Protein 9A7L (pdb70)

Foldseek 3Di:
DFPPDFQPAEEEEEVCVDPVNLVVVLVQVVLNARHQAYEDAPQAPDDGPNHGYHNAPLVSCVVRVHQEYEYPDEQVCQLVVLLRNQVSQRQEYEAAYPDRDPVSLVVSLVSCPPTNYFYADHNWQAKDQQSRGDGGNADNVLADHFAEEEEEQDRVLLSLLSNLQVVVQFHHRMYGHSYLEPRGRDALQNSQVSLQPDPRHQEYEYEEEFADCRLLVNLVCCLVPHPHAYAYEYPDQPPDAPDDPPRNRHHHYPNPRHSVVSCVSNVVSVHHYDPDSNCSNVSVCVVCVVVVNNVRRRND/DWFWFVVQVVLLVVLVFFEFDKDKDQALVSQLVGQVVDPAQKKKKAQTARDPQCVVQVRIDIDRDSVSSSVSRVVQAQDFGDGPGQPPRGAHRRMIIIGHDFQFPAWKKWKWAQDPVVRFIKIKIFSPFPDDVVCCCVPPVQRIDIDTADPVVGDDLVSQLVNCVSRPPPPLCSVQSSSNVRSQRVSCVVQQWNMWIQGTFGQGPVGHTHRHTIITHHDPVCVVVRVVVVVRDDPSNDDPLCVLCVVLVKHKDFDDFAEEEEEADQVVQVVLQVLLVVLPGHYGMGIHLYLDRALVSLLSSLVSSVVDPSHQEYEYEYENPVNALLRVLVSPLVSCVVVVDPHAAEYEYHDHNRVNNVVSNVVSPDRYHYADDSNRRSNVRSVRD

Secondary structure (DSSP, 8-state):
--SS--TT--EEEETTTSHHHHHHHHHHHHHT--EEEEE-TT-TT-EETTEEEESSHHHHHHHH---EEEE---HHHHHHHHHHHHHTT-SEEEE------HHHHHHHHHHTTT---EEE-SS--EEEETTTEEEESS-GGG--EEEEEEEES-HHHHHHHHHHHHHTTB-EEEEEE--S-SS-S--HHHHHHHHHH-TT--EEEEEEESSSSHHHHHHHHHHHH--S-EEEEEE-TTPPTT-B-SSTT-B-BTTBS-HHHHHHHHHHTT-EE-SSGGGHHHHHHHHHHHTT-HHHHB--/-B--HHHHHHHHHHTT-----EEEESSHHHHHHHHHTSS-S-EEEEE--SSS-TTTTT-EEEESSHHHHHHHHHHHTT-EE--TTT-TT-EE---EEEEE---EEEEEEEEEEEETTTTEEEEEEES-TTS-HHHHHHH-GGG-EEEEE-TTT-S-HHHHHHHHHHTT--GGGHHHHHHHHHHHHHHHHHTTEEEEEEEEEEEETTS-EEESS-EEEE-GGGGGG-HHHHTT--GGGS-HHHHHHHHTT-EEEE-S-SEEEEESSHHHHHHHHHHHHHTT--B-EEEE--TT--HHHHHHHHHHHHT-TT--EEEEEEEESSS-HHHHHHHHHHHHHHHT--S-EEEEEEETTHHHHHHHHHHT-S-EEE-SSHHHHHHHHHHH-

Structure (mmCIF, N/CA/C/O backbone):
data_9A7L
#
_entry.id   9A7L
#
loop_
_entity.id
_entity.type
_entity.pdbx_description
1 POLYMER SUCD_BACSU
2 POLYMER SUCC_BACSU
#
loop_
_atom_site.group_PDB
_atom_site.id
_atom_site.type_symbol
_atom_site.label_atom_id
_atom_site.label_alt_id
_atom_site.label_comp_id
_atom_site.label_asym_id
_atom_site.label_entity_id
_atom_site.label_seq_id
_atom_site.pdbx_PDB_ins_code
_atom_site.Cartn_x
_atom_site.Cartn_y
_atom_site.Cartn_z
_atom_site.occupancy
_atom_site.B_iso_or_equiv
_atom_site.auth_seq_id
_atom_site.auth_comp_id
_atom_site.auth_asym_id
_atom_site.auth_atom_id
_atom_site.pdbx_PDB_model_num
ATOM 1 N N . MET A 1 1 ? 12.833 26.426 14.033 1.000 0.640 1 MET A N 1
ATOM 2 C CA . MET A 1 1 ? 12.924 26.450 12.561 1.000 0.640 1 MET A CA 1
ATOM 3 C C . MET A 1 1 ? 11.971 25.404 12.041 1.000 0.640 1 MET A C 1
ATOM 4 O O . MET A 1 1 ? 12.128 24.244 12.359 1.000 0.640 1 MET A O 1
ATOM 20 N N . SER A 1 2 ? 10.995 25.744 11.220 1.000 0.850 2 SER A N 1
ATOM 21 C CA . SER A 1 2 ? 10.201 24.671 10.628 1.000 0.850 2 SER A CA 1
ATOM 22 C C . SER A 1 2 ? 11.041 23.777 9.709 1.000 0.850 2 SER A C 1
ATOM 23 O O . SER A 1 2 ? 12.034 24.220 9.120 1.000 0.850 2 SER A O 1
ATOM 31 N N . VAL A 1 3 ? 10.656 22.506 9.594 1.000 0.940 3 VAL A N 1
ATOM 32 C CA . VAL A 1 3 ? 11.360 21.547 8.736 1.000 0.940 3 VAL A CA 1
ATOM 33 C C . VAL A 1 3 ? 10.720 21.478 7.357 1.000 0.940 3 VAL A C 1
ATOM 34 O O . VAL A 1 3 ? 9.503 21.458 7.207 1.000 0.940 3 VAL A O 1
ATOM 47 N N . PHE A 1 4 ? 11.574 21.437 6.336 1.000 0.970 4 PHE A N 1
ATOM 48 C CA . PHE A 1 4 ? 11.257 21.374 4.902 1.000 0.970 4 PHE A CA 1
ATOM 49 C C . PHE A 1 4 ? 10.538 22.589 4.298 1.000 0.970 4 PHE A C 1
ATOM 50 O O . PHE A 1 4 ? 10.901 22.976 3.191 1.000 0.970 4 PHE A O 1
ATOM 67 N N . ILE A 1 5 ? 9.566 23.198 4.982 1.000 0.980 5 ILE A N 1
ATOM 68 C CA . ILE A 1 5 ? 8.820 24.366 4.487 1.000 0.980 5 ILE A CA 1
ATOM 69 C C . ILE A 1 5 ? 8.618 25.415 5.576 1.000 0.980 5 ILE A C 1
ATOM 70 O O . ILE A 1 5 ? 8.549 25.111 6.765 1.000 0.980 5 ILE A O 1
ATOM 86 N N . ASN A 1 6 ? 8.484 26.667 5.168 1.000 0.980 6 ASN A N 1
ATOM 87 C CA . ASN A 1 6 ? 8.290 27.832 6.028 1.000 0.980 6 ASN A CA 1
ATOM 88 C C . ASN A 1 6 ? 7.568 28.944 5.250 1.000 0.980 6 ASN A C 1
ATOM 89 O O . ASN A 1 6 ? 7.251 28.779 4.070 1.000 0.980 6 ASN A O 1
ATOM 100 N N . LYS A 1 7 ? 7.363 30.098 5.889 1.000 0.970 7 LYS A N 1
ATOM 101 C CA . LYS A 1 7 ? 6.731 31.283 5.278 1.000 0.970 7 LYS A CA 1
ATOM 102 C C . LYS A 1 7 ? 7.398 31.791 3.984 1.000 0.970 7 LYS A C 1
ATOM 103 O O . LYS A 1 7 ? 6.753 32.466 3.189 1.000 0.970 7 LYS A O 1
ATOM 122 N N . ASP A 1 8 ? 8.682 31.493 3.777 1.000 0.970 8 ASP A N 1
ATOM 123 C CA . ASP A 1 8 ? 9.473 31.970 2.635 1.000 0.970 8 ASP A CA 1
ATOM 124 C C . ASP A 1 8 ? 9.475 30.963 1.469 1.000 0.970 8 ASP A C 1
ATOM 125 O O . ASP A 1 8 ? 10.041 31.227 0.406 1.000 0.970 8 ASP A O 1
ATOM 134 N N . THR A 1 9 ? 8.833 29.803 1.643 1.000 0.980 9 THR A N 1
ATOM 135 C CA . THR A 1 9 ? 8.733 28.764 0.611 1.000 0.980 9 THR A CA 1
ATOM 136 C C . THR A 1 9 ? 7.873 29.258 -0.552 1.000 0.980 9 THR A C 1
ATOM 137 O O . THR A 1 9 ? 6.718 29.626 -0.360 1.000 0.980 9 THR A O 1
ATOM 148 N N . ARG A 1 10 ? 8.433 29.267 -1.766 1.000 0.990 10 ARG A N 1
ATOM 149 C CA . ARG A 1 10 ? 7.783 29.725 -3.003 1.000 0.990 10 ARG A CA 1
ATOM 150 C C . ARG A 1 10 ? 7.344 28.503 -3.800 1.000 0.990 10 ARG A C 1
ATOM 151 O O . ARG A 1 10 ? 8.186 27.761 -4.308 1.000 0.990 10 ARG A O 1
ATOM 172 N N . VAL A 1 11 ? 6.035 28.292 -3.885 1.000 0.990 11 VAL A N 1
ATOM 173 C CA . VAL A 1 11 ? 5.445 27.031 -4.347 1.000 0.990 11 VAL A CA 1
ATOM 174 C C . VAL A 1 11 ? 4.890 27.175 -5.757 1.000 0.990 11 VAL A C 1
ATOM 175 O O . VAL A 1 11 ? 4.184 28.137 -6.056 1.000 0.990 11 VAL A O 1
ATOM 188 N N . ILE A 1 12 ? 5.149 26.192 -6.612 1.000 0.990 12 ILE A N 1
ATOM 189 C CA . ILE A 1 12 ? 4.397 25.992 -7.857 1.000 0.990 12 ILE A CA 1
ATOM 190 C C . ILE A 1 12 ? 3.519 24.743 -7.770 1.000 0.990 12 ILE A C 1
ATOM 191 O O . ILE A 1 12 ? 3.819 23.807 -7.029 1.000 0.990 12 ILE A O 1
ATOM 207 N N . VAL A 1 13 ? 2.432 24.712 -8.540 1.000 0.990 13 VAL A N 1
ATOM 208 C CA . VAL A 1 13 ? 1.513 23.562 -8.596 1.000 0.990 13 VAL A CA 1
ATOM 209 C C . VAL A 1 13 ? 1.614 22.860 -9.951 1.000 0.990 13 VAL A C 1
ATOM 210 O O . VAL A 1 13 ? 1.222 23.418 -10.976 1.000 0.990 13 VAL A O 1
ATOM 223 N N . GLN A 1 14 ? 2.101 21.618 -9.985 1.000 0.990 14 GLN A N 1
ATOM 224 C CA . GLN A 1 14 ? 2.095 20.783 -11.192 1.000 0.990 14 GLN A CA 1
ATOM 225 C C . GLN A 1 14 ? 0.729 20.118 -11.381 1.000 0.990 14 GLN A C 1
ATOM 226 O O . GLN A 1 14 ? 0.217 19.434 -10.491 1.000 0.990 14 GLN A O 1
ATOM 240 N N . GLY A 1 15 ? 0.146 20.318 -12.566 1.000 0.990 15 GLY A N 1
ATOM 241 C CA . GLY A 1 15 ? -1.226 19.919 -12.873 1.000 0.990 15 GLY A CA 1
ATOM 242 C C . GLY A 1 15 ? -2.271 20.947 -12.437 1.000 0.990 15 GLY A C 1
ATOM 243 O O . GLY A 1 15 ? -3.431 20.578 -12.297 1.000 0.990 15 GLY A O 1
ATOM 247 N N . ILE A 1 16 ? -1.885 22.218 -12.234 1.000 0.980 16 ILE A N 1
ATOM 248 C CA . ILE A 1 16 ? -2.725 23.271 -11.624 1.000 0.980 16 ILE A CA 1
ATOM 249 C C . ILE A 1 16 ? -4.115 23.426 -12.248 1.000 0.980 16 ILE A C 1
ATOM 250 O O . ILE A 1 16 ? -5.050 23.776 -11.545 1.000 0.980 16 ILE A O 1
ATOM 266 N N . THR A 1 17 ? -4.269 23.156 -13.545 1.000 0.970 17 THR A N 1
ATOM 267 C CA . THR A 1 17 ? -5.555 23.305 -14.248 1.000 0.970 17 THR A CA 1
ATOM 268 C C . THR A 1 17 ? -6.503 22.115 -14.069 1.000 0.970 17 THR A C 1
ATOM 269 O O . THR A 1 17 ? -7.652 22.177 -14.506 1.000 0.970 17 THR A O 1
ATOM 280 N N . GLY A 1 18 ? -6.049 21.029 -13.436 1.000 0.970 18 GLY A N 1
ATOM 281 C CA . GLY A 1 18 ? -6.898 19.903 -13.053 1.000 0.970 18 GLY A CA 1
ATOM 282 C C . GLY A 1 18 ? -7.852 20.274 -11.915 1.000 0.970 18 GLY A C 1
ATOM 283 O O . GLY A 1 18 ? -7.537 21.119 -11.082 1.000 0.970 18 GLY A O 1
ATOM 287 N N . SER A 1 19 ? -9.012 19.615 -11.841 1.000 0.930 19 SER A N 1
ATOM 288 C CA . SER A 1 19 ? -10.061 19.912 -10.848 1.000 0.930 19 SER A CA 1
ATOM 289 C C . SER A 1 19 ? -9.562 19.836 -9.401 1.000 0.930 19 SER A C 1
ATOM 290 O O . SER A 1 19 ? -9.769 20.765 -8.621 1.000 0.930 19 SER A O 1
ATOM 298 N N . THR A 1 20 ? -8.857 18.760 -9.055 1.000 0.910 20 THR A N 1
ATOM 299 C CA . THR A 1 20 ? -8.265 18.561 -7.724 1.000 0.910 20 THR A CA 1
ATOM 300 C C . THR A 1 20 ? -7.220 19.629 -7.413 1.000 0.910 20 THR A C 1
ATOM 301 O O . THR A 1 20 ? -7.218 20.218 -6.332 1.000 0.910 20 THR A O 1
ATOM 312 N N . ALA A 1 21 ? -6.350 19.913 -8.383 1.000 0.960 21 ALA A N 1
ATOM 313 C CA . ALA A 1 21 ? -5.285 20.889 -8.229 1.000 0.960 21 ALA A CA 1
ATOM 314 C C . ALA A 1 21 ? -5.835 22.310 -8.043 1.000 0.960 21 ALA A C 1
ATOM 315 O O . ALA A 1 21 ? -5.371 23.012 -7.149 1.000 0.960 21 ALA A O 1
ATOM 322 N N . LEU A 1 22 ? -6.851 22.714 -8.818 1.000 0.960 22 LEU A N 1
ATOM 323 C CA . LEU A 1 22 ? -7.556 23.993 -8.666 1.000 0.960 22 LEU A CA 1
ATOM 324 C C . LEU A 1 22 ? -8.129 24.140 -7.253 1.000 0.960 22 LEU A C 1
ATOM 325 O O . LEU A 1 22 ? -7.858 25.130 -6.573 1.000 0.960 22 LEU A O 1
ATOM 341 N N . PHE A 1 23 ? -8.859 23.125 -6.778 1.000 0.930 23 PHE A N 1
ATOM 342 C CA . PHE A 1 23 ? -9.455 23.127 -5.441 1.000 0.930 23 PHE A CA 1
ATOM 343 C C . PHE A 1 23 ? -8.403 23.333 -4.340 1.000 0.930 23 PHE A C 1
ATOM 344 O O . PHE A 1 23 ? -8.563 24.193 -3.470 1.000 0.930 23 PHE A O 1
ATOM 361 N N . HIS A 1 24 ? -7.298 22.585 -4.393 1.000 0.950 24 HIS A N 1
ATOM 362 C CA . HIS A 1 24 ? -6.244 22.703 -3.388 1.000 0.950 24 HIS A CA 1
ATOM 363 C C . HIS A 1 24 ? -5.386 23.964 -3.550 1.000 0.950 24 HIS A C 1
ATOM 364 O O . HIS A 1 24 ? -4.938 24.505 -2.542 1.000 0.950 24 HIS A O 1
ATOM 378 N N . THR A 1 25 ? -5.203 24.479 -4.769 1.000 0.980 25 THR A N 1
ATOM 379 C CA . THR A 1 25 ? -4.535 25.771 -5.017 1.000 0.980 25 THR A CA 1
ATOM 380 C C . THR A 1 25 ? -5.265 26.888 -4.291 1.000 0.980 25 THR A C 1
ATOM 381 O O . THR A 1 25 ? -4.650 27.618 -3.513 1.000 0.980 25 THR A O 1
ATOM 392 N N . LYS A 1 26 ? -6.591 26.946 -4.448 1.000 0.960 26 LYS A N 1
ATOM 393 C CA . LYS A 1 26 ? -7.434 27.905 -3.738 1.000 0.960 26 LYS A CA 1
ATOM 394 C C . LYS A 1 26 ? -7.279 27.794 -2.218 1.000 0.960 26 LYS A C 1
ATOM 395 O O . LYS A 1 26 ? -7.017 28.783 -1.545 1.000 0.960 26 LYS A O 1
ATOM 414 N N . GLN A 1 27 ? -7.357 26.580 -1.679 1.000 0.940 27 GLN A N 1
ATOM 415 C CA . GLN A 1 27 ? -7.206 26.318 -0.242 1.000 0.940 27 GLN A CA 1
ATOM 416 C C . GLN A 1 27 ? -5.815 26.677 0.310 1.000 0.940 27 GLN A C 1
ATOM 417 O O . GLN A 1 27 ? -5.689 27.057 1.473 1.000 0.940 27 GLN A O 1
ATOM 431 N N . MET A 1 28 ? -4.753 26.497 -0.478 1.000 0.980 28 MET A N 1
ATOM 432 C CA . MET A 1 28 ? -3.389 26.854 -0.080 1.000 0.980 28 MET A CA 1
ATOM 433 C C . MET A 1 28 ? -3.185 28.374 -0.096 1.000 0.980 28 MET A C 1
ATOM 434 O O . MET A 1 28 ? -2.589 28.900 0.844 1.000 0.980 28 MET A O 1
ATOM 448 N N . LEU A 1 29 ? -3.729 29.074 -1.100 1.000 0.980 29 LEU A N 1
ATOM 449 C CA . LEU A 1 29 ? -3.744 30.540 -1.165 1.000 0.980 29 LEU A CA 1
ATOM 450 C C . LEU A 1 29 ? -4.515 31.150 0.014 1.000 0.980 29 LEU A C 1
ATOM 451 O O . LEU A 1 29 ? -3.993 32.029 0.691 1.000 0.980 29 LEU A O 1
ATOM 467 N N . GLU A 1 30 ? -5.716 30.643 0.313 1.000 0.960 30 GLU A N 1
ATOM 468 C CA . GLU A 1 30 ? -6.531 31.084 1.459 1.000 0.960 30 GLU A CA 1
ATOM 469 C C . GLU A 1 30 ? -5.829 30.854 2.806 1.000 0.960 30 GLU A C 1
ATOM 470 O O . GLU A 1 30 ? -5.987 31.649 3.729 1.000 0.960 30 GLU A O 1
ATOM 482 N N . TYR A 1 31 ? -5.020 29.795 2.918 1.000 0.970 31 TYR A N 1
ATOM 483 C CA . TYR A 1 31 ? -4.202 29.537 4.105 1.000 0.970 31 TYR A CA 1
ATOM 484 C C . TYR A 1 31 ? -3.000 30.496 4.234 1.000 0.970 31 TYR A C 1
ATOM 485 O O . TYR A 1 31 ? -2.409 30.598 5.304 1.000 0.970 31 TYR A O 1
ATOM 503 N N . GLY A 1 32 ? -2.631 31.202 3.161 1.000 0.970 32 GLY A N 1
ATOM 504 C CA . GLY A 1 32 ? -1.481 32.111 3.127 1.000 0.970 32 GLY A CA 1
ATOM 505 C C . GLY A 1 32 ? -0.205 31.498 2.548 1.000 0.970 32 GLY A C 1
ATOM 506 O O . GLY A 1 32 ? 0.870 32.077 2.680 1.000 0.970 32 GLY A O 1
ATOM 510 N N . THR A 1 33 ? -0.299 30.342 1.888 1.000 0.980 33 THR A N 1
ATOM 511 C CA . THR A 1 33 ? 0.851 29.741 1.200 1.000 0.980 33 THR A CA 1
ATOM 512 C C . THR A 1 33 ? 1.224 30.571 -0.017 1.000 0.980 33 THR A C 1
ATOM 513 O O . THR A 1 33 ? 0.368 30.948 -0.819 1.000 0.980 33 THR A O 1
ATOM 524 N N . ASN A 1 34 ? 2.520 30.812 -0.189 1.000 0.980 34 ASN A N 1
ATOM 525 C CA . ASN A 1 34 ? 3.041 31.608 -1.288 1.000 0.980 34 ASN A CA 1
ATOM 526 C C . ASN A 1 34 ? 3.112 30.794 -2.592 1.000 0.980 34 ASN A C 1
ATOM 527 O O . ASN A 1 34 ? 4.183 30.343 -3.010 1.000 0.980 34 ASN A O 1
ATOM 538 N N . ILE A 1 35 ? 1.952 30.586 -3.221 1.000 0.990 35 ILE A N 1
ATOM 539 C CA . ILE A 1 35 ? 1.869 29.986 -4.554 1.000 0.990 35 ILE A CA 1
ATOM 540 C C . ILE A 1 35 ? 2.210 31.048 -5.592 1.000 0.990 35 ILE A C 1
ATOM 541 O O . ILE A 1 35 ? 1.511 32.045 -5.736 1.000 0.990 35 ILE A O 1
ATOM 557 N N . VAL A 1 36 ? 3.303 30.825 -6.315 1.000 0.990 36 VAL A N 1
ATOM 558 C CA . VAL A 1 36 ? 3.877 31.794 -7.258 1.000 0.990 36 VAL A CA 1
ATOM 559 C C . VAL A 1 36 ? 3.604 31.441 -8.720 1.000 0.990 36 VAL A C 1
ATOM 560 O O . VAL A 1 36 ? 3.893 32.241 -9.607 1.000 0.990 36 VAL A O 1
ATOM 573 N N . GLY A 1 37 ? 3.036 30.263 -8.981 1.000 0.980 37 GLY A N 1
ATOM 574 C CA . GLY A 1 37 ? 2.647 29.819 -10.314 1.000 0.980 37 GLY A CA 1
ATOM 575 C C . GLY A 1 37 ? 2.126 28.386 -10.332 1.000 0.980 37 GLY A C 1
ATOM 576 O O . GLY A 1 37 ? 2.047 27.706 -9.309 1.000 0.980 37 GLY A O 1
ATOM 580 N N . GLY A 1 38 ? 1.814 27.892 -11.520 1.000 0.990 38 GLY A N 1
ATOM 581 C CA . GLY A 1 38 ? 1.512 26.488 -11.752 1.000 0.990 38 GLY A CA 1
ATOM 582 C C . GLY A 1 38 ? 1.945 26.037 -13.133 1.000 0.990 38 GLY A C 1
ATOM 583 O O . GLY A 1 38 ? 2.329 26.838 -13.976 1.000 0.990 38 GLY A O 1
ATOM 587 N N . VAL A 1 39 ? 1.901 24.735 -13.369 1.000 0.990 39 VAL A N 1
ATOM 588 C CA . VAL A 1 39 ? 2.361 24.129 -14.617 1.000 0.990 39 VAL A CA 1
ATOM 589 C C . VAL A 1 39 ? 1.255 23.252 -15.177 1.000 0.990 39 VAL A C 1
ATOM 590 O O . VAL A 1 39 ? 0.663 22.429 -14.473 1.000 0.990 39 VAL A O 1
ATOM 603 N N . THR A 1 40 ? 0.948 23.426 -16.457 1.000 0.990 40 THR A N 1
ATOM 604 C CA . THR A 1 40 ? 0.157 22.473 -17.239 1.000 0.990 40 THR A CA 1
ATOM 605 C C . THR A 1 40 ? 0.643 22.523 -18.690 1.000 0.990 40 THR A C 1
ATOM 606 O O . THR A 1 40 ? 0.475 23.560 -19.342 1.000 0.990 40 THR A O 1
ATOM 617 N N . PRO A 1 41 ? 1.186 21.414 -19.227 1.000 0.980 41 PRO A N 1
ATOM 618 C CA . PRO A 1 41 ? 1.635 21.357 -20.614 1.000 0.980 41 PRO A CA 1
ATOM 619 C C . PRO A 1 41 ? 0.542 21.797 -21.601 1.000 0.980 41 PRO A C 1
ATOM 620 O O . PRO A 1 41 ? -0.584 21.300 -21.565 1.000 0.980 41 PRO A O 1
ATOM 631 N N . GLY A 1 42 ? 0.866 22.752 -22.479 1.000 0.980 42 GLY A N 1
ATOM 632 C CA . GLY A 1 42 ? -0.063 23.305 -23.473 1.000 0.980 42 GLY A CA 1
ATOM 633 C C . GLY A 1 42 ? -1.000 24.406 -22.954 1.000 0.980 42 GLY A C 1
ATOM 634 O O . GLY A 1 42 ? -1.866 24.859 -23.703 1.000 0.980 42 GLY A O 1
ATOM 638 N N . LYS A 1 43 ? -0.852 24.844 -21.694 1.000 0.980 43 LYS A N 1
ATOM 639 C CA . LYS A 1 43 ? -1.617 25.946 -21.072 1.000 0.980 43 LYS A CA 1
ATOM 640 C C . LYS A 1 43 ? -0.736 27.108 -20.599 1.000 0.980 43 LYS A C 1
ATOM 641 O O . LYS A 1 43 ? -1.235 28.003 -19.917 1.000 0.980 43 LYS A O 1
ATOM 660 N N . GLY A 1 44 ? 0.555 27.106 -20.927 1.000 0.980 44 GLY A N 1
ATOM 661 C CA . GLY A 1 44 ? 1.444 28.208 -20.568 1.000 0.980 44 GLY A CA 1
ATOM 662 C C . GLY A 1 44 ? 0.944 29.556 -21.099 1.000 0.980 44 GLY A C 1
ATOM 663 O O . GLY A 1 44 ? 0.390 29.631 -22.197 1.000 0.980 44 GLY A O 1
ATOM 667 N N . GLY A 1 45 ? 1.113 30.611 -20.301 1.000 0.970 45 GLY A N 1
ATOM 668 C CA . GLY A 1 45 ? 0.598 31.955 -20.580 1.000 0.970 45 GLY A CA 1
ATOM 669 C C . GLY A 1 45 ? -0.873 32.172 -20.205 1.000 0.970 45 GLY A C 1
ATOM 670 O O . GLY A 1 45 ? -1.404 33.250 -20.460 1.000 0.970 45 GLY A O 1
ATOM 674 N N . THR A 1 46 ? -1.534 31.172 -19.613 1.000 0.980 46 THR A N 1
ATOM 675 C CA . THR A 1 46 ? -2.854 31.337 -18.978 1.000 0.980 46 THR A CA 1
ATOM 676 C C . THR A 1 46 ? -2.711 31.602 -17.476 1.000 0.980 46 THR A C 1
ATOM 677 O O . THR A 1 46 ? -1.601 31.657 -16.949 1.000 0.980 46 THR A O 1
ATOM 688 N N . GLU A 1 47 ? -3.834 31.761 -16.778 1.000 0.970 47 GLU A N 1
ATOM 689 C CA . GLU A 1 47 ? -3.892 31.897 -15.322 1.000 0.970 47 GLU A CA 1
ATOM 690 C C . GLU A 1 47 ? -4.887 30.891 -14.737 1.000 0.970 47 GLU A C 1
ATOM 691 O O . GLU A 1 47 ? -5.855 30.494 -15.392 1.000 0.970 47 GLU A O 1
ATOM 703 N N . ALA A 1 48 ? -4.660 30.496 -13.489 1.000 0.970 48 ALA A N 1
ATOM 704 C CA . ALA A 1 48 ? -5.553 29.648 -12.707 1.000 0.970 48 ALA A CA 1
ATOM 705 C C . ALA A 1 48 ? -5.585 30.177 -11.270 1.000 0.970 48 ALA A C 1
ATOM 706 O O . ALA A 1 48 ? -4.526 30.393 -10.702 1.000 0.970 48 ALA A O 1
ATOM 713 N N . GLU A 1 49 ? -6.760 30.434 -10.682 1.000 0.950 49 GLU A N 1
ATOM 714 C CA . GLU A 1 49 ? -6.883 31.038 -9.332 1.000 0.950 49 GLU A CA 1
ATOM 715 C C . GLU A 1 49 ? -6.024 32.312 -9.131 1.000 0.950 49 GLU A C 1
ATOM 716 O O . GLU A 1 49 ? -5.517 32.580 -8.045 1.000 0.950 49 GLU A O 1
ATOM 728 N N . GLY A 1 50 ? -5.826 33.097 -10.197 1.000 0.960 50 GLY A N 1
ATOM 729 C CA . GLY A 1 50 ? -5.008 34.315 -10.174 1.000 0.960 50 GLY A CA 1
ATOM 730 C C . GLY A 1 50 ? -3.490 34.091 -10.161 1.000 0.960 50 GLY A C 1
ATOM 731 O O . GLY A 1 50 ? -2.748 35.062 -10.034 1.000 0.960 50 GLY A O 1
ATOM 735 N N . VAL A 1 51 ? -3.011 32.849 -10.306 1.000 0.970 51 VAL A N 1
ATOM 736 C CA . VAL A 1 51 ? -1.582 32.537 -10.469 1.000 0.970 51 VAL A CA 1
ATOM 737 C C . VAL A 1 51 ? -1.233 32.170 -11.916 1.000 0.970 51 VAL A C 1
ATOM 738 O O . VAL A 1 51 ? -2.042 31.544 -12.610 1.000 0.970 51 VAL A O 1
ATOM 751 N N . PRO A 1 52 ? -0.027 32.542 -12.390 1.000 0.980 52 PRO A N 1
ATOM 752 C CA . PRO A 1 52 ? 0.399 32.293 -13.762 1.000 0.980 52 PRO A CA 1
ATOM 753 C C . PRO A 1 52 ? 0.626 30.802 -14.023 1.000 0.980 52 PRO A C 1
ATOM 754 O O . PRO A 1 52 ? 1.195 30.088 -13.194 1.000 0.980 52 PRO A O 1
ATOM 765 N N . VAL A 1 53 ? 0.215 30.342 -15.204 1.000 0.990 53 VAL A N 1
ATOM 766 C CA . VAL A 1 53 ? 0.415 28.969 -15.673 1.000 0.990 53 VAL A CA 1
ATOM 767 C C . VAL A 1 53 ? 1.549 28.930 -16.694 1.000 0.990 53 VAL A C 1
ATOM 768 O O . VAL A 1 53 ? 1.586 29.729 -17.629 1.000 0.990 53 VAL A O 1
ATOM 781 N N . PHE A 1 54 ? 2.439 27.953 -16.549 1.000 0.990 54 PHE A N 1
ATOM 782 C CA . PHE A 1 54 ? 3.592 27.706 -17.414 1.000 0.990 54 PHE A CA 1
ATOM 783 C C . PHE A 1 54 ? 3.473 26.355 -18.125 1.000 0.990 54 PHE A C 1
ATOM 784 O O . PHE A 1 54 ? 2.705 25.480 -17.707 1.000 0.990 54 PHE A O 1
ATOM 801 N N . ASN A 1 55 ? 4.234 26.176 -19.208 1.000 0.990 55 ASN A N 1
ATOM 802 C CA . ASN A 1 55 ? 4.242 24.904 -19.937 1.000 0.990 55 ASN A CA 1
ATOM 803 C C . ASN A 1 55 ? 5.151 23.862 -19.286 1.000 0.990 55 ASN A C 1
ATOM 804 O O . ASN A 1 55 ? 4.861 22.673 -19.399 1.000 0.990 55 ASN A O 1
ATOM 815 N N . THR A 1 56 ? 6.226 24.304 -18.630 1.000 0.990 56 THR A N 1
ATOM 816 C CA . THR A 1 56 ? 7.217 23.436 -17.984 1.000 0.990 56 THR A CA 1
ATOM 817 C C . THR A 1 56 ? 7.566 23.945 -16.593 1.000 0.990 56 THR A C 1
ATOM 818 O O . THR A 1 56 ? 7.411 25.131 -16.279 1.000 0.990 56 THR A O 1
ATOM 829 N N . VAL A 1 57 ? 8.086 23.053 -15.754 1.000 0.990 57 VAL A N 1
ATOM 830 C CA . VAL A 1 57 ? 8.599 23.421 -14.431 1.000 0.990 57 VAL A CA 1
ATOM 831 C C . VAL A 1 57 ? 9.807 24.346 -14.544 1.000 0.990 57 VAL A C 1
ATOM 832 O O . VAL A 1 57 ? 9.887 25.319 -13.800 1.000 0.990 57 VAL A O 1
ATOM 845 N N . ALA A 1 58 ? 10.715 24.094 -15.491 1.000 0.990 58 ALA A N 1
ATOM 846 C CA . ALA A 1 58 ? 11.902 24.927 -15.686 1.000 0.990 58 ALA A CA 1
ATOM 847 C C . ALA A 1 58 ? 11.538 26.401 -15.963 1.000 0.990 58 ALA A C 1
ATOM 848 O O . ALA A 1 58 ? 12.122 27.305 -15.366 1.000 0.990 58 ALA A O 1
ATOM 855 N N . GLU A 1 59 ? 10.527 26.648 -16.806 1.000 0.990 59 GLU A N 1
ATOM 856 C CA . GLU A 1 59 ? 10.015 27.994 -17.099 1.000 0.990 59 GLU A CA 1
ATOM 857 C C . GLU A 1 59 ? 9.426 28.659 -15.847 1.000 0.990 59 GLU A C 1
ATOM 858 O O . GLU A 1 59 ? 9.733 29.816 -15.546 1.000 0.990 59 GLU A O 1
ATOM 870 N N . ALA A 1 60 ? 8.622 27.913 -15.084 1.000 0.990 60 ALA A N 1
ATOM 871 C CA . ALA A 1 60 ? 8.035 28.394 -13.842 1.000 0.990 60 ALA A CA 1
ATOM 872 C C . ALA A 1 60 ? 9.116 28.750 -12.811 1.000 0.990 60 ALA A C 1
ATOM 873 O O . ALA A 1 60 ? 9.084 29.844 -12.249 1.000 0.990 60 ALA A O 1
ATOM 880 N N . VAL A 1 61 ? 10.101 27.875 -12.584 1.000 0.990 61 VAL A N 1
ATOM 881 C CA . VAL A 1 61 ? 11.204 28.100 -11.633 1.000 0.990 61 VAL A CA 1
ATOM 882 C C . VAL A 1 61 ? 12.018 29.328 -12.031 1.000 0.990 61 VAL A C 1
ATOM 883 O O . VAL A 1 61 ? 12.226 30.212 -11.201 1.000 0.990 61 VAL A O 1
ATOM 896 N N . GLN A 1 62 ? 12.404 29.437 -13.306 1.000 0.980 62 GLN A N 1
ATOM 897 C CA . GLN A 1 62 ? 13.175 30.575 -13.811 1.000 0.980 62 GLN A CA 1
ATOM 898 C C . GLN A 1 62 ? 12.411 31.899 -13.679 1.000 0.980 62 GLN A C 1
ATOM 899 O O . GLN A 1 62 ? 13.000 32.926 -13.340 1.000 0.980 62 GLN A O 1
ATOM 913 N N . THR A 1 63 ? 11.102 31.878 -13.933 1.000 0.980 63 THR A N 1
ATOM 914 C CA . THR A 1 63 ? 10.265 33.086 -13.925 1.000 0.980 63 THR A CA 1
ATOM 915 C C . THR A 1 63 ? 9.877 33.516 -12.509 1.000 0.980 63 THR A C 1
ATOM 916 O O . THR A 1 63 ? 9.809 34.707 -12.211 1.000 0.980 63 THR A O 1
ATOM 927 N N . THR A 1 64 ? 9.605 32.556 -11.624 1.000 0.980 64 THR A N 1
ATOM 928 C CA . THR A 1 64 ? 8.980 32.806 -10.314 1.000 0.980 64 THR A CA 1
ATOM 929 C C . THR A 1 64 ? 9.937 32.663 -9.134 1.000 0.980 64 THR A C 1
ATOM 930 O O . THR A 1 64 ? 9.597 33.072 -8.021 1.000 0.980 64 THR A O 1
ATOM 941 N N . GLY A 1 65 ? 11.122 32.086 -9.336 1.000 0.990 65 GLY A N 1
ATOM 942 C CA . GLY A 1 65 ? 12.050 31.751 -8.255 1.000 0.990 65 GLY A CA 1
ATOM 943 C C . GLY A 1 65 ? 11.482 30.715 -7.281 1.000 0.990 65 GLY A C 1
ATOM 944 O O . GLY A 1 65 ? 11.768 30.790 -6.088 1.000 0.990 65 GLY A O 1
ATOM 948 N N . ALA A 1 66 ? 10.611 29.819 -7.755 1.000 0.990 66 ALA A N 1
ATOM 949 C CA . ALA A 1 66 ? 10.045 28.747 -6.944 1.000 0.990 66 ALA A CA 1
ATOM 950 C C . ALA A 1 66 ? 11.131 27.787 -6.444 1.000 0.990 66 ALA A C 1
ATOM 951 O O . ALA A 1 66 ? 12.062 27.457 -7.175 1.000 0.990 66 ALA A O 1
ATOM 958 N N . ASN A 1 67 ? 10.986 27.321 -5.206 1.000 0.990 67 ASN A N 1
ATOM 959 C CA . ASN A 1 67 ? 11.884 26.345 -4.583 1.000 0.990 67 ASN A CA 1
ATOM 960 C C . ASN A 1 67 ? 11.160 25.068 -4.131 1.000 0.990 67 ASN A C 1
ATOM 961 O O . ASN A 1 67 ? 11.821 24.086 -3.792 1.000 0.990 67 ASN A O 1
ATOM 972 N N . ALA A 1 68 ? 9.824 25.050 -4.186 1.000 0.990 68 ALA A N 1
ATOM 973 C CA . ALA A 1 68 ? 9.020 23.863 -3.945 1.000 0.990 68 ALA A CA 1
ATOM 974 C C . ALA A 1 68 ? 7.974 23.635 -5.046 1.000 0.990 68 ALA A C 1
ATOM 975 O O . ALA A 1 68 ? 7.445 24.585 -5.625 1.000 0.990 68 ALA A O 1
ATOM 982 N N . SER A 1 69 ? 7.626 22.373 -5.295 1.000 0.990 69 SER A N 1
ATOM 983 C CA . SER A 1 69 ? 6.496 21.994 -6.151 1.000 0.990 69 SER A CA 1
ATOM 984 C C . SER A 1 69 ? 5.564 21.013 -5.451 1.000 0.990 69 SER A C 1
ATOM 985 O O . SER A 1 69 ? 6.012 20.150 -4.694 1.000 0.990 69 SER A O 1
ATOM 993 N N . VAL A 1 70 ? 4.268 21.118 -5.735 1.000 0.990 70 VAL A N 1
ATOM 994 C CA . VAL A 1 70 ? 3.262 20.121 -5.358 1.000 0.990 70 VAL A CA 1
ATOM 995 C C . VAL A 1 70 ? 2.604 19.523 -6.596 1.000 0.990 70 VAL A C 1
ATOM 996 O O . VAL A 1 70 ? 2.191 20.244 -7.503 1.000 0.990 70 VAL A O 1
ATOM 1009 N N . ILE A 1 71 ? 2.510 18.194 -6.638 1.000 0.990 71 ILE A N 1
ATOM 1010 C CA . ILE A 1 71 ? 2.063 17.428 -7.805 1.000 0.990 71 ILE A CA 1
ATOM 1011 C C . ILE A 1 71 ? 0.676 16.837 -7.552 1.000 0.990 71 ILE A C 1
ATOM 1012 O O . ILE A 1 71 ? 0.506 15.960 -6.699 1.000 0.990 71 ILE A O 1
ATOM 1028 N N . TYR A 1 72 ? -0.279 17.271 -8.378 1.000 0.980 72 TYR A N 1
ATOM 1029 C CA . TYR A 1 72 ? -1.636 16.720 -8.507 1.000 0.980 72 TYR A CA 1
ATOM 1030 C C . TYR A 1 72 ? -1.868 16.093 -9.897 1.000 0.980 72 TYR A C 1
ATOM 1031 O O . TYR A 1 72 ? -2.992 16.033 -10.397 1.000 0.980 72 TYR A O 1
ATOM 1049 N N . VAL A 1 73 ? -0.789 15.686 -10.566 1.000 0.980 73 VAL A N 1
ATOM 1050 C CA . VAL A 1 73 ? -0.822 15.080 -11.902 1.000 0.980 73 VAL A CA 1
ATOM 1051 C C . VAL A 1 73 ? -1.362 13.647 -11.807 1.000 0.980 73 VAL A C 1
ATOM 1052 O O . VAL A 1 73 ? -0.950 12.931 -10.909 1.000 0.980 73 VAL A O 1
ATOM 1065 N N . PRO A 1 74 ? -2.233 13.171 -12.715 1.000 0.970 74 PRO A N 1
ATOM 1066 C CA . PRO A 1 74 ? -2.742 11.799 -12.669 1.000 0.970 74 PRO A CA 1
ATOM 1067 C C . PRO A 1 74 ? -1.645 10.726 -12.672 1.000 0.970 74 PRO A C 1
ATOM 1068 O O . PRO A 1 74 ? -0.605 10.888 -13.313 1.000 0.970 74 PRO A O 1
ATOM 1079 N N . ALA A 1 75 ? -1.921 9.589 -12.029 1.000 0.970 75 ALA A N 1
ATOM 1080 C CA . ALA A 1 75 ? -0.957 8.510 -11.802 1.000 0.970 75 ALA A CA 1
ATOM 1081 C C . ALA A 1 75 ? -0.121 8.073 -13.026 1.000 0.970 75 ALA A C 1
ATOM 1082 O O . ALA A 1 75 ? 1.094 7.941 -12.867 1.000 0.970 75 ALA A O 1
ATOM 1089 N N . PRO A 1 76 ? -0.684 7.921 -14.247 1.000 0.980 76 PRO A N 1
ATOM 1090 C CA . PRO A 1 76 ? 0.100 7.526 -15.422 1.000 0.980 76 PRO A CA 1
ATOM 1091 C C . 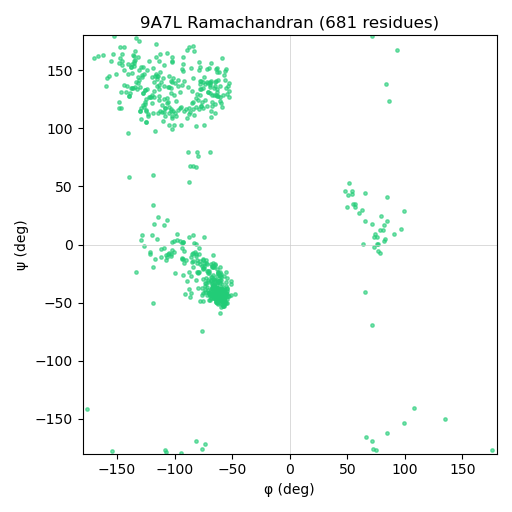PRO A 1 76 ? 1.227 8.494 -15.804 1.000 0.980 76 PRO A C 1
ATOM 1092 O O . PRO A 1 76 ? 2.138 8.112 -16.532 1.000 0.980 76 PRO A O 1
ATOM 1103 N N . PHE A 1 77 ? 1.161 9.742 -15.332 1.000 0.980 77 PHE A N 1
ATOM 1104 C CA . PHE A 1 77 ? 2.104 10.812 -15.664 1.000 0.980 77 PHE A CA 1
ATOM 1105 C C . PHE A 1 77 ? 2.798 11.397 -14.424 1.000 0.980 77 PHE A C 1
ATOM 1106 O O . PHE A 1 77 ? 3.706 12.212 -14.547 1.000 0.980 77 PHE A O 1
ATOM 1123 N N . ALA A 1 78 ? 2.396 10.999 -13.216 1.000 0.990 78 ALA A N 1
ATOM 1124 C CA . ALA A 1 78 ? 2.896 11.597 -11.982 1.000 0.990 78 ALA A CA 1
ATOM 1125 C C . ALA A 1 78 ? 4.383 11.311 -11.732 1.000 0.990 78 ALA A C 1
ATOM 1126 O O . ALA A 1 78 ? 5.098 12.189 -11.261 1.000 0.990 78 ALA A O 1
ATOM 1133 N N . ALA A 1 79 ? 4.874 10.124 -12.098 1.000 0.990 79 ALA A N 1
ATOM 1134 C CA . ALA A 1 79 ? 6.302 9.810 -12.021 1.000 0.990 79 ALA A CA 1
ATOM 1135 C C . ALA A 1 79 ? 7.147 10.714 -12.937 1.000 0.990 79 ALA A C 1
ATOM 1136 O O . ALA A 1 79 ? 8.205 11.189 -12.527 1.000 0.990 79 ALA A O 1
ATOM 1143 N N . ASP A 1 80 ? 6.655 10.990 -14.149 1.000 0.990 80 ASP A N 1
ATOM 1144 C CA . ASP A 1 80 ? 7.278 11.927 -15.090 1.000 0.990 80 ASP A CA 1
ATOM 1145 C C . ASP A 1 80 ? 7.283 13.354 -14.525 1.000 0.990 80 ASP A C 1
ATOM 1146 O O . ASP A 1 80 ? 8.328 13.998 -14.485 1.000 0.990 80 ASP A O 1
ATOM 1155 N N . ALA A 1 81 ? 6.165 13.793 -13.935 1.000 0.990 81 ALA A N 1
ATOM 1156 C CA . ALA A 1 81 ? 6.075 15.083 -13.251 1.000 0.990 81 ALA A CA 1
ATOM 1157 C C . ALA A 1 81 ? 7.064 15.205 -12.075 1.000 0.990 81 ALA A C 1
ATOM 1158 O O . ALA A 1 81 ? 7.659 16.266 -11.876 1.000 0.990 81 ALA A O 1
ATOM 1165 N N . ILE A 1 82 ? 7.283 14.130 -11.309 1.000 0.990 82 ILE A N 1
ATOM 1166 C CA . ILE A 1 82 ? 8.309 14.120 -10.258 1.000 0.990 82 ILE A CA 1
ATOM 1167 C C . ILE A 1 82 ? 9.699 14.297 -10.879 1.000 0.990 82 ILE A C 1
ATOM 1168 O O . ILE A 1 82 ? 10.484 15.109 -10.390 1.000 0.990 82 ILE A O 1
ATOM 1184 N N . MET A 1 83 ? 10.014 13.562 -11.949 1.000 0.990 83 MET A N 1
ATOM 1185 C CA . MET A 1 83 ? 11.317 13.660 -12.610 1.000 0.990 83 MET A CA 1
ATOM 1186 C C . MET A 1 83 ? 11.550 15.044 -13.222 1.000 0.990 83 MET A C 1
ATOM 1187 O O . MET A 1 83 ? 12.645 15.571 -13.059 1.000 0.990 83 MET A O 1
ATOM 1201 N N . GLU A 1 84 ? 10.539 15.672 -13.830 1.000 0.990 84 GLU A N 1
ATOM 1202 C CA . GLU A 1 84 ? 10.622 17.049 -14.341 1.000 0.990 84 GLU A CA 1
ATOM 1203 C C . GLU A 1 84 ? 10.974 18.040 -13.221 1.000 0.990 84 GLU A C 1
ATOM 1204 O O . GLU A 1 84 ? 11.852 18.887 -13.374 1.000 0.990 84 GLU A O 1
ATOM 1216 N N . ALA A 1 85 ? 10.334 17.902 -12.058 1.000 0.990 85 ALA A N 1
ATOM 1217 C CA . ALA A 1 85 ? 10.572 18.768 -10.909 1.000 0.990 85 ALA A CA 1
ATOM 1218 C C . ALA A 1 85 ? 11.975 18.590 -10.304 1.000 0.990 85 ALA A C 1
ATOM 1219 O O . ALA A 1 85 ? 12.622 19.560 -9.908 1.000 0.990 85 ALA A O 1
ATOM 1226 N N . VAL A 1 86 ? 12.453 17.345 -10.264 1.000 0.990 86 VAL A N 1
ATOM 1227 C CA . VAL A 1 86 ? 13.816 16.995 -9.850 1.000 0.990 86 VAL A CA 1
ATOM 1228 C C . VAL A 1 86 ? 14.852 17.503 -10.861 1.000 0.990 86 VAL A C 1
ATOM 1229 O O . VAL A 1 86 ? 15.944 17.913 -10.475 1.000 0.990 86 VAL A O 1
ATOM 1242 N N . ASP A 1 87 ? 14.540 17.472 -12.158 1.000 0.990 87 ASP A N 1
ATOM 1243 C CA . ASP A 1 87 ? 15.422 17.981 -13.212 1.000 0.990 87 ASP A CA 1
ATOM 1244 C C . ASP A 1 87 ? 15.513 19.508 -13.216 1.000 0.990 87 ASP A C 1
ATOM 1245 O O . ASP A 1 87 ? 16.581 20.061 -13.455 1.000 0.990 87 ASP A O 1
ATOM 1254 N N . ALA A 1 88 ? 14.429 20.182 -12.832 1.000 0.990 88 ALA A N 1
ATOM 1255 C CA . ALA A 1 88 ? 14.405 21.621 -12.594 1.000 0.990 88 ALA A CA 1
ATOM 1256 C C . ALA A 1 88 ? 15.091 22.053 -11.282 1.000 0.990 88 ALA A C 1
ATOM 1257 O O . ALA A 1 88 ? 15.013 23.224 -10.912 1.000 0.990 88 ALA A O 1
ATOM 1264 N N . GLU A 1 89 ? 15.743 21.126 -10.572 1.000 0.980 89 GLU A N 1
ATOM 1265 C CA . GLU A 1 89 ? 16.529 21.390 -9.364 1.000 0.980 89 GLU A CA 1
ATOM 1266 C C . GLU A 1 89 ? 15.753 22.120 -8.250 1.000 0.980 89 GLU A C 1
ATOM 1267 O O . GLU A 1 89 ? 16.317 22.924 -7.499 1.000 0.980 89 GLU A O 1
ATOM 1279 N N . LEU A 1 90 ? 14.458 21.827 -8.102 1.000 0.990 90 LEU A N 1
ATOM 1280 C CA . LEU A 1 90 ? 13.680 22.280 -6.947 1.000 0.990 90 LEU A CA 1
ATOM 1281 C C . LEU A 1 90 ? 14.257 21.704 -5.650 1.000 0.990 90 LEU A C 1
ATOM 1282 O O . LE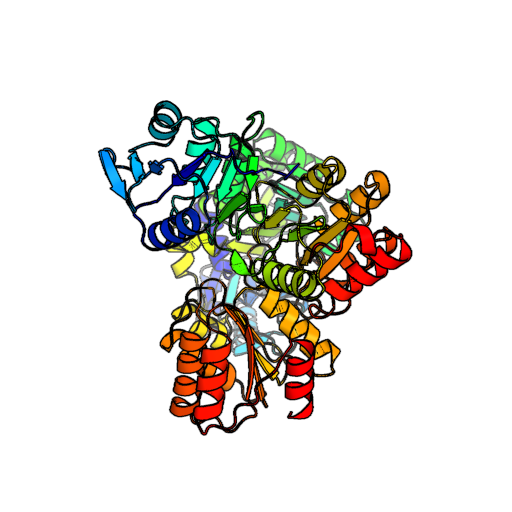U A 1 90 ? 14.782 20.590 -5.638 1.000 0.990 90 LEU A O 1
ATOM 1298 N N . ASP A 1 91 ? 14.141 22.433 -4.543 1.000 0.980 91 ASP A N 1
ATOM 1299 C CA . ASP A 1 91 ? 14.628 21.949 -3.248 1.000 0.980 91 ASP A CA 1
ATOM 1300 C C . ASP A 1 91 ? 13.676 20.894 -2.668 1.000 0.980 91 ASP A C 1
ATOM 1301 O O . ASP A 1 91 ? 14.120 19.887 -2.108 1.000 0.980 91 ASP A O 1
ATOM 1310 N N . LEU A 1 92 ? 12.367 21.085 -2.862 1.000 0.990 92 LEU A N 1
ATOM 1311 C CA . LEU A 1 92 ? 11.324 20.189 -2.374 1.000 0.990 92 LEU A CA 1
ATOM 1312 C C . LEU A 1 92 ? 10.269 19.893 -3.443 1.000 0.990 92 LEU A C 1
ATOM 1313 O O . LEU A 1 92 ? 9.748 20.782 -4.109 1.000 0.990 92 LEU A O 1
ATOM 1329 N N . VAL A 1 93 ? 9.886 18.632 -3.555 1.000 0.990 93 VAL A N 1
ATOM 1330 C CA . VAL A 1 93 ? 8.773 18.174 -4.383 1.000 0.990 93 VAL A CA 1
ATOM 1331 C C . VAL A 1 93 ? 7.851 17.341 -3.507 1.000 0.990 93 VAL A C 1
ATOM 1332 O O . VAL A 1 93 ? 8.302 16.449 -2.794 1.000 0.990 93 VAL A O 1
ATOM 1345 N N . ILE A 1 94 ? 6.554 17.623 -3.538 1.000 0.990 94 ILE A N 1
ATOM 1346 C CA . ILE A 1 94 ? 5.540 16.893 -2.776 1.000 0.990 94 ILE A CA 1
ATOM 1347 C C . ILE A 1 94 ? 4.571 16.266 -3.769 1.000 0.990 94 ILE A C 1
ATOM 1348 O O . ILE A 1 94 ? 3.835 16.970 -4.457 1.000 0.990 94 ILE A O 1
ATOM 1364 N N . CYS A 1 95 ? 4.554 14.939 -3.852 1.000 0.990 95 CYS A N 1
ATOM 1365 C CA . CYS A 1 95 ? 3.623 14.230 -4.714 1.000 0.990 95 CYS A CA 1
ATOM 1366 C C . CYS A 1 95 ? 2.428 13.724 -3.907 1.000 0.990 95 CYS A C 1
ATOM 1367 O O . CYS A 1 95 ? 2.547 12.816 -3.088 1.000 0.990 95 CYS A O 1
ATOM 1375 N N . ILE A 1 96 ? 1.261 14.321 -4.146 1.000 0.980 96 ILE A N 1
ATOM 1376 C CA . ILE A 1 96 ? 0.007 13.919 -3.492 1.000 0.980 96 ILE A CA 1
ATOM 1377 C C . ILE A 1 96 ? -0.584 12.676 -4.164 1.000 0.980 96 ILE A C 1
ATOM 1378 O O . ILE A 1 96 ? -1.330 11.921 -3.553 1.000 0.980 96 ILE A O 1
ATOM 1394 N N . THR A 1 97 ? -0.232 12.464 -5.430 1.000 0.970 97 THR A N 1
ATOM 1395 C CA . THR A 1 97 ? -0.880 11.499 -6.317 1.000 0.970 97 THR A CA 1
ATOM 1396 C C . THR A 1 97 ? -0.778 10.076 -5.785 1.000 0.970 97 THR A C 1
ATOM 1397 O O . THR A 1 97 ? 0.311 9.586 -5.503 1.000 0.970 97 THR A O 1
ATOM 1408 N N . GLU A 1 98 ? -1.921 9.413 -5.683 1.000 0.940 98 GLU A N 1
ATOM 1409 C CA . GLU A 1 98 ? -2.054 7.992 -5.374 1.000 0.940 98 GLU A CA 1
ATOM 1410 C C . GLU A 1 98 ? -2.037 7.136 -6.650 1.000 0.940 98 GLU A C 1
ATOM 1411 O O . GLU A 1 98 ? -2.174 7.645 -7.762 1.000 0.940 98 GLU A O 1
ATOM 1423 N N . HIS A 1 99 ? -1.884 5.820 -6.491 1.000 0.950 99 HIS A N 1
ATOM 1424 C CA . HIS A 1 99 ? -1.947 4.839 -7.584 1.000 0.950 99 HIS A CA 1
ATOM 1425 C C . HIS A 1 99 ? -0.835 4.934 -8.642 1.000 0.950 99 HIS A C 1
ATOM 1426 O O . HIS A 1 99 ? -0.990 4.403 -9.742 1.000 0.950 99 HIS A O 1
ATOM 1440 N N . ILE A 1 100 ? 0.308 5.558 -8.337 1.000 0.980 100 ILE A N 1
ATOM 1441 C CA . ILE A 1 100 ? 1.480 5.481 -9.221 1.000 0.980 100 ILE A CA 1
ATOM 1442 C C . ILE A 1 100 ? 1.979 4.022 -9.241 1.000 0.980 100 ILE A C 1
ATOM 1443 O O . ILE A 1 100 ? 2.081 3.403 -8.176 1.000 0.980 100 ILE A O 1
ATOM 1459 N N . PRO A 1 101 ? 2.292 3.442 -10.415 1.000 0.980 101 PRO A N 1
ATOM 1460 C CA . PRO A 1 101 ? 2.923 2.130 -10.486 1.000 0.980 101 PRO A CA 1
ATOM 1461 C C . PRO A 1 101 ? 4.223 2.072 -9.682 1.000 0.980 101 PRO A C 1
ATOM 1462 O O . PRO A 1 101 ? 5.094 2.939 -9.806 1.000 0.980 101 PRO A O 1
ATOM 1473 N N . VAL A 1 102 ? 4.403 1.008 -8.903 1.000 0.970 102 VAL A N 1
ATOM 1474 C CA . VAL A 1 102 ? 5.566 0.845 -8.019 1.000 0.970 102 VAL A CA 1
ATOM 1475 C C . VAL A 1 102 ? 6.877 0.867 -8.811 1.000 0.970 102 VAL A C 1
ATOM 1476 O O . VAL A 1 102 ? 7.853 1.487 -8.384 1.000 0.970 102 VAL A O 1
ATOM 1489 N N . LEU A 1 103 ? 6.906 0.247 -9.996 1.000 0.980 103 LEU A N 1
ATOM 1490 C CA . LEU A 1 103 ? 8.087 0.255 -10.866 1.000 0.980 103 LEU A CA 1
ATOM 1491 C C . LEU A 1 103 ? 8.436 1.646 -11.403 1.000 0.980 103 LEU A C 1
ATOM 1492 O O . LEU A 1 103 ? 9.613 1.928 -11.636 1.000 0.980 103 LEU A O 1
ATOM 1508 N N . ASP A 1 104 ? 7.452 2.524 -11.579 1.000 0.990 104 ASP A N 1
ATOM 1509 C CA . ASP A 1 104 ? 7.718 3.898 -12.000 1.000 0.990 104 ASP A CA 1
ATOM 1510 C C . ASP A 1 104 ? 8.378 4.668 -10.853 1.000 0.990 104 ASP A C 1
ATOM 1511 O O . ASP A 1 104 ? 9.375 5.358 -11.068 1.000 0.990 104 ASP A O 1
ATOM 1520 N N . MET A 1 105 ? 7.940 4.437 -9.612 1.000 0.990 105 MET A N 1
ATOM 1521 C CA . MET A 1 105 ? 8.603 4.994 -8.432 1.000 0.990 105 MET A CA 1
ATOM 1522 C C . MET A 1 105 ? 10.012 4.441 -8.197 1.000 0.990 105 MET A C 1
ATOM 1523 O O . MET A 1 105 ? 10.895 5.193 -7.786 1.000 0.990 105 MET A O 1
ATOM 1537 N N . VAL A 1 106 ? 10.285 3.174 -8.524 1.000 0.990 106 VAL A N 1
ATOM 1538 C CA . VAL A 1 106 ? 11.654 2.620 -8.506 1.000 0.990 106 VAL A CA 1
ATOM 1539 C C . VAL A 1 106 ? 12.578 3.388 -9.465 1.000 0.990 106 VAL A C 1
ATOM 1540 O O . VAL A 1 106 ? 13.725 3.691 -9.110 1.000 0.990 106 VAL A O 1
ATOM 1553 N N . LYS A 1 107 ? 12.084 3.750 -10.660 1.000 0.980 107 LYS A N 1
ATOM 1554 C CA . LYS A 1 107 ? 12.824 4.574 -11.633 1.000 0.980 107 LYS A CA 1
ATOM 1555 C C . LYS A 1 107 ? 13.022 6.001 -11.123 1.000 0.980 107 LYS A C 1
ATOM 1556 O O . LYS A 1 107 ? 14.145 6.493 -11.178 1.000 0.980 107 LYS A O 1
ATOM 1575 N N . VAL A 1 108 ? 11.985 6.627 -10.560 1.000 0.990 108 VAL A N 1
ATOM 1576 C CA . VAL A 1 108 ? 12.082 7.953 -9.921 1.000 0.990 108 VAL A CA 1
ATOM 1577 C C . VAL A 1 108 ? 13.164 7.945 -8.843 1.000 0.990 108 VAL A C 1
ATOM 1578 O O . VAL A 1 108 ? 14.073 8.774 -8.869 1.000 0.990 108 VAL A O 1
ATOM 1591 N N . LYS A 1 109 ? 13.139 6.960 -7.934 1.000 0.980 109 LYS A N 1
ATOM 1592 C CA . LYS A 1 109 ? 14.132 6.858 -6.857 1.000 0.980 109 LYS A CA 1
ATOM 1593 C C . LYS A 1 109 ? 15.557 6.734 -7.392 1.000 0.980 109 LYS A C 1
ATOM 1594 O O . LYS A 1 109 ? 16.477 7.277 -6.791 1.000 0.980 109 LYS A O 1
ATOM 1613 N N . ARG A 1 110 ? 15.749 6.025 -8.511 1.000 0.980 110 ARG A N 1
ATOM 1614 C CA . ARG A 1 110 ? 17.047 5.941 -9.198 1.000 0.980 110 ARG A CA 1
ATOM 1615 C C . ARG A 1 110 ? 17.451 7.273 -9.824 1.000 0.980 110 ARG A C 1
ATOM 1616 O O . ARG A 1 110 ? 18.589 7.685 -9.642 1.000 0.980 110 ARG A O 1
ATOM 1637 N N . PHE A 1 111 ? 16.538 7.942 -10.524 1.000 0.980 111 PHE A N 1
ATOM 1638 C CA . PHE A 1 111 ? 16.788 9.234 -11.169 1.000 0.980 111 PHE A CA 1
ATOM 1639 C C . PHE A 1 111 ? 17.200 10.330 -10.174 1.000 0.980 111 PHE A C 1
ATOM 1640 O O . PHE A 1 111 ? 17.976 11.221 -10.513 1.000 0.980 111 PHE A O 1
ATOM 1657 N N . MET A 1 112 ? 16.707 10.250 -8.938 1.000 0.980 112 MET A N 1
ATOM 1658 C CA . MET A 1 112 ? 17.043 11.186 -7.864 1.000 0.980 112 MET A CA 1
ATOM 1659 C C . MET A 1 112 ? 18.437 10.981 -7.243 1.000 0.980 112 MET A C 1
ATOM 1660 O O . MET A 1 112 ? 18.883 11.840 -6.484 1.000 0.980 112 MET A O 1
ATOM 1674 N N . GLU A 1 113 ? 19.141 9.872 -7.500 1.000 0.970 113 GLU A N 1
ATOM 1675 C CA . GLU A 1 113 ? 20.446 9.622 -6.872 1.000 0.970 113 GLU A CA 1
ATOM 1676 C C . GLU A 1 113 ? 21.482 10.682 -7.259 1.000 0.970 113 GLU A C 1
ATOM 1677 O O . GLU A 1 113 ? 21.721 10.957 -8.433 1.000 0.970 113 GLU A O 1
ATOM 1689 N N . GLY A 1 114 ? 22.123 11.268 -6.247 1.000 0.970 114 GLY A N 1
ATOM 1690 C CA . GLY A 1 114 ? 23.099 12.341 -6.436 1.000 0.970 114 GLY A CA 1
ATOM 1691 C C . GLY A 1 114 ? 22.488 13.712 -6.747 1.000 0.970 114 GLY A C 1
ATOM 1692 O O . GLY A 1 114 ? 23.242 14.672 -6.887 1.000 0.970 114 GLY A O 1
ATOM 1696 N N . LYS A 1 115 ? 21.156 13.838 -6.820 1.000 0.970 115 LYS A N 1
ATOM 1697 C CA . LYS A 1 115 ? 20.464 15.125 -6.979 1.000 0.970 115 LYS A CA 1
ATOM 1698 C C . LYS A 1 115 ? 20.087 15.724 -5.619 1.000 0.970 115 LYS A C 1
ATOM 1699 O O . LYS A 1 115 ? 19.943 15.005 -4.631 1.000 0.970 115 LYS A O 1
ATOM 1718 N N . LYS A 1 116 ? 19.939 17.055 -5.559 1.000 0.970 116 LYS A N 1
ATOM 1719 C CA . LYS A 1 116 ? 19.646 17.783 -4.306 1.000 0.970 116 LYS A CA 1
ATOM 1720 C C . LYS A 1 116 ? 18.174 17.747 -3.883 1.000 0.970 116 LYS A C 1
ATOM 1721 O O . LYS A 1 116 ? 17.879 17.950 -2.709 1.000 0.970 116 LYS A O 1
ATOM 1740 N N . THR A 1 117 ? 17.266 17.527 -4.832 1.000 0.980 117 THR A N 1
ATOM 1741 C CA . THR A 1 117 ? 15.821 17.625 -4.614 1.000 0.980 117 THR A CA 1
ATOM 1742 C C . THR A 1 117 ? 15.335 16.585 -3.614 1.000 0.980 117 THR A C 1
ATOM 1743 O O . THR A 1 117 ? 15.570 15.388 -3.788 1.000 0.980 117 THR A O 1
ATOM 1754 N N . ARG A 1 118 ? 14.591 17.023 -2.595 1.000 0.980 118 ARG A N 1
ATOM 1755 C CA . ARG A 1 118 ? 13.856 16.131 -1.693 1.000 0.980 118 ARG A CA 1
ATOM 1756 C C . ARG A 1 118 ? 12.465 15.858 -2.251 1.000 0.980 118 ARG A C 1
ATOM 1757 O O . ARG A 1 118 ? 11.773 16.785 -2.654 1.000 0.980 118 ARG A O 1
ATOM 1778 N N . LEU A 1 119 ? 12.034 14.601 -2.215 1.000 0.990 119 LEU A N 1
ATOM 1779 C CA . LEU A 1 119 ? 10.669 14.198 -2.553 1.000 0.990 119 LEU A CA 1
ATOM 1780 C C . LEU A 1 119 ? 9.930 13.761 -1.285 1.000 0.990 119 LEU A C 1
ATOM 1781 O O . LEU A 1 119 ? 10.473 12.999 -0.488 1.000 0.990 119 LEU A O 1
ATOM 1797 N N . ILE A 1 120 ? 8.685 14.193 -1.122 1.000 0.990 120 ILE A N 1
ATOM 1798 C CA . ILE A 1 120 ? 7.742 13.671 -0.127 1.000 0.990 120 ILE A CA 1
ATOM 1799 C C . ILE A 1 120 ? 6.577 13.020 -0.873 1.000 0.990 120 ILE A C 1
ATOM 1800 O O . ILE A 1 120 ? 6.092 13.562 -1.868 1.000 0.990 120 ILE A O 1
ATOM 1816 N N . GLY A 1 121 ? 6.158 11.845 -0.407 1.000 0.980 121 GLY A N 1
ATOM 1817 C CA . GLY A 1 121 ? 5.235 10.975 -1.128 1.000 0.980 121 GLY A CA 1
ATOM 1818 C C . GLY A 1 121 ? 5.932 10.064 -2.152 1.000 0.980 121 GLY A C 1
ATOM 1819 O O . GLY A 1 121 ? 7.155 9.875 -2.068 1.000 0.980 121 GLY A O 1
ATOM 1823 N N . PRO A 1 122 ? 5.191 9.486 -3.116 1.000 0.980 122 PRO A N 1
ATOM 1824 C CA . PRO A 1 122 ? 3.807 9.800 -3.500 1.000 0.980 122 PRO A CA 1
ATOM 1825 C C . PRO A 1 122 ? 2.752 9.303 -2.498 1.000 0.980 122 PRO A C 1
ATOM 1826 O O . PRO A 1 122 ? 3.099 8.856 -1.405 1.000 0.980 122 PRO A O 1
ATOM 1837 N N . ASN A 1 123 ? 1.468 9.394 -2.866 1.000 0.970 123 ASN A N 1
ATOM 1838 C CA . ASN A 1 123 ? 0.338 8.936 -2.054 1.000 0.970 123 ASN A CA 1
ATOM 1839 C C . ASN A 1 123 ? 0.393 9.502 -0.624 1.000 0.970 123 ASN A C 1
ATOM 1840 O O . ASN A 1 123 ? 0.435 8.767 0.368 1.000 0.970 123 ASN A O 1
ATOM 1851 N N . CYS A 1 124 ? 0.518 10.827 -0.521 1.000 0.970 124 CYS A N 1
ATOM 1852 C CA . CYS A 1 124 ? 0.756 11.507 0.746 1.000 0.970 124 CYS A CA 1
ATOM 1853 C C . CYS A 1 124 ? -0.124 12.751 0.911 1.000 0.970 124 CYS A C 1
ATOM 1854 O O . CYS A 1 124 ? -0.515 13.374 -0.077 1.000 0.970 124 CYS A O 1
ATOM 1862 N N . PRO A 1 125 ? -0.424 13.162 2.156 1.000 0.970 125 PRO A N 1
ATOM 1863 C CA . PRO A 1 125 ? -1.210 14.363 2.400 1.000 0.970 125 PRO A CA 1
ATOM 1864 C C . PRO A 1 125 ? -0.399 15.661 2.238 1.000 0.970 125 PRO A C 1
ATOM 1865 O O . PRO A 1 125 ? -0.999 16.735 2.187 1.000 0.970 125 PRO A O 1
ATOM 1876 N N . GLY A 1 126 ? 0.937 15.574 2.189 1.000 0.980 126 GLY A N 1
ATOM 1877 C CA . GLY A 1 126 ? 1.864 16.701 2.089 1.000 0.980 126 GLY A CA 1
ATOM 1878 C C . GLY A 1 126 ? 2.490 17.132 3.419 1.000 0.980 126 GLY A C 1
ATOM 1879 O O . GLY A 1 126 ? 2.651 16.324 4.337 1.000 0.980 126 GLY A O 1
ATOM 1883 N N . VAL A 1 127 ? 2.869 18.410 3.505 1.000 0.990 127 VAL A N 1
ATOM 1884 C CA . VAL A 1 127 ? 3.552 19.014 4.663 1.000 0.990 127 VAL A CA 1
ATOM 1885 C C . VAL A 1 127 ? 2.892 20.326 5.061 1.000 0.990 127 VAL A C 1
ATOM 1886 O O . VAL A 1 127 ? 2.451 21.101 4.210 1.000 0.990 127 VAL A O 1
ATOM 1899 N N . ILE A 1 128 ? 2.847 20.595 6.363 1.000 0.980 128 ILE A N 1
ATOM 1900 C CA . ILE A 1 128 ? 2.355 21.857 6.909 1.000 0.980 128 ILE A CA 1
ATOM 1901 C C . ILE A 1 128 ? 3.228 22.333 8.068 1.000 0.980 128 ILE A C 1
ATOM 1902 O O . ILE A 1 128 ? 3.486 21.596 9.021 1.000 0.980 128 ILE A O 1
ATOM 1918 N N . THR A 1 129 ? 3.629 23.596 7.989 1.000 0.980 129 THR A N 1
ATOM 1919 C CA . THR A 1 129 ? 4.141 24.379 9.112 1.000 0.980 129 THR A CA 1
ATOM 1920 C C . THR A 1 129 ? 3.003 25.290 9.559 1.000 0.980 129 THR A C 1
ATOM 1921 O O . THR A 1 129 ? 2.636 26.202 8.802 1.000 0.980 129 THR A O 1
ATOM 1932 N N . PRO A 1 130 ? 2.392 25.041 10.733 1.000 0.980 130 PRO A N 1
ATOM 1933 C CA . PRO A 1 130 ? 1.218 25.788 11.165 1.000 0.980 130 PRO A CA 1
ATOM 1934 C C . PRO A 1 130 ? 1.462 27.303 11.140 1.000 0.980 130 PRO A C 1
ATOM 1935 O O . PRO A 1 130 ? 2.528 27.764 11.541 1.000 0.980 130 PRO A O 1
ATOM 1946 N N . GLU A 1 131 ? 0.480 28.056 10.634 1.000 0.960 131 GLU A N 1
ATOM 1947 C CA . GLU A 1 131 ? 0.501 29.524 10.469 1.000 0.960 131 GLU A CA 1
ATOM 1948 C C . GLU A 1 131 ? 1.552 30.098 9.499 1.000 0.960 131 GLU A C 1
ATOM 1949 O O . GLU A 1 131 ? 1.595 31.310 9.303 1.000 0.960 131 GLU A O 1
ATOM 1961 N N . GLU A 1 132 ? 2.379 29.269 8.857 1.000 0.970 132 GLU A N 1
ATOM 1962 C CA . GLU A 1 132 ? 3.423 29.753 7.944 1.000 0.970 132 GLU A CA 1
ATOM 1963 C C . GLU A 1 132 ? 3.258 29.259 6.510 1.000 0.970 132 GLU A C 1
ATOM 1964 O O . GLU A 1 132 ? 3.349 30.049 5.574 1.000 0.970 132 GLU A O 1
ATOM 1976 N N . CYS A 1 133 ? 3.068 27.953 6.314 1.000 0.980 133 CYS A N 1
ATOM 1977 C CA . CYS A 1 133 ? 3.012 27.370 4.977 1.000 0.980 133 CYS A CA 1
ATOM 1978 C C . CYS A 1 133 ? 2.304 26.019 4.998 1.000 0.980 133 CYS A C 1
ATOM 1979 O O . CYS A 1 133 ? 2.557 25.182 5.867 1.000 0.980 133 CYS A O 1
ATOM 1987 N N . LYS A 1 134 ? 1.430 25.795 4.020 1.000 0.980 134 LYS A N 1
ATOM 1988 C CA . LYS A 1 134 ? 0.673 24.558 3.842 1.000 0.980 134 LYS A CA 1
ATOM 1989 C C . LYS A 1 134 ? 0.830 24.090 2.404 1.000 0.980 134 LYS A C 1
ATOM 1990 O O . LYS A 1 134 ? 0.348 24.746 1.488 1.000 0.980 134 LYS A O 1
ATOM 2009 N N . ILE A 1 135 ? 1.415 22.913 2.208 1.000 0.990 135 ILE A N 1
ATOM 2010 C CA . ILE A 1 135 ? 1.535 22.302 0.885 1.000 0.990 135 ILE A CA 1
ATOM 2011 C C . ILE A 1 135 ? 0.933 20.900 0.911 1.000 0.990 135 ILE A C 1
ATOM 2012 O O . ILE A 1 135 ? 1.536 19.965 1.435 1.000 0.990 135 ILE A O 1
ATOM 2028 N N . GLY A 1 136 ? -0.250 20.751 0.316 1.000 0.970 136 GLY A N 1
ATOM 2029 C CA . GLY A 1 136 ? -0.966 19.480 0.232 1.000 0.970 136 GLY A CA 1
ATOM 2030 C C . GLY A 1 136 ? -2.450 19.613 0.564 1.000 0.970 136 GLY A C 1
ATOM 2031 O O . GLY A 1 136 ? -3.067 20.656 0.334 1.000 0.970 136 GLY A O 1
ATOM 2035 N N . ILE A 1 137 ? -3.025 18.541 1.106 1.000 0.950 137 ILE A N 1
ATOM 2036 C CA . ILE A 1 137 ? -4.484 18.357 1.204 1.000 0.950 137 ILE A CA 1
ATOM 2037 C C . ILE A 1 137 ? -5.034 18.395 2.633 1.000 0.950 137 ILE A C 1
ATOM 2038 O O . ILE A 1 137 ? -6.245 18.324 2.826 1.000 0.950 137 ILE A O 1
ATOM 2054 N N . MET A 1 138 ? -4.165 18.507 3.639 1.000 0.940 138 MET A N 1
ATOM 2055 C CA . MET A 1 138 ? -4.560 18.495 5.047 1.000 0.940 138 MET A CA 1
ATOM 2056 C C . MET A 1 138 ? -5.463 19.688 5.428 1.000 0.940 138 MET A C 1
ATOM 2057 O O . MET A 1 138 ? -5.304 20.796 4.895 1.000 0.940 138 MET A O 1
ATOM 2071 N N . PRO A 1 139 ? -6.383 19.509 6.392 1.000 0.930 139 PRO A N 1
ATOM 2072 C CA . PRO A 1 139 ? -7.167 20.613 6.936 1.000 0.930 139 PRO A CA 1
ATOM 2073 C C . PRO A 1 139 ? -6.268 21.554 7.753 1.000 0.930 139 PRO A C 1
ATOM 2074 O O . PRO A 1 139 ? -5.807 21.214 8.835 1.000 0.930 139 PRO A O 1
ATOM 2085 N N . GLY A 1 140 ? -6.007 22.762 7.248 1.000 0.940 140 GLY A N 1
ATOM 2086 C CA . GLY A 1 140 ? -5.092 23.706 7.907 1.000 0.940 140 GLY A CA 1
ATOM 2087 C C . GLY A 1 140 ? -5.602 24.231 9.255 1.000 0.940 140 GLY A C 1
ATOM 2088 O O . GLY A 1 140 ? -4.806 24.503 10.141 1.000 0.940 140 GLY A O 1
ATOM 2092 N N . TYR A 1 141 ? -6.921 24.325 9.438 1.000 0.910 141 TYR A N 1
ATOM 2093 C CA . TYR A 1 141 ? -7.535 24.960 10.610 1.000 0.910 141 TYR A CA 1
ATOM 2094 C C . TYR A 1 141 ? -7.411 24.153 11.918 1.000 0.910 141 TYR A C 1
ATOM 2095 O O . TYR A 1 141 ? -7.495 24.755 12.988 1.000 0.910 141 TYR A O 1
ATOM 2113 N N . ILE A 1 142 ? -7.215 22.824 11.850 1.000 0.940 142 ILE A N 1
ATOM 2114 C CA . ILE A 1 142 ? -6.981 21.985 13.047 1.000 0.940 142 ILE A CA 1
ATOM 2115 C C . ILE A 1 142 ? -5.548 22.098 13.567 1.000 0.940 142 ILE A C 1
ATOM 2116 O O . ILE A 1 142 ? -5.275 21.684 14.686 1.000 0.940 142 ILE A O 1
ATOM 2132 N N . HIS A 1 143 ? -4.631 22.613 12.747 1.000 0.960 143 HIS A N 1
ATOM 2133 C CA . HIS A 1 143 ? -3.233 22.750 13.118 1.000 0.960 143 HIS A CA 1
ATOM 2134 C C . HIS A 1 143 ? -3.038 24.049 13.899 1.000 0.960 143 HIS A C 1
ATOM 2135 O O . HIS A 1 143 ? -3.646 25.078 13.591 1.000 0.960 143 HIS A O 1
ATOM 2149 N N . LYS A 1 144 ? -2.156 24.014 14.894 1.000 0.970 144 LYS A N 1
ATOM 2150 C CA . LYS A 1 144 ? -1.806 25.168 15.731 1.000 0.970 144 LYS A CA 1
ATOM 2151 C C . LYS A 1 144 ? -0.303 25.251 15.855 1.000 0.970 144 LYS A C 1
ATOM 2152 O O . LYS A 1 144 ? 0.340 24.215 16.012 1.000 0.970 144 LYS A O 1
ATOM 2171 N N . LYS A 1 145 ? 0.272 26.453 15.808 1.000 0.970 145 LYS A N 1
ATOM 2172 C CA . LYS A 1 145 ? 1.720 26.596 15.967 1.000 0.970 145 LYS A CA 1
ATOM 2173 C C . LYS A 1 145 ? 2.164 26.127 17.351 1.000 0.970 145 LYS A C 1
ATOM 2174 O O . LYS A 1 145 ? 1.553 26.444 18.374 1.000 0.970 145 LYS A O 1
ATOM 2193 N N . GLY A 1 146 ? 3.233 25.342 17.375 1.000 0.980 146 GLY A N 1
ATOM 2194 C CA . GLY A 1 146 ? 3.863 24.887 18.602 1.000 0.980 146 GLY A CA 1
ATOM 2195 C C . GLY A 1 146 ? 5.123 24.083 18.349 1.000 0.980 146 GLY A C 1
ATOM 2196 O O . GLY A 1 146 ? 5.918 24.434 17.482 1.000 0.980 146 GLY A O 1
ATOM 2200 N N . HIS A 1 147 ? 5.314 23.035 19.147 1.000 0.980 147 HIS A N 1
ATOM 2201 C CA . HIS A 1 147 ? 6.633 22.439 19.363 1.000 0.980 147 HIS A CA 1
ATOM 2202 C C . HIS A 1 147 ? 6.683 20.921 19.157 1.000 0.980 147 HIS A C 1
ATOM 2203 O O . HIS A 1 147 ? 7.719 20.300 19.388 1.000 0.980 147 HIS A O 1
ATOM 2217 N N . VAL A 1 148 ? 5.584 20.294 18.737 1.000 0.990 148 VAL A N 1
ATOM 2218 C CA . VAL A 1 148 ? 5.555 18.854 18.454 1.000 0.990 148 VAL A CA 1
ATOM 2219 C C . VAL A 1 148 ? 5.707 18.602 16.958 1.000 0.990 148 VAL A C 1
ATOM 2220 O O . VAL A 1 148 ? 4.910 19.074 16.153 1.000 0.990 148 VAL A O 1
ATOM 2233 N N . GLY A 1 149 ? 6.710 17.823 16.577 1.000 0.990 149 GLY A N 1
ATOM 2234 C CA . GLY A 1 149 ? 6.820 17.291 15.226 1.000 0.990 149 GLY A CA 1
ATOM 2235 C C . GLY A 1 149 ? 5.868 16.112 15.045 1.000 0.990 149 GLY A C 1
ATOM 2236 O O . GLY A 1 149 ? 5.761 15.259 15.924 1.000 0.990 149 GLY A O 1
ATOM 2240 N N . VAL A 1 150 ? 5.183 16.023 13.910 1.000 0.990 150 VAL A N 1
ATOM 2241 C CA . VAL A 1 150 ? 4.352 14.854 13.578 1.000 0.990 150 VAL A CA 1
ATOM 2242 C C . VAL A 1 150 ? 4.841 14.261 12.263 1.000 0.990 150 VAL A C 1
ATOM 2243 O O . VAL A 1 150 ? 4.943 14.976 11.270 1.000 0.990 150 VAL A O 1
ATOM 2256 N N . VAL A 1 151 ? 5.142 12.962 12.236 1.000 0.990 151 VAL A N 1
ATOM 2257 C CA . VAL A 1 151 ? 5.479 12.224 11.009 1.000 0.990 151 VAL A CA 1
ATOM 2258 C C . VAL A 1 151 ? 4.582 11.003 10.863 1.000 0.990 151 VAL A C 1
ATOM 2259 O O . VAL A 1 151 ? 4.385 10.259 11.822 1.000 0.990 151 VAL A O 1
ATOM 2272 N N . SER A 1 152 ? 4.027 10.790 9.670 1.000 0.990 152 SER A N 1
ATOM 2273 C CA . SER A 1 152 ? 3.021 9.746 9.466 1.000 0.990 152 SER A CA 1
ATOM 2274 C C . SER A 1 152 ? 3.007 9.157 8.061 1.000 0.990 152 SER A C 1
ATOM 2275 O O . SER A 1 152 ? 3.188 9.875 7.074 1.000 0.990 152 SER A O 1
ATOM 2283 N N . ARG A 1 153 ? 2.694 7.862 7.962 1.000 0.980 153 ARG A N 1
ATOM 2284 C CA . ARG A 1 153 ? 2.341 7.192 6.694 1.000 0.980 153 ARG A CA 1
ATOM 2285 C C . ARG A 1 153 ? 0.872 7.355 6.301 1.000 0.980 153 ARG A C 1
ATOM 2286 O O . ARG A 1 153 ? 0.522 7.140 5.147 1.000 0.980 153 ARG A O 1
ATOM 2307 N N . SER A 1 154 ? 0.021 7.795 7.227 1.000 0.960 154 SER A N 1
ATOM 2308 C CA . SER A 1 154 ? -1.423 7.936 7.028 1.000 0.960 154 SER A CA 1
ATOM 2309 C C . SER A 1 154 ? -1.886 9.382 7.165 1.000 0.960 154 SER A C 1
ATOM 2310 O O . SER A 1 154 ? -1.658 10.033 8.188 1.000 0.960 154 SER A O 1
ATOM 2318 N N . GLY A 1 155 ? -2.596 9.878 6.149 1.000 0.950 155 GLY A N 1
ATOM 2319 C CA . GLY A 1 155 ? -3.169 11.223 6.163 1.000 0.950 155 GLY A CA 1
ATOM 2320 C C . GLY A 1 155 ? -4.166 11.420 7.298 1.000 0.950 155 GLY A C 1
ATOM 2321 O O . GLY A 1 155 ? -3.949 12.259 8.167 1.000 0.950 155 GLY A O 1
ATOM 2325 N N . THR A 1 156 ? -5.221 10.612 7.345 1.000 0.940 156 THR A N 1
ATOM 2326 C CA . THR A 1 156 ? -6.301 10.795 8.323 1.000 0.940 156 THR A CA 1
ATOM 2327 C C . THR A 1 156 ? -5.881 10.507 9.762 1.000 0.940 156 THR A C 1
ATOM 2328 O O . THR A 1 156 ? -6.333 11.214 10.659 1.000 0.940 156 THR A O 1
ATOM 2339 N N . LEU A 1 157 ? -4.935 9.587 10.006 1.000 0.960 157 LEU A N 1
ATOM 2340 C CA . LEU A 1 157 ? -4.349 9.440 11.350 1.000 0.960 157 LEU A CA 1
ATOM 2341 C C . LEU A 1 157 ? -3.490 10.639 11.757 1.000 0.960 157 LEU A C 1
ATOM 2342 O O . LEU A 1 157 ? -3.432 10.970 12.938 1.000 0.960 157 LEU A O 1
ATOM 2358 N N . THR A 1 158 ? -2.849 11.315 10.799 1.000 0.970 158 THR A N 1
ATOM 2359 C CA . THR A 1 158 ? -2.150 12.575 11.094 1.000 0.970 158 THR A CA 1
ATOM 2360 C C . THR A 1 158 ? -3.140 13.607 11.618 1.000 0.970 158 THR A C 1
ATOM 2361 O O . THR A 1 158 ? -2.850 14.273 12.604 1.000 0.970 158 THR A O 1
ATOM 2372 N N . TYR A 1 159 ? -4.313 13.723 10.987 1.000 0.960 159 TYR A N 1
ATOM 2373 C CA . TYR A 1 159 ? -5.335 14.692 11.395 1.000 0.960 159 TYR A CA 1
ATOM 2374 C C . TYR A 1 159 ? -5.839 14.391 12.805 1.000 0.960 159 TYR A C 1
ATOM 2375 O O . TYR A 1 159 ? -5.972 15.303 13.613 1.000 0.960 159 TYR A O 1
ATOM 2393 N N . GLU A 1 160 ? -6.034 13.110 13.113 1.000 0.950 160 GLU A N 1
ATOM 2394 C CA . GLU A 1 160 ? -6.447 12.642 14.432 1.000 0.950 160 GLU A CA 1
ATOM 2395 C C . GLU A 1 160 ? -5.407 12.982 15.516 1.000 0.950 160 GLU A C 1
ATOM 2396 O O . GLU A 1 160 ? -5.754 13.563 16.543 1.000 0.950 160 GLU A O 1
ATOM 2408 N N . ALA A 1 161 ? -4.118 12.722 15.268 1.000 0.970 161 ALA A N 1
ATOM 2409 C CA . ALA A 1 161 ? -3.054 13.080 16.208 1.000 0.970 161 ALA A CA 1
ATOM 2410 C C . ALA A 1 161 ? -2.909 14.600 16.384 1.000 0.970 161 ALA A C 1
ATOM 2411 O O . ALA A 1 161 ? -2.796 15.088 17.507 1.000 0.970 161 ALA A O 1
ATOM 2418 N N . VAL A 1 162 ? -2.937 15.357 15.284 1.000 0.970 162 VAL A N 1
ATOM 2419 C CA . VAL A 1 162 ? -2.883 16.827 15.300 1.000 0.970 162 VAL A CA 1
ATOM 2420 C C . VAL A 1 162 ? -4.041 17.400 16.113 1.000 0.970 162 VAL A C 1
ATOM 2421 O O . VAL A 1 162 ? -3.815 18.240 16.981 1.000 0.970 162 VAL A O 1
ATOM 2434 N N . HIS A 1 163 ? -5.260 16.919 15.868 1.000 0.950 163 HIS A N 1
ATOM 2435 C CA . HIS A 1 163 ? -6.458 17.384 16.552 1.000 0.950 163 HIS A CA 1
ATOM 2436 C C . HIS A 1 163 ? -6.404 17.102 18.059 1.000 0.950 163 HIS A C 1
ATOM 2437 O O . HIS A 1 163 ? -6.588 18.028 18.843 1.000 0.950 163 HIS A O 1
ATOM 2451 N N . GLN A 1 164 ? -6.054 15.876 18.473 1.000 0.960 164 GLN A N 1
ATOM 2452 C CA . GLN A 1 164 ? -5.905 15.523 19.894 1.000 0.960 164 GLN A CA 1
ATOM 2453 C C . GLN A 1 164 ? -4.885 16.414 20.618 1.000 0.960 164 GLN A C 1
ATOM 2454 O O . GLN A 1 164 ? -5.097 16.795 21.768 1.000 0.960 164 GLN A O 1
ATOM 2468 N N . LEU A 1 165 ? -3.774 16.751 19.955 1.000 0.980 165 LEU A N 1
ATOM 2469 C CA . LEU A 1 165 ? -2.766 17.645 20.522 1.000 0.980 165 LEU A CA 1
ATOM 2470 C C . LEU A 1 165 ? -3.279 19.083 20.638 1.000 0.980 165 LEU A C 1
ATOM 2471 O O . LEU A 1 165 ? -3.143 19.689 21.700 1.000 0.980 165 LEU A O 1
ATOM 2487 N N . SER A 1 166 ? -3.890 19.618 19.579 1.000 0.960 166 SER A N 1
ATOM 2488 C CA . SER A 1 166 ? -4.396 20.992 19.568 1.000 0.960 166 SER A CA 1
ATOM 2489 C C . SER A 1 166 ? -5.558 21.201 20.544 1.000 0.960 166 SER A C 1
ATOM 2490 O O . SER A 1 166 ? -5.563 22.202 21.249 1.000 0.960 166 SER A O 1
ATOM 2498 N N . GLU A 1 167 ? -6.466 20.236 20.708 1.000 0.940 167 GLU A N 1
ATOM 2499 C CA . GLU A 1 167 ? -7.505 20.301 21.755 1.000 0.940 167 GLU A CA 1
ATOM 2500 C C . GLU A 1 167 ? -6.914 20.302 23.173 1.000 0.940 167 GLU A C 1
ATOM 2501 O O . GLU A 1 167 ? -7.480 20.876 24.102 1.000 0.940 167 GLU A O 1
ATOM 2513 N N . ALA A 1 168 ? -5.733 19.709 23.348 1.000 0.970 168 ALA A N 1
ATOM 2514 C CA . ALA A 1 168 ? -5.006 19.725 24.610 1.000 0.970 168 ALA A CA 1
ATOM 2515 C C . ALA A 1 168 ? -4.088 20.954 24.792 1.000 0.970 168 ALA A C 1
ATOM 2516 O O . ALA A 1 168 ? -3.324 21.008 25.763 1.000 0.970 168 ALA A O 1
ATOM 2523 N N . GLY A 1 169 ? -4.140 21.935 23.882 1.000 0.980 169 GLY A N 1
ATOM 2524 C CA . GLY A 1 169 ? -3.319 23.151 23.919 1.000 0.980 169 GLY A CA 1
ATOM 2525 C C . GLY A 1 169 ? -1.877 22.956 23.440 1.000 0.980 169 GLY A C 1
ATOM 2526 O O . GLY A 1 169 ? -1.028 23.822 23.654 1.000 0.980 169 GLY A O 1
ATOM 2530 N N . VAL A 1 170 ? -1.565 21.824 22.805 1.000 0.980 170 VAL A N 1
ATOM 2531 C CA . VAL A 1 170 ? -0.226 21.489 22.303 1.000 0.980 170 VAL A CA 1
ATOM 2532 C C . VAL A 1 170 ? -0.196 21.639 20.782 1.000 0.980 170 VAL A C 1
ATOM 2533 O O . VAL A 1 170 ? -0.850 20.902 20.047 1.000 0.980 170 VAL A O 1
ATOM 2546 N N . GLY A 1 171 ? 0.565 22.613 20.287 1.000 0.970 171 GLY A N 1
ATOM 2547 C CA . GLY A 1 171 ? 0.717 22.858 18.851 1.000 0.970 171 GLY A CA 1
ATOM 2548 C C . GLY A 1 171 ? 1.835 22.045 18.193 1.000 0.970 171 GLY A C 1
ATOM 2549 O O . GLY A 1 171 ? 2.688 21.448 18.855 1.000 0.970 171 GLY A O 1
ATOM 2553 N N . GLN A 1 172 ? 1.869 22.081 16.865 1.000 0.980 172 GLN A N 1
ATOM 2554 C CA . GLN A 1 172 ? 2.852 21.386 16.044 1.000 0.980 172 GLN A CA 1
ATOM 2555 C C . GLN A 1 172 ? 3.943 22.339 15.535 1.000 0.980 172 GLN A C 1
ATOM 2556 O O . GLN A 1 172 ? 3.660 23.486 15.183 1.000 0.980 172 GLN A O 1
ATOM 2570 N N . SER A 1 173 ? 5.187 21.862 15.467 1.000 0.980 173 SER A N 1
ATOM 2571 C CA . SER A 1 173 ? 6.282 22.578 14.795 1.000 0.980 173 SER A CA 1
ATOM 2572 C C . SER A 1 173 ? 6.168 22.405 13.282 1.000 0.980 173 SER A C 1
ATOM 2573 O O . SER A 1 173 ? 6.191 23.363 12.510 1.000 0.980 173 SER A O 1
ATOM 2581 N N . THR A 1 174 ? 5.993 21.163 12.841 1.000 0.990 174 THR A N 1
ATOM 2582 C CA . THR A 1 174 ? 5.678 20.785 11.462 1.000 0.990 174 THR A CA 1
ATOM 2583 C C . THR A 1 174 ? 5.001 19.412 11.479 1.000 0.990 174 THR A C 1
ATOM 2584 O O . THR A 1 174 ? 5.356 18.555 12.290 1.000 0.990 174 THR A O 1
ATOM 2595 N N . ALA A 1 175 ? 4.043 19.177 10.581 1.000 0.990 175 ALA A N 1
ATOM 2596 C CA . ALA A 1 175 ? 3.481 17.852 10.327 1.000 0.990 175 ALA A CA 1
ATOM 2597 C C . ALA A 1 175 ? 3.839 17.388 8.909 1.000 0.990 175 ALA A C 1
ATOM 2598 O O . ALA A 1 175 ? 3.618 18.109 7.935 1.000 0.990 175 ALA A O 1
ATOM 2605 N N . VAL A 1 176 ? 4.403 16.185 8.799 1.000 0.990 176 VAL A N 1
ATOM 2606 C CA . VAL A 1 176 ? 4.940 15.611 7.561 1.000 0.990 176 VAL A CA 1
ATOM 2607 C C . VAL A 1 176 ? 4.261 14.274 7.283 1.000 0.990 176 VAL A C 1
ATOM 2608 O O . VAL A 1 176 ? 4.504 13.279 7.967 1.000 0.990 176 VAL A O 1
ATOM 2621 N N . GLY A 1 177 ? 3.430 14.228 6.244 1.000 0.990 177 GLY A N 1
ATOM 2622 C CA . GLY A 1 177 ? 2.905 12.971 5.730 1.000 0.990 177 GLY A CA 1
ATOM 2623 C C . GLY A 1 177 ? 3.836 12.395 4.673 1.000 0.990 177 GLY A C 1
ATOM 2624 O O . GLY A 1 177 ? 3.895 12.921 3.566 1.000 0.990 177 GLY A O 1
ATOM 2628 N N . ILE A 1 178 ? 4.540 11.310 4.993 1.000 0.980 178 ILE A N 1
ATOM 2629 C CA . ILE A 1 178 ? 5.466 10.639 4.063 1.000 0.980 178 ILE A CA 1
ATOM 2630 C C . ILE A 1 178 ? 4.754 9.720 3.061 1.000 0.980 178 ILE A C 1
ATOM 2631 O O . ILE A 1 178 ? 5.329 9.376 2.030 1.000 0.980 178 ILE A O 1
ATOM 2647 N N . GLY A 1 179 ? 3.493 9.383 3.339 1.000 0.970 179 GLY A N 1
ATOM 2648 C CA . GLY A 1 179 ? 2.616 8.634 2.446 1.000 0.970 179 GLY A CA 1
ATOM 2649 C C . GLY A 1 179 ? 2.607 7.122 2.662 1.000 0.970 179 GLY A C 1
ATOM 2650 O O . GLY A 1 179 ? 3.436 6.559 3.383 1.000 0.970 179 GLY A O 1
ATOM 2654 N N . GLY A 1 180 ? 1.626 6.481 2.027 1.000 0.970 180 GLY A N 1
ATOM 2655 C CA . GLY A 1 180 ? 1.327 5.057 2.187 1.000 0.970 180 GLY A CA 1
ATOM 2656 C C . GLY A 1 180 ? 2.036 4.138 1.189 1.000 0.970 180 GLY A C 1
ATOM 2657 O O . GLY A 1 180 ? 1.915 2.919 1.297 1.000 0.970 180 GLY A O 1
ATOM 2661 N N . ASP A 1 181 ? 2.763 4.679 0.211 1.000 0.970 181 ASP A N 1
ATOM 2662 C CA . ASP A 1 181 ? 3.380 3.885 -0.856 1.000 0.970 181 ASP A CA 1
ATOM 2663 C C . ASP A 1 181 ? 4.684 3.186 -0.423 1.000 0.970 181 ASP A C 1
ATOM 2664 O O . ASP A 1 181 ? 5.413 3.683 0.437 1.000 0.970 181 ASP A O 1
ATOM 2673 N N . PRO A 1 182 ? 5.008 2.018 -1.015 1.000 0.960 182 PRO A N 1
ATOM 2674 C CA . PRO A 1 182 ? 6.167 1.213 -0.623 1.000 0.960 182 PRO A CA 1
ATOM 2675 C C . PRO A 1 182 ? 7.513 1.793 -1.078 1.000 0.960 182 PRO A C 1
ATOM 2676 O O . PRO A 1 182 ? 8.547 1.391 -0.549 1.000 0.960 182 PRO A O 1
ATOM 2687 N N . VAL A 1 183 ? 7.505 2.680 -2.079 1.000 0.970 183 VAL A N 1
ATOM 2688 C CA . VAL A 1 183 ? 8.684 3.378 -2.606 1.000 0.970 183 VAL A CA 1
ATOM 2689 C C . VAL A 1 183 ? 8.359 4.862 -2.637 1.000 0.970 183 VAL A C 1
ATOM 2690 O O . VAL A 1 183 ? 7.565 5.313 -3.459 1.000 0.970 183 VAL A O 1
ATOM 2703 N N . ASN A 1 184 ? 8.973 5.613 -1.730 1.000 0.970 184 ASN A N 1
ATOM 2704 C CA . ASN A 1 184 ? 8.738 7.038 -1.537 1.000 0.970 184 ASN A CA 1
ATOM 2705 C C . ASN A 1 184 ? 10.064 7.818 -1.482 1.000 0.970 184 ASN A C 1
ATOM 2706 O O . ASN A 1 184 ? 11.164 7.261 -1.574 1.000 0.970 184 ASN A O 1
ATOM 2717 N N . GLY A 1 185 ? 9.959 9.144 -1.417 1.000 0.970 185 GLY A N 1
ATOM 2718 C CA . GLY A 1 185 ? 11.119 10.034 -1.427 1.000 0.970 185 GLY A CA 1
ATOM 2719 C C . GLY A 1 185 ? 11.744 10.320 -0.060 1.000 0.970 185 GLY A C 1
ATOM 2720 O O . GLY A 1 185 ? 12.924 10.666 -0.010 1.000 0.970 185 GLY A O 1
ATOM 2724 N N . THR A 1 186 ? 10.968 10.177 1.016 1.000 0.980 186 THR A N 1
ATOM 2725 C CA . THR A 1 186 ? 11.325 10.548 2.393 1.000 0.980 186 THR A CA 1
ATOM 2726 C C . THR A 1 186 ? 10.761 9.498 3.349 1.000 0.980 186 THR A C 1
ATOM 2727 O O . THR A 1 186 ? 9.581 9.163 3.258 1.000 0.980 186 THR A O 1
ATOM 2738 N N . ASN A 1 187 ? 11.586 9.001 4.272 1.000 0.960 187 ASN A N 1
ATOM 2739 C CA . ASN A 1 187 ? 11.191 8.009 5.278 1.000 0.960 187 ASN A CA 1
ATOM 2740 C C . ASN A 1 187 ? 11.091 8.613 6.695 1.000 0.960 187 ASN A C 1
ATOM 2741 O O . ASN A 1 187 ? 11.320 9.804 6.898 1.000 0.960 187 ASN A O 1
ATOM 2752 N N . PHE A 1 188 ? 10.759 7.796 7.702 1.000 0.980 188 PHE A N 1
ATOM 2753 C CA . PHE A 1 188 ? 10.705 8.256 9.096 1.000 0.980 188 PHE A CA 1
ATOM 2754 C C . PHE A 1 188 ? 12.036 8.833 9.589 1.000 0.980 188 PHE A C 1
ATOM 2755 O O . PHE A 1 188 ? 12.030 9.883 10.222 1.000 0.980 188 PHE A O 1
ATOM 2772 N N . ILE A 1 189 ? 13.168 8.188 9.288 1.000 0.980 189 ILE A N 1
ATOM 2773 C CA . ILE A 1 189 ? 14.501 8.615 9.745 1.000 0.980 189 ILE A CA 1
ATOM 2774 C C . ILE A 1 189 ? 14.859 9.998 9.193 1.000 0.980 189 ILE A C 1
ATOM 2775 O O . ILE A 1 189 ? 15.378 10.830 9.933 1.000 0.980 189 ILE A O 1
ATOM 2791 N N . ASP A 1 190 ? 14.552 10.270 7.923 1.000 0.980 190 ASP A N 1
ATOM 2792 C CA . ASP A 1 190 ? 14.751 11.578 7.298 1.000 0.980 190 ASP A CA 1
ATOM 2793 C C . ASP A 1 190 ? 14.059 12.692 8.091 1.000 0.980 190 ASP A C 1
ATOM 2794 O O . ASP A 1 190 ? 14.650 13.738 8.372 1.000 0.980 190 ASP A O 1
ATOM 2803 N N . VAL A 1 191 ? 12.800 12.455 8.462 1.000 0.990 191 VAL A N 1
ATOM 2804 C CA . VAL A 1 191 ? 11.975 13.428 9.180 1.000 0.990 191 VAL A CA 1
ATOM 2805 C C . VAL A 1 191 ? 12.388 13.522 10.646 1.000 0.990 191 VAL A C 1
ATOM 2806 O O . VAL A 1 191 ? 12.515 14.621 11.177 1.000 0.990 191 VAL A O 1
ATOM 2819 N N . LEU A 1 192 ? 12.665 12.389 11.293 1.000 0.990 192 LEU A N 1
ATOM 2820 C CA . LEU A 1 192 ? 13.156 12.331 12.669 1.000 0.990 192 LEU A CA 1
ATOM 2821 C C . LEU A 1 192 ? 14.489 13.059 12.818 1.000 0.990 192 LEU A C 1
ATOM 2822 O O . LEU A 1 192 ? 14.683 13.765 13.804 1.000 0.990 192 LEU A O 1
ATOM 2838 N N . LYS A 1 193 ? 15.390 12.939 11.839 1.000 0.980 193 LYS A N 1
ATOM 2839 C CA . LYS A 1 193 ? 16.648 13.685 11.814 1.000 0.980 193 LYS A CA 1
ATOM 2840 C C . LYS A 1 193 ? 16.403 15.186 11.718 1.000 0.980 193 LYS A C 1
ATOM 2841 O O . LYS A 1 193 ? 16.947 15.929 12.530 1.000 0.980 193 LYS A O 1
ATOM 2860 N N . ALA A 1 194 ? 15.543 15.614 10.795 1.000 0.980 194 ALA A N 1
ATOM 2861 C CA . ALA A 1 194 ? 15.183 17.020 10.645 1.000 0.980 194 ALA A CA 1
ATOM 2862 C C . ALA A 1 194 ? 14.561 17.583 11.941 1.000 0.980 194 ALA A C 1
ATOM 2863 O O . ALA A 1 194 ? 14.965 18.638 12.422 1.000 0.980 194 ALA A O 1
ATOM 2870 N N . PHE A 1 195 ? 13.644 16.840 12.563 1.000 0.990 195 PHE A N 1
ATOM 2871 C CA . PHE A 1 195 ? 13.051 17.195 13.852 1.000 0.990 195 PHE A CA 1
ATOM 2872 C C . PHE A 1 195 ? 14.057 17.205 15.004 1.000 0.990 195 PHE A C 1
ATOM 2873 O O . PHE A 1 195 ? 13.970 18.064 15.877 1.000 0.990 195 PHE A O 1
ATOM 2890 N N . ASN A 1 196 ? 15.017 16.279 15.039 1.000 0.980 196 ASN A N 1
ATOM 2891 C CA . ASN A 1 196 ? 16.065 16.250 16.062 1.000 0.980 196 ASN A CA 1
ATOM 2892 C C . ASN A 1 196 ? 16.986 17.479 15.952 1.000 0.980 196 ASN A C 1
ATOM 2893 O O . ASN A 1 196 ? 17.395 18.026 16.973 1.000 0.980 196 ASN A O 1
ATOM 2904 N N . GLU A 1 197 ? 17.258 17.940 14.729 1.000 0.980 197 GLU A N 1
ATOM 2905 C CA . GLU A 1 197 ? 18.107 19.103 14.435 1.000 0.980 197 GLU A CA 1
ATOM 2906 C C . GLU A 1 197 ? 17.382 20.456 14.598 1.000 0.980 197 GLU A C 1
ATOM 2907 O O . GLU A 1 197 ? 18.032 21.468 14.859 1.000 0.980 197 GLU A O 1
ATOM 2919 N N . ASP A 1 198 ? 16.049 20.500 14.507 1.000 0.980 198 ASP A N 1
ATOM 2920 C CA . ASP A 1 198 ? 15.276 21.735 14.680 1.000 0.980 198 ASP A CA 1
ATOM 2921 C C . ASP A 1 198 ? 15.132 22.156 16.162 1.000 0.980 198 ASP A C 1
ATOM 2922 O O . ASP A 1 198 ? 14.481 21.449 16.928 1.000 0.980 198 ASP A O 1
ATOM 2931 N N . PRO A 1 199 ? 15.623 23.330 16.594 1.000 0.960 199 PRO A N 1
ATOM 2932 C CA . PRO A 1 199 ? 15.471 23.792 17.976 1.000 0.960 199 PRO A CA 1
ATOM 2933 C C . PRO A 1 199 ? 14.019 24.016 18.437 1.000 0.960 199 PRO A C 1
ATOM 2934 O O . PRO A 1 199 ? 13.781 23.947 19.639 1.000 0.960 199 PRO A O 1
ATOM 2945 N N . ASP A 1 200 ? 13.065 24.258 17.531 1.000 0.960 200 ASP A N 1
ATOM 2946 C CA . ASP A 1 200 ? 11.661 24.508 17.906 1.000 0.960 200 ASP A CA 1
ATOM 2947 C C . ASP A 1 200 ? 10.850 23.223 18.093 1.000 0.960 200 ASP A C 1
ATOM 2948 O O . ASP A 1 200 ? 9.764 23.259 18.668 1.000 0.960 200 ASP A O 1
ATOM 2957 N N . THR A 1 201 ? 11.352 22.080 17.632 1.000 0.980 201 THR A N 1
ATOM 2958 C CA . THR A 1 201 ? 10.726 20.785 17.884 1.000 0.980 201 THR A CA 1
ATOM 2959 C C . THR A 1 201 ? 11.247 20.248 19.208 1.000 0.980 201 THR A C 1
ATOM 2960 O O . THR A 1 201 ? 12.435 19.969 19.345 1.000 0.980 201 THR A O 1
ATOM 2971 N N . HIS A 1 202 ? 10.365 20.061 20.182 1.000 0.980 202 HIS A N 1
ATOM 2972 C CA . HIS A 1 202 ? 10.702 19.531 21.503 1.000 0.980 202 HIS A CA 1
ATOM 2973 C C . HIS A 1 202 ? 10.382 18.039 21.643 1.000 0.980 202 HIS A C 1
ATOM 2974 O O . HIS A 1 202 ? 10.993 17.363 22.466 1.000 0.980 202 HIS A O 1
ATOM 2988 N N . ALA A 1 203 ? 9.441 17.519 20.854 1.000 0.980 203 ALA A N 1
ATOM 2989 C CA . ALA A 1 203 ? 9.032 16.117 20.864 1.000 0.980 203 ALA A CA 1
ATOM 2990 C C . ALA A 1 203 ? 8.463 15.702 19.504 1.000 0.980 203 ALA A C 1
ATOM 2991 O O . ALA A 1 203 ? 8.118 16.565 18.695 1.000 0.980 203 ALA A O 1
ATOM 2998 N N . VAL A 1 204 ? 8.349 14.395 19.259 1.000 0.990 204 VAL A N 1
ATOM 2999 C CA . VAL A 1 204 ? 7.815 13.865 17.997 1.000 0.990 204 VAL A CA 1
ATOM 3000 C C . VAL A 1 204 ? 6.762 12.783 18.233 1.000 0.990 204 VAL A C 1
ATOM 3001 O O . VAL A 1 204 ? 6.946 11.907 19.075 1.000 0.990 204 VAL A O 1
ATOM 3014 N N . ILE A 1 205 ? 5.684 12.808 17.448 1.000 0.990 205 ILE A N 1
ATOM 3015 C CA . ILE A 1 205 ? 4.798 11.656 17.244 1.000 0.990 205 ILE A CA 1
ATOM 3016 C C . ILE A 1 205 ? 5.141 10.987 15.911 1.000 0.990 205 ILE A C 1
ATOM 3017 O O . ILE A 1 205 ? 5.177 11.642 14.867 1.000 0.990 205 ILE A O 1
ATOM 3033 N N . MET A 1 206 ? 5.356 9.673 15.953 1.000 0.990 206 MET A N 1
ATOM 3034 C CA . MET A 1 206 ? 5.610 8.819 14.796 1.000 0.990 206 MET A CA 1
ATOM 3035 C C . MET A 1 206 ? 4.440 7.854 14.575 1.000 0.990 206 MET A C 1
ATOM 3036 O O . MET A 1 206 ? 4.190 6.972 15.396 1.000 0.990 206 MET A O 1
ATOM 3050 N N . ILE A 1 207 ? 3.735 8.003 13.454 1.000 0.990 207 ILE A N 1
ATOM 3051 C CA . ILE A 1 207 ? 2.551 7.204 13.109 1.000 0.990 207 ILE A CA 1
ATOM 3052 C C . ILE A 1 207 ? 2.883 6.273 11.946 1.000 0.990 207 ILE A C 1
ATOM 3053 O O . ILE A 1 207 ? 3.011 6.699 10.795 1.000 0.990 207 ILE A O 1
ATOM 3069 N N . GLY A 1 208 ? 3.018 4.993 12.265 1.000 0.980 208 GLY A N 1
ATOM 3070 C CA . GLY A 1 208 ? 3.280 3.924 11.317 1.000 0.980 208 GLY A CA 1
ATOM 3071 C C . GLY A 1 208 ? 2.082 3.016 11.091 1.000 0.980 208 GLY A C 1
ATOM 3072 O O . GLY A 1 208 ? 0.986 3.208 11.624 1.000 0.980 208 GLY A O 1
ATOM 3076 N N . GLU A 1 209 ? 2.319 1.998 10.282 1.000 0.980 209 GLU A N 1
ATOM 3077 C CA . GLU A 1 209 ? 1.331 0.986 9.932 1.000 0.980 209 GLU A CA 1
ATOM 3078 C C . GLU A 1 209 ? 2.031 -0.330 9.588 1.000 0.980 209 GLU A C 1
ATOM 3079 O O . GLU A 1 209 ? 3.260 -0.439 9.617 1.000 0.980 209 GLU A O 1
ATOM 3091 N N . ILE A 1 210 ? 1.249 -1.353 9.268 1.000 0.970 210 ILE A N 1
ATOM 3092 C CA . ILE A 1 210 ? 1.782 -2.608 8.747 1.000 0.970 210 ILE A CA 1
ATOM 3093 C C . ILE A 1 210 ? 2.591 -2.418 7.452 1.000 0.970 210 ILE A C 1
ATOM 3094 O O . ILE A 1 210 ? 2.427 -1.472 6.678 1.000 0.970 210 ILE A O 1
ATOM 3110 N N . GLY A 1 211 ? 3.422 -3.413 7.169 1.000 0.940 211 GLY A N 1
ATOM 3111 C CA . GLY A 1 211 ? 4.171 -3.551 5.930 1.000 0.940 211 GLY A CA 1
ATOM 3112 C C . GLY A 1 211 ? 5.477 -2.759 5.897 1.000 0.940 211 GLY A C 1
ATOM 3113 O O . GLY A 1 211 ? 5.556 -1.591 6.274 1.000 0.940 211 GLY A O 1
ATOM 3117 N N . GLY A 1 212 ? 6.518 -3.399 5.361 1.000 0.920 212 GLY A N 1
ATOM 3118 C CA . GLY A 1 212 ? 7.887 -2.879 5.397 1.000 0.920 212 GLY A CA 1
ATOM 3119 C C . GLY A 1 212 ? 8.492 -2.937 6.802 1.000 0.920 212 GLY A C 1
ATOM 3120 O O . GLY A 1 212 ? 7.922 -3.557 7.696 1.000 0.920 212 GLY A O 1
ATOM 3124 N N . THR A 1 213 ? 9.640 -2.288 6.977 1.000 0.930 213 THR A N 1
ATOM 3125 C CA . THR A 1 213 ? 10.457 -2.297 8.210 1.000 0.930 213 THR A CA 1
ATOM 3126 C C . THR A 1 213 ? 10.824 -0.890 8.698 1.000 0.930 213 THR A C 1
ATOM 3127 O O . THR A 1 213 ? 11.643 -0.725 9.598 1.000 0.930 213 THR A O 1
ATOM 3138 N N . ALA A 1 214 ? 10.245 0.147 8.082 1.000 0.950 214 ALA A N 1
ATOM 3139 C CA . ALA A 1 214 ? 10.648 1.534 8.300 1.000 0.950 214 ALA A CA 1
ATOM 3140 C C . ALA A 1 214 ? 10.426 1.994 9.751 1.000 0.950 214 ALA A C 1
ATOM 3141 O O . ALA A 1 214 ? 11.191 2.806 10.260 1.000 0.950 214 ALA A O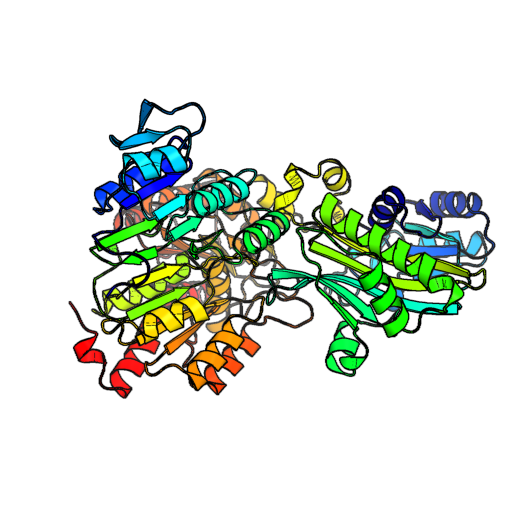 1
ATOM 3148 N N . GLU A 1 215 ? 9.385 1.488 10.411 1.000 0.980 215 GLU A N 1
ATOM 3149 C CA . GLU A 1 215 ? 9.069 1.766 11.811 1.000 0.980 215 GLU A CA 1
ATOM 3150 C C . GLU A 1 215 ? 10.112 1.156 12.763 1.000 0.980 215 GLU A C 1
ATOM 3151 O O . GLU A 1 215 ? 10.557 1.826 13.696 1.000 0.980 215 GLU A O 1
ATOM 3163 N N . GLU A 1 216 ? 10.536 -0.086 12.515 1.000 0.970 216 GLU A N 1
ATOM 3164 C CA . GLU A 1 216 ? 11.592 -0.760 13.275 1.000 0.970 216 GLU A CA 1
ATOM 3165 C C . GLU A 1 216 ? 12.941 -0.048 13.106 1.000 0.970 216 GLU A C 1
ATOM 3166 O O . GLU A 1 216 ? 13.584 0.304 14.095 1.000 0.970 216 GLU A O 1
ATOM 3178 N N . GLU A 1 217 ? 13.328 0.249 11.863 1.000 0.970 217 GLU A N 1
ATOM 3179 C CA . GLU A 1 217 ? 14.560 0.982 11.542 1.000 0.970 217 GLU A CA 1
ATOM 3180 C C . GLU A 1 217 ? 14.564 2.383 12.176 1.000 0.970 217 GLU A C 1
ATOM 3181 O O . GLU A 1 217 ? 15.575 2.836 12.720 1.000 0.970 217 GLU A O 1
ATOM 3193 N N . ALA A 1 218 ? 13.417 3.069 12.162 1.000 0.980 218 ALA A N 1
ATOM 3194 C CA . ALA A 1 218 ? 13.256 4.359 12.820 1.000 0.980 218 ALA A CA 1
ATOM 3195 C C . ALA A 1 218 ? 13.406 4.253 14.341 1.000 0.980 218 ALA A C 1
ATOM 3196 O O . ALA A 1 218 ? 14.083 5.087 14.941 1.000 0.980 218 ALA A O 1
ATOM 3203 N N . ALA A 1 219 ? 12.832 3.225 14.969 1.000 0.980 219 ALA A N 1
ATOM 3204 C CA . ALA A 1 219 ? 12.962 3.002 16.404 1.000 0.980 219 ALA A CA 1
ATOM 3205 C C . ALA A 1 219 ? 14.421 2.763 16.822 1.000 0.980 219 ALA A C 1
ATOM 3206 O O . ALA A 1 219 ? 14.898 3.339 17.803 1.000 0.980 219 ALA A O 1
ATOM 3213 N N . GLU A 1 220 ? 15.151 1.951 16.059 1.000 0.980 220 GLU A N 1
ATOM 3214 C CA . GLU A 1 220 ? 16.584 1.729 16.266 1.000 0.980 220 GLU A CA 1
ATOM 3215 C C . GLU A 1 220 ? 17.388 3.026 16.100 1.000 0.980 220 GLU A C 1
ATOM 3216 O O . GLU A 1 220 ? 18.241 3.344 16.936 1.000 0.980 220 GLU A O 1
ATOM 3228 N N . TRP A 1 221 ? 17.079 3.823 15.073 1.000 0.980 221 TRP A N 1
ATOM 3229 C CA . TRP A 1 221 ? 17.721 5.118 14.860 1.000 0.980 221 TRP A CA 1
ATOM 3230 C C . TRP A 1 221 ? 17.456 6.095 16.011 1.000 0.980 221 TRP A C 1
ATOM 3231 O O . TRP A 1 221 ? 18.391 6.769 16.454 1.000 0.980 221 TRP A O 1
ATOM 3252 N N . VAL A 1 222 ? 16.221 6.143 16.531 1.000 0.990 222 VAL A N 1
ATOM 3253 C CA . VAL A 1 222 ? 15.839 6.977 17.683 1.000 0.990 222 VAL A CA 1
ATOM 3254 C C . VAL A 1 222 ? 16.694 6.626 18.893 1.000 0.990 222 VAL A C 1
ATOM 3255 O O . VAL A 1 222 ? 17.317 7.506 19.482 1.000 0.990 222 VAL A O 1
ATOM 3268 N N . LYS A 1 223 ? 16.804 5.335 19.216 1.000 0.980 223 LYS A N 1
ATOM 3269 C CA . LYS A 1 223 ? 17.615 4.867 20.346 1.000 0.980 223 LYS A CA 1
ATOM 3270 C C . LYS A 1 223 ? 19.077 5.305 20.246 1.000 0.980 223 LYS A C 1
ATOM 3271 O O . LYS A 1 223 ? 19.701 5.600 21.263 1.000 0.980 223 LYS A O 1
ATOM 3290 N N . ALA A 1 224 ? 19.630 5.312 19.037 1.000 0.980 224 ALA A N 1
ATOM 3291 C CA . ALA A 1 224 ? 21.032 5.634 18.811 1.000 0.980 224 ALA A CA 1
ATOM 3292 C C . ALA A 1 224 ? 21.320 7.142 18.665 1.000 0.980 224 ALA A C 1
ATOM 3293 O O . ALA A 1 224 ? 22.444 7.551 18.952 1.000 0.980 224 ALA A O 1
ATOM 3300 N N . ASN A 1 225 ? 20.358 7.964 18.215 1.000 0.980 225 ASN A N 1
ATOM 3301 C CA . ASN A 1 225 ? 20.640 9.335 17.749 1.000 0.980 225 ASN A CA 1
ATOM 3302 C C . ASN A 1 225 ? 19.707 10.436 18.289 1.000 0.980 225 ASN A C 1
ATOM 3303 O O . ASN A 1 225 ? 20.096 11.607 18.282 1.000 0.980 225 ASN A O 1
ATOM 3314 N N . MET A 1 226 ? 18.480 10.114 18.710 1.000 0.970 226 MET A N 1
ATOM 3315 C CA . MET A 1 226 ? 17.509 11.129 19.138 1.000 0.970 226 MET A CA 1
ATOM 3316 C C . MET A 1 226 ? 17.825 11.631 20.543 1.000 0.970 226 MET A C 1
ATOM 3317 O O . MET A 1 226 ? 18.041 10.849 21.466 1.000 0.970 226 MET A O 1
ATOM 3331 N N . THR A 1 227 ? 17.798 12.950 20.720 1.000 0.970 227 THR A N 1
ATOM 3332 C CA . THR A 1 227 ? 17.912 13.583 22.044 1.000 0.970 227 THR A CA 1
ATOM 3333 C C . THR A 1 227 ? 16.557 14.022 22.596 1.000 0.970 227 THR A C 1
ATOM 3334 O O . THR A 1 227 ? 16.464 14.434 23.752 1.000 0.970 227 THR A O 1
ATOM 3345 N N . LYS A 1 228 ? 15.497 13.908 21.787 1.000 0.980 228 LYS A N 1
ATOM 3346 C CA . LYS A 1 228 ? 14.137 14.359 22.091 1.000 0.980 228 LYS A CA 1
ATOM 3347 C C . LYS A 1 228 ? 13.197 13.162 22.227 1.000 0.980 228 LYS A C 1
ATOM 3348 O O . LYS A 1 228 ? 13.415 12.140 21.574 1.000 0.980 228 LYS A O 1
ATOM 3367 N N . PRO A 1 229 ? 12.157 13.250 23.071 1.000 0.980 229 PRO A N 1
ATOM 3368 C CA . PRO A 1 229 ? 11.191 12.172 23.211 1.000 0.980 229 PRO A CA 1
ATOM 3369 C C . PRO A 1 229 ? 10.420 11.935 21.909 1.000 0.980 229 PRO A C 1
ATOM 3370 O O . PRO A 1 229 ? 10.007 12.875 21.225 1.000 0.980 229 PRO A O 1
ATOM 3381 N N . VAL A 1 230 ? 10.192 10.657 21.616 1.000 0.990 230 VAL A N 1
ATOM 3382 C CA . VAL A 1 230 ? 9.359 10.187 20.511 1.000 0.990 230 VAL A CA 1
ATOM 3383 C C . VAL A 1 230 ? 8.291 9.268 21.086 1.000 0.990 230 VAL A C 1
ATOM 3384 O O . VAL A 1 230 ? 8.603 8.399 21.900 1.000 0.990 230 VAL A O 1
ATOM 3397 N N . VAL A 1 231 ? 7.048 9.460 20.663 1.000 0.990 231 VAL A N 1
ATOM 3398 C CA . VAL A 1 231 ? 5.918 8.567 20.944 1.000 0.990 231 VAL A CA 1
ATOM 3399 C C . VAL A 1 231 ? 5.426 7.973 19.630 1.000 0.990 231 VAL A C 1
ATOM 3400 O O . VAL A 1 231 ? 5.500 8.617 18.583 1.000 0.990 231 VAL A O 1
ATOM 3413 N N . GLY A 1 232 ? 4.972 6.725 19.669 1.000 0.990 232 GLY A N 1
ATOM 3414 C CA . GLY A 1 232 ? 4.563 5.962 18.497 1.000 0.990 232 GLY A CA 1
ATOM 3415 C C . GLY A 1 232 ? 3.072 5.642 18.459 1.000 0.990 232 GLY A C 1
ATOM 3416 O O . GLY A 1 232 ? 2.415 5.553 19.492 1.000 0.990 232 GLY A O 1
ATOM 3420 N N . PHE A 1 233 ? 2.558 5.370 17.265 1.000 0.990 233 PHE A N 1
ATOM 3421 C CA . PHE A 1 233 ? 1.331 4.602 17.051 1.000 0.990 233 PHE A CA 1
ATOM 3422 C C . PHE A 1 233 ? 1.485 3.757 15.785 1.000 0.990 233 PHE A C 1
ATOM 3423 O O . PHE A 1 233 ? 1.997 4.258 14.786 1.000 0.990 233 PHE A O 1
ATOM 3440 N N . ILE A 1 234 ? 1.055 2.494 15.821 1.000 0.990 234 ILE A N 1
ATOM 3441 C CA . ILE A 1 234 ? 1.118 1.576 14.677 1.000 0.990 234 ILE A CA 1
ATOM 3442 C C . ILE A 1 234 ? -0.282 1.033 14.398 1.000 0.990 234 ILE A C 1
ATOM 3443 O O . ILE A 1 234 ? -0.835 0.313 15.229 1.000 0.990 234 ILE A O 1
ATOM 3459 N N . GLY A 1 235 ? -0.831 1.357 13.228 1.000 0.980 235 GLY A N 1
ATOM 3460 C CA . GLY A 1 235 ? -2.115 0.818 12.773 1.000 0.980 235 GLY A CA 1
ATOM 3461 C C . GLY A 1 235 ? -1.989 -0.532 12.056 1.000 0.980 235 GLY A C 1
ATOM 3462 O O . GLY A 1 235 ? -0.982 -0.816 11.405 1.000 0.980 235 GLY A O 1
ATOM 3466 N N . GLY A 1 236 ? -3.043 -1.342 12.128 1.000 0.970 236 GLY A N 1
ATOM 3467 C CA . GLY A 1 236 ? -3.185 -2.617 11.424 1.000 0.970 236 GLY A CA 1
ATOM 3468 C C . GLY A 1 236 ? -2.876 -3.853 12.271 1.000 0.970 236 GLY A C 1
ATOM 3469 O O . GLY A 1 236 ? -2.471 -4.870 11.714 1.000 0.970 236 GLY A O 1
ATOM 3473 N N . LYS A 1 237 ? -3.078 -3.811 13.596 1.000 0.970 237 LYS A N 1
ATOM 3474 C CA . LYS A 1 237 ? -2.984 -5.010 14.463 1.000 0.970 237 LYS A CA 1
ATOM 3475 C C . LYS A 1 237 ? -3.954 -6.118 14.060 1.000 0.970 237 LYS A C 1
ATOM 3476 O O . LYS A 1 237 ? -3.648 -7.294 14.206 1.000 0.970 237 LYS A O 1
ATOM 3495 N N . THR A 1 238 ? -5.122 -5.736 13.566 1.000 0.960 238 THR A N 1
ATOM 3496 C CA . THR A 1 238 ? -6.201 -6.632 13.135 1.000 0.960 238 THR A CA 1
ATOM 3497 C C . THR A 1 238 ? -6.176 -6.919 11.637 1.000 0.960 238 THR A C 1
ATOM 3498 O O . THR A 1 238 ? -7.066 -7.597 11.127 1.000 0.960 238 THR A O 1
ATOM 3509 N N . ALA A 1 239 ? -5.181 -6.405 10.908 1.000 0.950 239 ALA A N 1
ATOM 3510 C CA . ALA A 1 239 ? -5.098 -6.606 9.473 1.000 0.950 239 ALA A CA 1
ATOM 3511 C C . ALA A 1 239 ? -4.778 -8.075 9.136 1.000 0.950 239 ALA A C 1
ATOM 3512 O O . ALA A 1 239 ? -3.810 -8.628 9.669 1.000 0.950 239 ALA A O 1
ATOM 3519 N N . PRO A 1 240 ? -5.537 -8.712 8.228 1.000 0.910 240 PRO A N 1
ATOM 3520 C CA . PRO A 1 240 ? -5.260 -10.079 7.821 1.000 0.910 240 PRO A CA 1
ATOM 3521 C C . PRO A 1 240 ? -3.951 -10.166 7.013 1.000 0.910 240 PRO A C 1
ATOM 3522 O O . PRO A 1 240 ? -3.677 -9.307 6.165 1.000 0.910 240 PRO A O 1
ATOM 3533 N N . PRO A 1 241 ? -3.141 -11.220 7.215 1.000 0.870 241 PRO A N 1
ATOM 3534 C CA . PRO A 1 241 ? -1.955 -11.466 6.405 1.000 0.870 241 PRO A CA 1
ATOM 3535 C C . PRO A 1 241 ? -2.273 -11.581 4.909 1.000 0.870 241 PRO A C 1
ATOM 3536 O O . PRO A 1 241 ? -3.313 -12.103 4.517 1.000 0.870 241 PRO A O 1
ATOM 3547 N N . GLY A 1 242 ? -1.358 -11.123 4.054 1.000 0.820 242 GLY A N 1
ATOM 3548 C CA . GLY A 1 242 ? -1.462 -11.264 2.598 1.000 0.820 242 GLY A CA 1
ATOM 3549 C C . GLY A 1 242 ? -2.441 -10.309 1.905 1.000 0.820 242 GLY A C 1
ATOM 3550 O O . GLY A 1 242 ? -2.465 -10.271 0.674 1.000 0.820 242 GLY A O 1
ATOM 3554 N N . LYS A 1 243 ? -3.212 -9.506 2.648 1.000 0.870 243 LYS A N 1
ATOM 3555 C CA . LYS A 1 243 ? -4.141 -8.515 2.087 1.000 0.870 243 LYS A CA 1
ATOM 3556 C C . LYS A 1 243 ? -3.535 -7.107 2.113 1.000 0.870 243 LYS A C 1
ATOM 3557 O O . LYS A 1 243 ? -2.890 -6.703 3.080 1.000 0.870 243 LYS A O 1
ATOM 3576 N N . ARG A 1 244 ? -3.740 -6.351 1.028 1.000 0.910 244 ARG A N 1
ATOM 3577 C CA . ARG A 1 244 ? -3.348 -4.936 0.917 1.000 0.910 244 ARG A CA 1
ATOM 3578 C C . ARG A 1 244 ? -4.433 -4.066 1.547 1.000 0.910 244 ARG A C 1
ATOM 3579 O O . ARG A 1 244 ? -5.501 -3.915 0.967 1.000 0.910 244 ARG A O 1
ATOM 3600 N N . MET A 1 245 ? -4.133 -3.436 2.673 1.000 0.950 245 MET A N 1
ATOM 3601 C CA . MET A 1 245 ? -5.077 -2.619 3.436 1.000 0.950 245 MET A CA 1
ATOM 3602 C C . MET A 1 245 ? -5.157 -1.193 2.876 1.000 0.950 245 MET A C 1
ATOM 3603 O O . MET A 1 245 ? -4.684 -0.246 3.497 1.000 0.950 245 MET A O 1
ATOM 3617 N N . GLY A 1 246 ? -5.696 -1.037 1.662 1.000 0.930 246 GLY A N 1
ATOM 3618 C CA . GLY A 1 246 ? -5.841 0.246 0.959 1.000 0.930 246 GLY A CA 1
ATOM 3619 C C . GLY A 1 246 ? -4.513 0.821 0.448 1.000 0.930 246 GLY A C 1
ATOM 3620 O O . GLY A 1 246 ? -4.238 0.811 -0.759 1.000 0.930 246 GLY A O 1
ATOM 3624 N N . HIS A 1 247 ? -3.635 1.264 1.351 1.000 0.920 247 HIS A N 1
ATOM 3625 C CA . HIS A 1 247 ? -2.298 1.739 0.992 1.000 0.920 247 HIS A CA 1
ATOM 3626 C C . HIS A 1 247 ? -1.480 0.633 0.316 1.000 0.920 247 HIS A C 1
ATOM 3627 O O . HIS A 1 247 ? -1.440 -0.505 0.782 1.000 0.920 247 HIS A O 1
ATOM 3641 N N . ALA A 1 248 ? -0.769 0.965 -0.766 1.000 0.910 248 ALA A N 1
ATOM 3642 C CA . ALA A 1 248 ? 0.099 0.011 -1.465 1.000 0.910 248 ALA A CA 1
ATOM 3643 C C . ALA A 1 248 ? 1.223 -0.531 -0.564 1.000 0.910 248 ALA A C 1
ATOM 3644 O O . ALA A 1 248 ? 1.714 -1.646 -0.755 1.000 0.910 248 ALA A O 1
ATOM 3651 N N . GLY A 1 249 ? 1.616 0.253 0.441 1.000 0.930 249 GLY A N 1
ATOM 3652 C CA . GLY A 1 249 ? 2.576 -0.121 1.462 1.000 0.930 249 GLY A CA 1
ATOM 3653 C C . GLY A 1 249 ? 2.016 -1.005 2.579 1.000 0.930 249 GLY A C 1
ATOM 3654 O O . GLY A 1 249 ? 2.808 -1.733 3.181 1.000 0.930 249 GLY A O 1
ATOM 3658 N N . ALA A 1 250 ? 0.708 -0.986 2.844 1.000 0.950 250 ALA A N 1
ATOM 3659 C CA . ALA A 1 250 ? 0.099 -1.626 4.010 1.000 0.950 250 ALA A CA 1
ATOM 3660 C C . ALA A 1 250 ? -0.265 -3.091 3.736 1.000 0.950 250 ALA A C 1
ATOM 3661 O O . ALA A 1 250 ? -1.411 -3.427 3.445 1.000 0.950 250 ALA A O 1
ATOM 3668 N N . ILE A 1 251 ? 0.730 -3.974 3.794 1.000 0.910 251 ILE A N 1
ATOM 3669 C CA . ILE A 1 251 ? 0.548 -5.414 3.591 1.000 0.910 251 ILE A CA 1
ATOM 3670 C C . ILE A 1 251 ? 1.524 -6.201 4.460 1.000 0.910 251 ILE A C 1
ATOM 3671 O O . ILE A 1 251 ? 2.726 -5.928 4.463 1.000 0.910 251 ILE A O 1
ATOM 3687 N N . ILE A 1 252 ? 1.004 -7.197 5.172 1.000 0.900 252 ILE A N 1
ATOM 3688 C CA . ILE A 1 252 ? 1.808 -8.204 5.868 1.000 0.900 252 ILE A CA 1
ATOM 3689 C C . ILE A 1 252 ? 2.136 -9.300 4.852 1.000 0.900 252 ILE A C 1
ATOM 3690 O O . ILE A 1 252 ? 1.227 -9.902 4.282 1.000 0.900 252 ILE A O 1
ATOM 3706 N N . SER A 1 253 ? 3.420 -9.563 4.612 1.000 0.790 253 SER A N 1
ATOM 3707 C CA . SER A 1 253 ? 3.872 -10.549 3.619 1.000 0.790 253 SER A CA 1
ATOM 3708 C C . SER A 1 253 ? 5.010 -11.394 4.180 1.000 0.790 253 SER A C 1
ATOM 3709 O O . SER A 1 253 ? 5.919 -10.857 4.813 1.000 0.790 253 SER A O 1
ATOM 3717 N N . GLY A 1 254 ? 4.948 -12.715 3.983 1.000 0.730 254 GLY A N 1
ATOM 3718 C CA . GLY A 1 254 ? 5.952 -13.657 4.499 1.000 0.730 254 GLY A CA 1
ATOM 3719 C C . GLY A 1 254 ? 6.140 -13.578 6.019 1.000 0.730 254 GLY A C 1
ATOM 3720 O O . GLY A 1 254 ? 7.264 -13.647 6.505 1.000 0.730 254 GLY A O 1
ATOM 3724 N N . GLY A 1 255 ? 5.059 -13.315 6.764 1.000 0.760 255 GLY A N 1
ATOM 3725 C CA . GLY A 1 255 ? 5.088 -13.130 8.220 1.000 0.760 255 GLY A CA 1
ATOM 3726 C C . GLY A 1 255 ? 5.701 -11.811 8.704 1.000 0.760 255 GLY A C 1
ATOM 3727 O O . GLY A 1 255 ? 5.689 -11.561 9.901 1.000 0.760 255 GLY A O 1
ATOM 3731 N N . LYS A 1 256 ? 6.198 -10.951 7.805 1.000 0.830 256 LYS A N 1
ATOM 3732 C CA . LYS A 1 256 ? 6.867 -9.694 8.159 1.000 0.830 256 LYS A CA 1
ATOM 3733 C C . LYS A 1 256 ? 5.987 -8.466 7.984 1.000 0.830 256 LYS A C 1
ATOM 3734 O O . LYS A 1 256 ? 5.056 -8.440 7.175 1.000 0.830 256 LYS A O 1
ATOM 3753 N N . GLY A 1 257 ? 6.366 -7.407 8.698 1.000 0.880 257 GLY A N 1
ATOM 3754 C CA . GLY A 1 257 ? 5.688 -6.114 8.663 1.000 0.880 257 GLY A CA 1
ATOM 3755 C C . GLY A 1 257 ? 4.417 -6.099 9.507 1.000 0.880 257 GLY A C 1
ATOM 3756 O O . GLY A 1 257 ? 3.512 -5.321 9.221 1.000 0.880 257 GLY A O 1
ATOM 3760 N N . THR A 1 258 ? 4.324 -6.964 10.513 1.000 0.950 258 THR A N 1
ATOM 3761 C CA . THR A 1 258 ? 3.185 -6.996 11.434 1.000 0.950 258 THR A CA 1
ATOM 3762 C C . THR A 1 258 ? 3.211 -5.789 12.370 1.000 0.950 258 THR A C 1
ATOM 3763 O O . THR A 1 258 ? 4.275 -5.257 12.697 1.000 0.950 258 THR A O 1
ATOM 3774 N N . ALA A 1 259 ? 2.040 -5.342 12.827 1.000 0.970 259 ALA A N 1
ATOM 3775 C CA . ALA A 1 259 ? 1.977 -4.260 13.803 1.000 0.970 259 ALA A CA 1
ATOM 3776 C C . ALA A 1 259 ? 2.608 -4.676 15.145 1.000 0.970 259 ALA A C 1
ATOM 3777 O O . ALA A 1 259 ? 3.300 -3.877 15.768 1.000 0.970 259 ALA A O 1
ATOM 3784 N N . ASP A 1 260 ? 2.441 -5.931 15.571 1.000 0.970 260 ASP A N 1
ATOM 3785 C CA . ASP A 1 260 ? 2.955 -6.409 16.859 1.000 0.970 260 ASP A CA 1
ATOM 3786 C C . ASP A 1 260 ? 4.487 -6.420 16.934 1.000 0.970 260 ASP A C 1
ATOM 3787 O O . ASP A 1 260 ? 5.058 -5.972 17.932 1.000 0.970 260 ASP A O 1
ATOM 3796 N N . GLU A 1 261 ? 5.177 -6.872 15.883 1.000 0.960 261 GLU A N 1
ATOM 3797 C CA . GLU A 1 261 ? 6.644 -6.820 15.828 1.000 0.960 261 GLU A CA 1
ATOM 3798 C C . GLU A 1 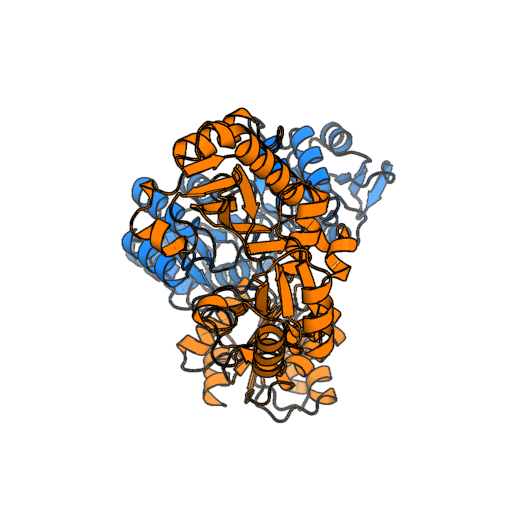261 ? 7.160 -5.379 15.853 1.000 0.960 261 GLU A C 1
ATOM 3799 O O . GLU A 1 261 ? 8.096 -5.074 16.599 1.000 0.960 261 GLU A O 1
ATOM 3811 N N . LYS A 1 262 ? 6.512 -4.479 15.102 1.000 0.980 262 LYS A N 1
ATOM 3812 C CA . LYS A 1 262 ? 6.817 -3.042 15.117 1.000 0.980 262 LYS A CA 1
ATOM 3813 C C . LYS A 1 262 ? 6.691 -2.482 16.525 1.000 0.980 262 LYS A C 1
ATOM 3814 O O . LYS A 1 262 ? 7.640 -1.910 17.049 1.000 0.980 262 LYS A O 1
ATOM 3833 N N . ILE A 1 263 ? 5.553 -2.707 17.178 1.000 0.980 263 ILE A N 1
ATOM 3834 C CA . ILE A 1 263 ? 5.273 -2.215 18.533 1.000 0.980 263 ILE A CA 1
ATOM 3835 C C . ILE A 1 263 ? 6.274 -2.769 19.542 1.000 0.980 263 ILE A C 1
ATOM 3836 O O . ILE A 1 263 ? 6.767 -2.032 20.398 1.000 0.980 263 ILE A O 1
ATOM 3852 N N . LYS A 1 264 ? 6.611 -4.057 19.444 1.000 0.980 264 LYS A N 1
ATOM 3853 C CA . LYS A 1 264 ? 7.627 -4.680 20.293 1.000 0.980 264 LYS A CA 1
ATOM 3854 C C . LYS A 1 264 ? 8.987 -3.997 20.125 1.000 0.980 264 LYS A C 1
ATOM 3855 O O . LYS A 1 264 ? 9.634 -3.699 21.128 1.000 0.980 264 LYS A O 1
ATOM 3874 N N . THR A 1 265 ? 9.397 -3.715 18.889 1.000 0.980 265 THR A N 1
ATOM 3875 C CA . THR A 1 265 ? 10.663 -3.032 18.583 1.000 0.980 265 THR A CA 1
ATOM 3876 C C . THR A 1 265 ? 10.662 -1.582 19.065 1.000 0.980 265 THR A C 1
ATOM 3877 O O . THR A 1 265 ? 11.602 -1.175 19.745 1.000 0.980 265 THR A O 1
ATOM 3888 N N . LEU A 1 266 ? 9.590 -0.823 18.808 1.000 0.990 266 LEU A N 1
ATOM 3889 C CA . LEU A 1 266 ? 9.426 0.550 19.300 1.000 0.990 266 LEU A CA 1
ATOM 3890 C C . LEU A 1 266 ? 9.581 0.607 20.830 1.000 0.990 266 LEU A C 1
ATOM 3891 O O . LEU A 1 266 ? 10.429 1.348 21.335 1.000 0.990 266 LEU A O 1
ATOM 3907 N N . ASN A 1 267 ? 8.866 -0.254 21.562 1.000 0.980 267 ASN A N 1
ATOM 3908 C CA . ASN A 1 267 ? 8.970 -0.337 23.022 1.000 0.980 267 ASN A CA 1
ATOM 3909 C C . ASN A 1 267 ? 10.381 -0.743 23.493 1.000 0.980 267 ASN A C 1
ATOM 3910 O O . ASN A 1 267 ? 10.910 -0.158 24.439 1.000 0.980 267 ASN A O 1
ATOM 3921 N N . ALA A 1 268 ? 11.040 -1.698 22.821 1.000 0.980 268 ALA A N 1
ATOM 3922 C CA . ALA A 1 268 ? 12.416 -2.115 23.134 1.000 0.980 268 ALA A CA 1
ATOM 3923 C C . ALA A 1 268 ? 13.471 -1.017 22.868 1.000 0.980 268 ALA A C 1
ATOM 3924 O O . ALA A 1 268 ? 14.590 -1.053 23.403 1.000 0.980 268 ALA A O 1
ATOM 3931 N N . CYS A 1 269 ? 13.112 -0.028 22.053 1.000 0.980 269 CYS A N 1
ATOM 3932 C CA . CYS A 1 269 ? 13.899 1.167 21.786 1.000 0.980 269 CYS A CA 1
ATOM 3933 C C . CYS A 1 269 ? 13.537 2.355 22.690 1.000 0.980 269 CYS A C 1
ATOM 3934 O O . CYS A 1 269 ? 14.171 3.402 22.583 1.000 0.980 269 CYS A O 1
ATOM 3942 N N . GLY A 1 270 ? 12.590 2.188 23.619 1.000 0.970 270 GLY A N 1
ATOM 3943 C CA . GLY A 1 270 ? 12.173 3.230 24.558 1.000 0.970 270 GLY A CA 1
ATOM 3944 C C . GLY A 1 270 ? 11.173 4.233 23.979 1.000 0.970 270 GLY A C 1
ATOM 3945 O O . GLY A 1 270 ? 11.009 5.308 24.551 1.000 0.970 270 GLY A O 1
ATOM 3949 N N . ILE A 1 271 ? 10.520 3.896 22.863 1.000 0.990 271 ILE A N 1
ATOM 3950 C CA . ILE A 1 271 ? 9.403 4.659 22.301 1.000 0.990 271 ILE A CA 1
ATOM 3951 C C . ILE A 1 271 ? 8.120 4.104 22.903 1.000 0.990 271 ILE A C 1
ATOM 3952 O O . ILE A 1 271 ? 7.771 2.948 22.667 1.000 0.990 271 ILE A O 1
ATOM 3968 N N . GLU A 1 272 ? 7.412 4.933 23.664 1.000 0.980 272 GLU A N 1
ATOM 3969 C CA . GLU A 1 272 ? 6.089 4.574 24.167 1.000 0.980 272 GLU A CA 1
ATOM 3970 C C . GLU A 1 272 ? 5.095 4.573 23.005 1.000 0.980 272 GLU A C 1
ATOM 3971 O O . GLU A 1 272 ? 5.066 5.514 22.209 1.000 0.980 272 GLU A O 1
ATOM 3983 N N . VAL A 1 273 ? 4.308 3.506 22.881 1.000 0.990 273 VAL A N 1
ATOM 3984 C CA . VAL A 1 273 ? 3.343 3.353 21.791 1.000 0.990 273 VAL A CA 1
ATOM 3985 C C . VAL A 1 273 ? 1.926 3.493 22.329 1.000 0.990 273 VAL A C 1
ATOM 3986 O O . VAL A 1 273 ? 1.536 2.753 23.231 1.000 0.990 273 VAL A O 1
ATOM 3999 N N . ALA A 1 274 ? 1.151 4.407 21.747 1.000 0.990 274 ALA A N 1
ATOM 4000 C CA . ALA A 1 274 ? -0.262 4.570 22.053 1.000 0.990 274 ALA A CA 1
ATOM 4001 C C . ALA A 1 274 ? -1.019 3.260 21.783 1.000 0.990 274 ALA A C 1
ATOM 4002 O O . ALA A 1 274 ? -0.907 2.667 20.708 1.000 0.990 274 ALA A O 1
ATOM 4009 N N . GLU A 1 275 ? -1.790 2.800 22.769 1.000 0.970 275 GLU A N 1
ATOM 4010 C CA . GLU A 1 275 ? -2.489 1.512 22.693 1.000 0.970 275 GLU A CA 1
ATOM 4011 C C . GLU A 1 275 ? -3.598 1.500 21.638 1.000 0.970 275 GLU A C 1
ATOM 4012 O O . GLU A 1 275 ? -3.840 0.479 20.990 1.000 0.970 275 GLU A O 1
ATOM 4024 N N . THR A 1 276 ? -4.246 2.651 21.472 1.000 0.970 276 THR A N 1
ATOM 4025 C CA . THR A 1 276 ? -5.335 2.900 20.533 1.000 0.970 276 THR A CA 1
ATOM 4026 C C . THR A 1 276 ? -5.092 4.230 19.818 1.000 0.970 276 THR A C 1
ATOM 4027 O O . THR A 1 276 ? -4.390 5.107 20.334 1.000 0.970 276 THR A O 1
ATOM 4038 N N . PRO A 1 277 ? -5.694 4.438 18.638 1.000 0.970 277 PRO A N 1
ATOM 4039 C CA . PRO A 1 277 ? -5.552 5.701 17.916 1.000 0.970 277 PRO A CA 1
ATOM 4040 C C . PRO A 1 277 ? -6.179 6.894 18.670 1.000 0.970 277 PRO A C 1
ATOM 4041 O O . PRO A 1 277 ? -5.869 8.042 18.364 1.000 0.970 277 PRO A O 1
ATOM 4052 N N . SER A 1 278 ? -7.045 6.665 19.667 1.000 0.960 278 SER A N 1
ATOM 4053 C CA . SER A 1 278 ? -7.716 7.727 20.436 1.000 0.960 278 SER A CA 1
ATOM 4054 C C . SER A 1 278 ? -6.874 8.325 21.564 1.000 0.960 278 SER A C 1
ATOM 4055 O O . SER A 1 278 ? -7.284 9.322 22.147 1.000 0.960 278 SER A O 1
ATOM 4063 N N . VAL A 1 279 ? -5.726 7.724 21.893 1.000 0.980 279 VAL A N 1
ATOM 4064 C CA . VAL A 1 279 ? -4.873 8.162 23.013 1.000 0.980 279 VAL A CA 1
ATOM 4065 C C . VAL A 1 279 ? -3.481 8.607 22.559 1.000 0.980 279 VAL A C 1
ATOM 4066 O O . VAL A 1 279 ? -2.571 8.703 23.379 1.000 0.980 279 VAL A O 1
ATOM 4079 N N . MET A 1 280 ? -3.280 8.902 21.268 1.000 0.980 280 MET A N 1
ATOM 4080 C CA . MET A 1 280 ? -1.986 9.372 20.748 1.000 0.980 280 MET A CA 1
ATOM 4081 C C . MET A 1 280 ? -1.548 10.683 21.417 1.000 0.980 280 MET A C 1
ATOM 4082 O O . MET A 1 280 ? -0.407 10.795 21.870 1.000 0.980 280 MET A O 1
ATOM 4096 N N . GLY A 1 281 ? -2.464 11.652 21.535 1.000 0.980 281 GLY A N 1
ATOM 4097 C CA . GLY A 1 281 ? -2.202 12.933 22.194 1.000 0.980 281 GLY A CA 1
ATOM 4098 C C . GLY A 1 281 ? -1.933 12.780 23.692 1.000 0.980 281 GLY A C 1
ATOM 4099 O O . GLY A 1 281 ? -0.943 13.308 24.198 1.000 0.980 281 GLY A O 1
ATOM 4103 N N . GLU A 1 282 ? -2.754 11.997 24.397 1.000 0.980 282 GLU A N 1
ATOM 4104 C CA . GLU A 1 282 ? -2.543 11.697 25.821 1.000 0.980 282 GLU A CA 1
ATOM 4105 C C . GLU A 1 282 ? -1.209 10.988 26.078 1.000 0.980 282 GLU A C 1
ATOM 4106 O O . GLU A 1 282 ? -0.494 11.362 27.012 1.000 0.980 282 GLU A O 1
ATOM 4118 N N . THR A 1 283 ? -0.841 10.017 25.233 1.000 0.980 283 THR A N 1
ATOM 4119 C CA . THR A 1 283 ? 0.428 9.280 25.348 1.000 0.980 283 THR A CA 1
ATOM 4120 C C . THR A 1 283 ? 1.613 10.237 25.229 1.000 0.980 283 THR A C 1
ATOM 4121 O O . THR A 1 283 ? 2.526 10.201 26.054 1.000 0.980 283 THR A O 1
ATOM 4132 N N . LEU A 1 284 ? 1.577 11.172 24.273 1.000 0.980 284 LEU A N 1
ATOM 4133 C CA . LEU A 1 284 ? 2.611 12.201 24.173 1.000 0.980 284 LEU A CA 1
ATOM 4134 C C . LEU A 1 284 ? 2.622 13.123 25.393 1.000 0.980 284 LEU A C 1
ATOM 4135 O O . LEU A 1 284 ? 3.682 13.384 25.956 1.000 0.980 284 LEU A O 1
ATOM 4151 N N . ILE A 1 285 ? 1.462 13.617 25.822 1.000 0.980 285 ILE A N 1
ATOM 4152 C CA . ILE A 1 285 ? 1.354 14.545 26.954 1.000 0.980 285 ILE A CA 1
ATOM 4153 C C . ILE A 1 285 ? 1.895 13.921 28.240 1.000 0.980 285 ILE A C 1
ATOM 4154 O O . ILE A 1 285 ? 2.558 14.608 29.020 1.000 0.980 285 ILE A O 1
ATOM 4170 N N . LYS A 1 286 ? 1.653 12.628 28.461 1.000 0.980 286 LYS A N 1
ATOM 4171 C CA . LYS A 1 286 ? 2.243 11.878 29.571 1.000 0.980 286 LYS A CA 1
ATOM 4172 C C . LYS A 1 286 ? 3.773 11.922 29.507 1.000 0.980 286 LYS A C 1
ATOM 4173 O O . LYS A 1 286 ? 4.398 12.371 30.468 1.000 0.980 286 LYS A O 1
ATOM 4192 N N . VAL A 1 287 ? 4.364 11.567 28.363 1.000 0.980 287 VAL A N 1
ATOM 4193 C CA . VAL A 1 287 ? 5.823 11.614 28.159 1.000 0.980 287 VAL A CA 1
ATOM 4194 C C . VAL A 1 287 ? 6.370 13.037 28.324 1.000 0.980 287 VAL A C 1
ATOM 4195 O O . VAL A 1 287 ? 7.408 13.237 28.954 1.000 0.980 287 VAL A O 1
ATOM 4208 N N . LEU A 1 288 ? 5.662 14.056 27.829 1.000 0.980 288 LEU A N 1
ATOM 4209 C CA . LEU A 1 288 ? 6.037 15.460 28.011 1.000 0.980 288 LEU A CA 1
ATOM 4210 C C . LEU A 1 288 ? 6.055 15.860 29.493 1.000 0.980 288 LEU A C 1
ATOM 4211 O O . LEU A 1 288 ? 6.979 16.551 29.921 1.000 0.980 288 LEU A O 1
ATOM 4227 N N . LYS A 1 289 ? 5.071 15.428 30.292 1.000 0.980 289 LYS A N 1
ATOM 4228 C CA . LYS A 1 289 ? 5.022 15.695 31.740 1.000 0.980 289 LYS A CA 1
ATOM 4229 C C . LYS A 1 289 ? 6.168 15.005 32.476 1.000 0.980 289 LYS A C 1
ATOM 4230 O O . LYS A 1 289 ? 6.859 15.653 33.255 1.000 0.980 289 LYS A O 1
ATOM 4249 N N . GLU A 1 290 ? 6.427 13.733 32.181 1.000 0.970 290 GLU A N 1
ATOM 4250 C CA . GLU A 1 290 ? 7.533 12.972 32.779 1.000 0.970 290 GLU A CA 1
ATOM 4251 C C . GLU A 1 290 ? 8.912 13.579 32.471 1.000 0.970 290 GLU A C 1
ATOM 4252 O O . GLU A 1 290 ? 9.832 13.496 33.286 1.000 0.970 290 GLU A O 1
ATOM 4264 N N . LYS A 1 291 ? 9.061 14.228 31.310 1.000 0.970 291 LYS A N 1
ATOM 4265 C CA . LYS A 1 291 ? 10.292 14.911 30.883 1.000 0.970 291 LYS A CA 1
ATOM 4266 C C . LYS A 1 291 ? 10.343 16.402 31.248 1.000 0.970 291 LYS A C 1
ATOM 4267 O O . LYS A 1 291 ? 11.323 17.054 30.902 1.000 0.970 291 LYS A O 1
ATOM 4286 N N . ASN A 1 292 ? 9.336 16.946 31.941 1.000 0.970 292 ASN A N 1
ATOM 4287 C CA . ASN A 1 292 ? 9.187 18.383 32.235 1.000 0.970 292 ASN A CA 1
ATOM 4288 C C . ASN A 1 292 ? 9.170 19.293 30.984 1.000 0.970 292 ASN A C 1
ATOM 4289 O O . ASN A 1 292 ? 9.628 20.431 31.030 1.000 0.970 292 ASN A O 1
ATOM 4300 N N . LEU A 1 293 ? 8.634 18.794 29.867 1.000 0.970 293 LEU A N 1
ATOM 4301 C CA . LEU A 1 293 ? 8.483 19.520 28.600 1.000 0.970 293 LEU A CA 1
ATOM 4302 C C . LEU A 1 293 ? 7.043 19.995 28.340 1.000 0.970 293 LEU A C 1
ATOM 4303 O O . LEU A 1 293 ? 6.811 20.726 27.384 1.000 0.970 293 LEU A O 1
ATOM 4319 N N . PHE A 1 294 ? 6.060 19.592 29.155 1.000 0.970 294 PHE A N 1
ATOM 4320 C CA . PHE A 1 294 ? 4.650 19.916 28.895 1.000 0.970 294 PHE A CA 1
ATOM 4321 C C . PHE A 1 294 ? 4.366 21.427 28.886 1.000 0.970 294 PHE A C 1
ATOM 4322 O O . PHE A 1 294 ? 3.770 21.914 27.933 1.000 0.970 294 PHE A O 1
ATOM 4339 N N . GLU A 1 295 ? 4.839 22.178 29.888 1.000 0.960 295 GLU A N 1
ATOM 4340 C CA . GLU A 1 295 ? 4.598 23.631 29.977 1.000 0.960 295 GLU A CA 1
ATOM 4341 C C . GLU A 1 295 ? 5.216 24.411 28.811 1.000 0.960 295 GLU A C 1
ATOM 4342 O O . GLU A 1 295 ? 4.606 25.343 28.304 1.000 0.960 295 GLU A O 1
ATOM 4354 N N . THR A 1 296 ? 6.399 24.015 28.333 1.000 0.950 296 THR A N 1
ATOM 4355 C CA . THR A 1 296 ? 7.015 24.642 27.153 1.000 0.950 296 THR A CA 1
ATOM 4356 C C . THR A 1 296 ? 6.365 24.207 25.840 1.000 0.950 296 THR A C 1
ATOM 4357 O O . THR A 1 296 ? 6.523 24.898 24.840 1.000 0.950 296 THR A O 1
ATOM 4368 N N . CYS A 1 297 ? 5.649 23.076 25.810 1.000 0.960 297 CYS A N 1
ATOM 4369 C CA . CYS A 1 297 ? 4.913 22.606 24.630 1.000 0.960 297 CYS A CA 1
ATOM 4370 C C . CYS A 1 297 ? 3.469 23.121 24.561 1.000 0.960 297 CYS A C 1
ATOM 4371 O O . CYS A 1 297 ? 2.835 22.997 23.512 1.000 0.960 297 CYS A O 1
ATOM 4379 N N . LYS A 1 298 ? 2.947 23.689 25.650 1.000 0.960 298 LYS A N 1
ATOM 4380 C CA . LYS A 1 298 ? 1.612 24.277 25.693 1.000 0.960 298 LYS A CA 1
ATOM 4381 C C . LYS A 1 298 ? 1.645 25.687 25.097 1.000 0.960 298 LYS A C 1
ATOM 4382 O O . LYS A 1 298 ? 2.350 26.551 25.609 1.000 0.960 298 LYS A O 1
ATOM 4401 N N . THR A 1 299 ? 0.904 25.927 24.015 1.000 0.930 299 THR A N 1
ATOM 4402 C CA . THR A 1 299 ? 0.978 27.188 23.247 1.000 0.930 299 THR A CA 1
ATOM 4403 C C . THR A 1 299 ? -0.307 28.004 23.228 1.000 0.930 299 THR A C 1
ATOM 4404 O O . THR A 1 299 ? -0.270 29.165 22.820 1.000 0.930 299 THR A O 1
ATOM 4415 N N . HIS A 1 300 ? -1.425 27.425 23.666 1.000 0.910 300 HIS A N 1
ATOM 4416 C CA . HIS A 1 300 ? -2.734 28.074 23.710 1.000 0.910 300 HIS A CA 1
ATOM 4417 C C . HIS A 1 300 ? -3.592 27.562 24.875 1.000 0.910 300 HIS A C 1
ATOM 4418 O O . HIS A 1 300 ? -3.342 26.428 25.355 1.000 0.910 300 HIS A O 1
ATOM 4433 N N . MET B 2 1 ? -3.005 -7.919 -8.594 1.000 0.920 1 MET B N 1
ATOM 4434 C CA . MET B 2 1 ? -3.849 -8.970 -9.214 1.000 0.920 1 MET B CA 1
ATOM 4435 C C . MET B 2 1 ? -3.073 -10.273 -9.277 1.000 0.920 1 MET B C 1
ATOM 4436 O O . MET B 2 1 ? -1.874 -10.221 -9.541 1.000 0.920 1 MET B O 1
ATOM 4452 N N . ASN B 2 2 ? -3.740 -11.400 -9.043 1.000 0.940 2 ASN B N 1
ATOM 4453 C CA . ASN B 2 2 ? -3.160 -12.736 -9.192 1.000 0.940 2 ASN B CA 1
ATOM 4454 C C . ASN B 2 2 ? -3.645 -13.355 -10.506 1.000 0.940 2 ASN B C 1
ATOM 4455 O O . ASN B 2 2 ? -4.682 -12.950 -11.031 1.000 0.940 2 ASN B O 1
ATOM 4466 N N . ILE B 2 3 ? -2.883 -14.312 -11.024 1.000 0.980 3 ILE B N 1
ATOM 4467 C CA . ILE B 2 3 ? -3.290 -15.162 -12.143 1.000 0.980 3 ILE B CA 1
ATOM 4468 C C . ILE B 2 3 ? -3.002 -16.620 -11.797 1.000 0.980 3 ILE B C 1
ATOM 4469 O O . ILE B 2 3 ? -2.197 -16.919 -10.911 1.000 0.980 3 ILE B O 1
ATOM 4485 N N . HIS B 2 4 ? -3.639 -17.535 -12.514 1.000 0.980 4 HIS B N 1
ATOM 4486 C CA . HIS B 2 4 ? -3.381 -18.965 -12.394 1.000 0.980 4 HIS B CA 1
ATOM 4487 C C . HIS B 2 4 ? -1.988 -19.340 -12.919 1.000 0.980 4 HIS B C 1
ATOM 4488 O O . HIS B 2 4 ? -1.438 -18.681 -13.805 1.000 0.980 4 HIS B O 1
ATOM 4502 N N . GLU B 2 5 ? -1.447 -20.464 -12.439 1.000 0.980 5 GLU B N 1
ATOM 4503 C CA . GLU B 2 5 ? -0.142 -21.000 -12.862 1.000 0.980 5 GLU B CA 1
ATOM 4504 C C . GLU B 2 5 ? -0.054 -21.152 -14.388 1.000 0.980 5 GLU B C 1
ATOM 4505 O O . GLU B 2 5 ? 0.939 -20.746 -14.994 1.000 0.980 5 GLU B O 1
ATOM 4517 N N . TYR B 2 6 ? -1.097 -21.688 -15.034 1.000 0.980 6 TYR B N 1
ATOM 4518 C CA . TYR B 2 6 ? -1.094 -21.863 -16.491 1.000 0.980 6 TYR B CA 1
ATOM 4519 C C . TYR B 2 6 ? -0.982 -20.527 -17.246 1.000 0.980 6 TYR B C 1
ATOM 4520 O O . TYR B 2 6 ? -0.277 -20.445 -18.254 1.000 0.980 6 TYR B O 1
ATOM 4538 N N . GLN B 2 7 ? -1.629 -19.470 -16.743 1.000 0.980 7 GLN B N 1
ATOM 4539 C CA . GLN B 2 7 ? -1.567 -18.125 -17.324 1.000 0.980 7 GLN B CA 1
ATOM 4540 C C . GLN B 2 7 ? -0.174 -17.533 -17.104 1.000 0.980 7 GLN B C 1
ATOM 4541 O O . GLN B 2 7 ? 0.415 -16.965 -18.026 1.000 0.980 7 GLN B O 1
ATOM 4555 N N . GLY B 2 8 ? 0.393 -17.732 -15.908 1.000 0.980 8 GLY B N 1
ATOM 4556 C CA . GLY B 2 8 ? 1.762 -17.336 -15.590 1.000 0.980 8 GLY B CA 1
ATOM 4557 C C . GLY B 2 8 ? 2.764 -17.975 -16.544 1.000 0.980 8 GLY B C 1
ATOM 4558 O O . GLY B 2 8 ? 3.604 -17.287 -17.123 1.000 0.980 8 GLY B O 1
ATOM 4562 N N . LYS B 2 9 ? 2.615 -19.274 -16.807 1.000 0.980 9 LYS B N 1
ATOM 4563 C CA . LYS B 2 9 ? 3.430 -20.003 -17.783 1.000 0.980 9 LYS B CA 1
ATOM 4564 C C . LYS B 2 9 ? 3.253 -19.490 -19.209 1.000 0.980 9 LYS B C 1
ATOM 4565 O O . LYS B 2 9 ? 4.242 -19.391 -19.931 1.000 0.980 9 LYS B O 1
ATOM 4584 N N . GLU B 2 10 ? 2.043 -19.117 -19.625 1.000 0.980 10 GLU B N 1
ATOM 4585 C CA . GLU B 2 10 ? 1.817 -18.518 -20.944 1.000 0.980 10 GLU B CA 1
ATOM 4586 C C . GLU B 2 10 ? 2.537 -17.166 -21.093 1.000 0.980 10 GLU B C 1
ATOM 4587 O O . GLU B 2 10 ? 3.193 -16.931 -22.111 1.000 0.980 10 GLU B O 1
ATOM 4599 N N . VAL B 2 11 ? 2.487 -16.310 -20.061 1.000 0.980 11 VAL B N 1
ATOM 4600 C CA . VAL B 2 11 ? 3.258 -15.055 -20.010 1.000 0.980 11 VAL B CA 1
ATOM 4601 C C . VAL B 2 11 ? 4.751 -15.354 -20.110 1.000 0.980 11 VAL B C 1
ATOM 4602 O O . VAL B 2 11 ? 5.413 -14.848 -21.012 1.000 0.980 11 VAL B O 1
ATOM 4615 N N . LEU B 2 12 ? 5.284 -16.223 -19.250 1.000 0.990 12 LEU B N 1
ATOM 4616 C CA . LEU B 2 12 ? 6.699 -16.608 -19.249 1.000 0.990 12 LEU B CA 1
ATOM 4617 C C . LEU B 2 12 ? 7.166 -17.142 -20.617 1.000 0.990 12 LEU B C 1
ATOM 4618 O O . LEU B 2 12 ? 8.226 -16.739 -21.109 1.000 0.990 12 LEU B O 1
ATOM 4634 N N . ARG B 2 13 ? 6.350 -17.972 -21.283 1.000 0.980 13 ARG B N 1
ATOM 4635 C CA . ARG B 2 13 ? 6.640 -18.530 -22.614 1.000 0.980 13 ARG B CA 1
ATOM 4636 C C . ARG B 2 13 ? 6.804 -17.426 -23.674 1.000 0.980 13 ARG B C 1
ATOM 4637 O O . ARG B 2 13 ? 7.727 -17.513 -24.485 1.000 0.980 13 ARG B O 1
ATOM 4658 N N . LYS B 2 14 ? 6.008 -16.342 -23.623 1.000 0.980 14 LYS B N 1
ATOM 4659 C CA . LYS B 2 14 ? 6.142 -15.154 -24.510 1.000 0.980 14 LYS B CA 1
ATOM 4660 C C . LYS B 2 14 ? 7.491 -14.435 -24.341 1.000 0.980 14 LYS B C 1
ATOM 4661 O O . LYS B 2 14 ? 7.978 -13.812 -25.282 1.000 0.980 14 LYS B O 1
ATOM 4680 N N . TYR B 2 15 ? 8.127 -14.583 -23.180 1.000 0.980 15 TYR B N 1
ATOM 4681 C CA . TYR B 2 15 ? 9.450 -14.035 -22.863 1.000 0.980 15 TYR B CA 1
ATOM 4682 C C . TYR B 2 15 ? 10.597 -15.048 -23.026 1.000 0.980 15 TYR B C 1
ATOM 4683 O O . TYR B 2 15 ? 11.738 -14.763 -22.657 1.000 0.980 15 TYR B O 1
ATOM 4701 N N . GLY B 2 16 ? 10.325 -16.227 -23.599 1.000 0.970 16 GLY B N 1
ATOM 4702 C CA . GLY B 2 16 ? 11.328 -17.268 -23.834 1.000 0.970 16 GLY B CA 1
ATOM 4703 C C . GLY B 2 16 ? 11.814 -17.966 -22.561 1.000 0.970 16 GLY B C 1
ATOM 4704 O O . GLY B 2 16 ? 12.873 -18.598 -22.577 1.000 0.970 16 GLY B O 1
ATOM 4708 N N . VAL B 2 17 ? 11.067 -17.842 -21.463 1.000 0.980 17 VAL B N 1
ATOM 4709 C CA . VAL B 2 17 ? 11.298 -18.597 -20.232 1.000 0.980 17 VAL B CA 1
ATOM 4710 C C . VAL B 2 17 ? 10.714 -19.996 -20.419 1.000 0.980 17 VAL B C 1
ATOM 4711 O O . VAL B 2 17 ? 9.546 -20.150 -20.767 1.000 0.980 17 VAL B O 1
ATOM 4724 N N . SER B 2 18 ? 11.545 -21.021 -20.221 1.000 0.970 18 SER B N 1
ATOM 4725 C CA . SER B 2 18 ? 11.138 -22.414 -20.425 1.000 0.970 18 SER B CA 1
ATOM 4726 C C . SER B 2 18 ? 10.164 -22.862 -19.337 1.000 0.970 18 SER B C 1
ATOM 4727 O O . SER B 2 18 ? 10.444 -22.704 -18.147 1.000 0.970 18 SER B O 1
ATOM 4735 N N . VAL B 2 19 ? 9.060 -23.469 -19.758 1.000 0.970 19 VAL B N 1
ATOM 4736 C CA . VAL B 2 19 ? 7.989 -24.039 -18.925 1.000 0.970 19 VAL B CA 1
ATOM 4737 C C . VAL B 2 19 ? 7.578 -25.395 -19.529 1.000 0.970 19 VAL B C 1
ATOM 4738 O O . VAL B 2 19 ? 7.750 -25.548 -20.742 1.000 0.970 19 VAL B O 1
ATOM 4751 N N . PRO B 2 20 ? 7.064 -26.364 -18.745 1.000 0.960 20 PRO B N 1
ATOM 4752 C CA . PRO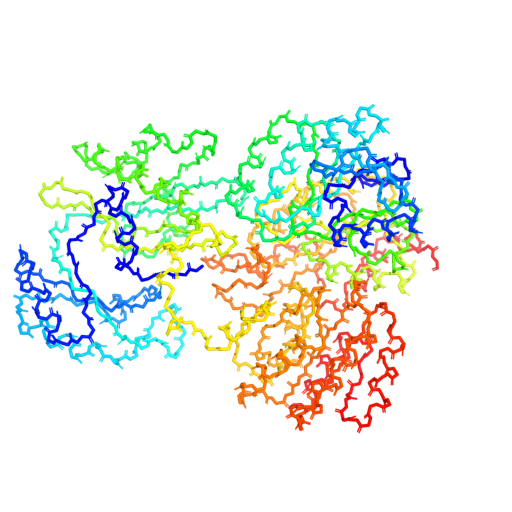 B 2 20 ? 6.515 -27.613 -19.286 1.000 0.960 20 PRO B CA 1
ATOM 4753 C C . PRO B 2 20 ? 5.419 -27.360 -20.334 1.000 0.960 20 PRO B C 1
ATOM 4754 O O . PRO B 2 20 ? 4.705 -26.350 -20.251 1.000 0.960 20 PRO B O 1
ATOM 4765 N N . GLU B 2 21 ? 5.243 -28.267 -21.301 1.000 0.960 21 GLU B N 1
ATOM 4766 C CA . GLU B 2 21 ? 4.031 -28.254 -22.122 1.000 0.960 21 GLU B CA 1
ATOM 4767 C C . GLU B 2 21 ? 2.819 -28.703 -21.312 1.000 0.960 21 GLU B C 1
ATOM 4768 O O . GLU B 2 21 ? 2.849 -29.649 -20.521 1.000 0.960 21 GLU B O 1
ATOM 4780 N N . GLY B 2 22 ? 1.712 -28.006 -21.531 1.000 0.970 22 GLY B N 1
ATOM 4781 C CA . GLY B 2 22 ? 0.496 -28.252 -20.788 1.000 0.970 22 GLY B CA 1
ATOM 4782 C C . GLY B 2 22 ? -0.694 -27.519 -21.355 1.000 0.970 22 GLY B C 1
ATOM 4783 O O . GLY B 2 22 ? -0.561 -26.545 -22.100 1.000 0.970 22 GLY B O 1
ATOM 4787 N N . LYS B 2 23 ? -1.875 -28.004 -20.983 1.000 0.970 23 LYS B N 1
ATOM 4788 C CA . LYS B 2 23 ? -3.158 -27.436 -21.389 1.000 0.970 23 LYS B CA 1
ATOM 4789 C C . LYS B 2 23 ? -4.127 -27.386 -20.227 1.000 0.970 23 LYS B C 1
ATOM 4790 O O . LYS B 2 23 ? -4.109 -28.243 -19.344 1.000 0.970 23 LYS B O 1
ATOM 4809 N N . VAL B 2 24 ? -4.981 -26.371 -20.257 1.000 0.980 24 VAL B N 1
ATOM 4810 C CA . VAL B 2 24 ? -6.103 -26.262 -19.331 1.000 0.980 24 VAL B CA 1
ATOM 4811 C C . VAL B 2 24 ? -7.229 -27.194 -19.755 1.000 0.980 24 VAL B C 1
ATOM 4812 O O . VAL B 2 24 ? -7.529 -27.306 -20.941 1.000 0.980 24 VAL B O 1
ATOM 4825 N N . ALA B 2 25 ? -7.859 -27.816 -18.764 1.000 0.990 25 ALA B N 1
ATOM 4826 C CA . ALA B 2 25 ? -9.070 -28.605 -18.905 1.000 0.990 25 ALA B CA 1
ATOM 4827 C C . ALA B 2 25 ? -10.114 -28.168 -17.870 1.000 0.990 25 ALA B C 1
ATOM 4828 O O . ALA B 2 25 ? -9.799 -28.000 -16.688 1.000 0.990 25 ALA B O 1
ATOM 4835 N N . PHE B 2 26 ? -11.361 -28.022 -18.309 1.000 0.980 26 PHE B N 1
ATOM 4836 C CA . PHE B 2 26 ? -12.516 -27.685 -17.471 1.000 0.980 26 PHE B CA 1
ATOM 4837 C C . PHE B 2 26 ? -13.400 -28.902 -17.173 1.000 0.980 26 PHE B C 1
ATOM 4838 O O . PHE B 2 26 ? -14.293 -28.834 -16.333 1.000 0.980 26 PHE B O 1
ATOM 4855 N N . THR B 2 27 ? -13.151 -30.025 -17.849 1.000 0.980 27 THR B N 1
ATOM 4856 C CA . THR B 2 27 ? -13.864 -31.294 -17.655 1.000 0.980 27 THR B CA 1
ATOM 4857 C C . THR B 2 27 ? -12.892 -32.471 -17.607 1.000 0.980 27 THR B C 1
ATOM 4858 O O . THR B 2 27 ? -11.747 -32.376 -18.059 1.000 0.980 27 THR B O 1
ATOM 4869 N N . ALA B 2 28 ? -13.352 -33.607 -17.078 1.000 0.980 28 ALA B N 1
ATOM 4870 C CA . ALA B 2 28 ? -12.568 -34.838 -17.078 1.000 0.980 28 ALA B CA 1
ATOM 4871 C C . ALA B 2 28 ? -12.273 -35.335 -18.506 1.000 0.980 28 ALA B C 1
ATOM 4872 O O . ALA B 2 28 ? -11.165 -35.794 -18.781 1.000 0.980 28 ALA B O 1
ATOM 4879 N N . GLU B 2 29 ? -13.220 -35.194 -19.440 1.000 0.980 29 GLU B N 1
ATOM 4880 C CA . GLU B 2 29 ? -12.999 -35.489 -20.859 1.000 0.980 29 GLU B CA 1
ATOM 4881 C C . GLU B 2 29 ? -11.926 -34.584 -21.494 1.000 0.980 29 GLU B C 1
ATOM 4882 O O . GLU B 2 29 ? -11.010 -35.105 -22.137 1.000 0.980 29 GLU B O 1
ATOM 4894 N N . GLU B 2 30 ? -11.975 -33.260 -21.275 1.000 0.980 30 GLU B N 1
ATOM 4895 C CA . GLU B 2 30 ? -10.943 -32.322 -21.759 1.000 0.980 30 GLU B CA 1
ATOM 4896 C C . GLU B 2 30 ? -9.566 -32.605 -21.147 1.000 0.980 30 GLU B C 1
ATOM 4897 O O . GLU B 2 30 ? -8.543 -32.407 -21.809 1.000 0.980 30 GLU B O 1
ATOM 4909 N N . ALA B 2 31 ? -9.519 -33.098 -19.903 1.000 0.980 31 ALA B N 1
ATOM 4910 C CA . ALA B 2 31 ? -8.268 -33.471 -19.250 1.000 0.980 31 ALA B CA 1
ATOM 4911 C C . ALA B 2 31 ? -7.606 -34.660 -19.957 1.000 0.980 31 ALA B C 1
ATOM 4912 O O . ALA B 2 31 ? -6.398 -34.660 -20.208 1.000 0.980 31 ALA B O 1
ATOM 4919 N N . VAL B 2 32 ? -8.411 -35.648 -20.351 1.000 0.980 32 VAL B N 1
ATOM 4920 C CA . VAL B 2 32 ? -7.943 -36.799 -21.127 1.000 0.980 32 VAL B CA 1
ATOM 4921 C C . VAL B 2 32 ? -7.520 -36.387 -22.540 1.000 0.980 32 VAL B C 1
ATOM 4922 O O . VAL B 2 32 ? -6.473 -36.837 -23.004 1.000 0.980 32 VAL B O 1
ATOM 4935 N N . GLU B 2 33 ? -8.282 -35.538 -23.242 1.000 0.980 33 GLU B N 1
ATOM 4936 C CA . GLU B 2 33 ? -7.865 -35.019 -24.560 1.000 0.980 33 GLU B CA 1
ATOM 4937 C C . GLU B 2 33 ? -6.565 -34.215 -24.481 1.000 0.980 33 GLU B C 1
ATOM 4938 O O . GLU B 2 33 ? -5.671 -34.388 -25.316 1.000 0.980 33 GLU B O 1
ATOM 4950 N N . SER B 2 34 ? -6.427 -33.391 -23.443 1.000 0.970 34 SER B N 1
ATOM 4951 C CA . SER B 2 34 ? -5.209 -32.632 -23.178 1.000 0.970 34 SER B CA 1
ATOM 4952 C C . SER B 2 34 ? -4.017 -33.568 -23.023 1.000 0.970 34 SER B C 1
ATOM 4953 O O . SER B 2 34 ? -3.058 -33.442 -23.787 1.000 0.970 34 SER B O 1
ATOM 4961 N N . ALA B 2 35 ? -4.117 -34.568 -22.139 1.000 0.970 35 ALA B N 1
ATOM 4962 C CA . ALA B 2 35 ? -3.077 -35.576 -21.936 1.000 0.970 35 ALA B CA 1
ATOM 4963 C C . ALA B 2 35 ? -2.713 -36.322 -23.229 1.000 0.970 35 ALA B C 1
ATOM 4964 O O . ALA B 2 35 ? -1.535 -36.512 -23.519 1.000 0.970 35 ALA B O 1
ATOM 4971 N N . LYS B 2 36 ? -3.703 -36.691 -24.051 1.000 0.960 36 LYS B N 1
ATOM 4972 C CA . LYS B 2 36 ? -3.467 -37.349 -25.349 1.000 0.960 36 LYS B CA 1
ATOM 4973 C C . LYS B 2 36 ? -2.680 -36.488 -26.334 1.000 0.960 36 LYS B C 1
ATOM 4974 O O . LYS B 2 36 ? -1.967 -37.034 -27.170 1.000 0.960 36 LYS B O 1
ATOM 4993 N N . SER B 2 37 ? -2.832 -35.165 -26.276 1.000 0.960 37 SER B N 1
ATOM 4994 C CA . SER B 2 37 ? -2.093 -34.244 -27.147 1.000 0.960 37 SER B CA 1
ATOM 4995 C C . SER B 2 37 ? -0.646 -34.002 -26.700 1.000 0.960 37 SER B C 1
ATOM 4996 O O . SER B 2 37 ? 0.118 -33.385 -27.442 1.000 0.960 37 SER B O 1
ATOM 5004 N N . LEU B 2 38 ? -0.264 -34.492 -25.514 1.000 0.950 38 LEU B N 1
ATOM 5005 C CA . LEU B 2 38 ? 1.085 -34.382 -24.965 1.000 0.950 38 LEU B CA 1
ATOM 5006 C C . LEU B 2 38 ? 1.926 -35.607 -25.340 1.000 0.950 38 LEU B C 1
ATOM 5007 O O . LEU B 2 38 ? 1.468 -36.749 -25.303 1.000 0.950 38 LEU B O 1
ATOM 5023 N N . SER B 2 39 ? 3.197 -35.371 -25.658 1.000 0.880 39 SER B N 1
ATOM 5024 C CA . SER B 2 39 ? 4.147 -36.420 -26.054 1.000 0.880 39 SER B CA 1
ATOM 5025 C C . SER B 2 39 ? 4.847 -37.036 -24.839 1.000 0.880 39 SER B C 1
ATOM 5026 O O . SER B 2 39 ? 6.071 -37.073 -24.771 1.000 0.880 39 SER B O 1
ATOM 5034 N N . SER B 2 40 ? 4.069 -37.514 -23.867 1.000 0.870 40 SER B N 1
ATOM 5035 C CA . SER B 2 40 ? 4.589 -38.067 -22.612 1.000 0.870 40 SER B CA 1
ATOM 5036 C C . SER B 2 40 ? 3.880 -39.362 -22.203 1.000 0.870 40 SER B C 1
ATOM 5037 O O . SER B 2 40 ? 2.810 -39.686 -22.709 1.000 0.870 40 SER B O 1
ATOM 5045 N N . SER B 2 41 ? 4.498 -40.111 -21.284 1.000 0.900 41 SER B N 1
ATOM 5046 C CA . SER B 2 41 ? 3.927 -41.295 -20.610 1.000 0.900 41 SER B CA 1
ATOM 5047 C C . SER B 2 41 ? 3.609 -41.046 -19.131 1.000 0.900 41 SER B C 1
ATOM 5048 O O . SER B 2 41 ? 3.077 -41.914 -18.441 1.000 0.900 41 SER B O 1
ATOM 5056 N N . VAL B 2 42 ? 3.944 -39.854 -18.642 1.000 0.960 42 VAL B N 1
ATOM 5057 C CA . VAL B 2 42 ? 3.673 -39.397 -17.283 1.000 0.960 42 VAL B CA 1
ATOM 5058 C C . VAL B 2 42 ? 3.074 -38.001 -17.387 1.000 0.960 42 VAL B C 1
ATOM 5059 O O . VAL B 2 42 ? 3.595 -37.155 -18.113 1.000 0.960 42 VAL B O 1
ATOM 5072 N N . TYR B 2 43 ? 1.998 -37.752 -16.654 1.000 0.980 43 TYR B N 1
ATOM 5073 C CA . TYR B 2 43 ? 1.242 -36.507 -16.674 1.000 0.980 43 TYR B CA 1
ATOM 5074 C C . TYR B 2 43 ? 1.096 -35.957 -15.260 1.000 0.980 43 TYR B C 1
ATOM 5075 O O . TYR B 2 43 ? 0.974 -36.718 -14.297 1.000 0.980 43 TYR B O 1
ATOM 5093 N N . VAL B 2 44 ? 1.070 -34.637 -15.132 1.000 0.980 44 VAL B N 1
ATOM 5094 C CA . VAL B 2 44 ? 0.797 -33.952 -13.871 1.000 0.980 44 VAL B CA 1
ATOM 5095 C C . VAL B 2 44 ? -0.556 -33.265 -13.987 1.000 0.980 44 VAL B C 1
ATOM 5096 O O . VAL B 2 44 ? -0.758 -32.429 -14.862 1.000 0.980 44 VAL B O 1
ATOM 5109 N N . VAL B 2 45 ? -1.488 -33.635 -13.112 1.000 0.990 45 VAL B N 1
ATOM 5110 C CA . VAL B 2 45 ? -2.817 -33.026 -13.011 1.000 0.990 45 VAL B CA 1
ATOM 5111 C C . VAL B 2 45 ? -2.784 -32.036 -11.856 1.000 0.990 45 VAL B C 1
ATOM 5112 O O . VAL B 2 45 ? -2.611 -32.438 -10.704 1.000 0.990 45 VAL B O 1
ATOM 5125 N N . LYS B 2 46 ? -2.913 -30.743 -12.158 1.000 0.980 46 LYS B N 1
ATOM 5126 C CA . LYS B 2 46 ? -2.778 -29.661 -11.175 1.000 0.980 46 LYS B CA 1
ATOM 5127 C C . LYS B 2 46 ? -4.056 -28.841 -11.059 1.000 0.980 46 LYS B C 1
ATOM 5128 O O . LYS B 2 46 ? -4.469 -28.204 -12.026 1.000 0.980 46 LYS B O 1
ATOM 5147 N N . ALA B 2 47 ? -4.615 -28.769 -9.857 1.000 0.980 47 ALA B N 1
ATOM 5148 C CA . ALA B 2 47 ? -5.644 -27.812 -9.481 1.000 0.980 47 ALA B CA 1
ATOM 5149 C C . ALA B 2 47 ? -5.175 -26.384 -9.769 1.000 0.980 47 ALA B C 1
ATOM 5150 O O . ALA B 2 47 ? -4.067 -25.996 -9.387 1.000 0.980 47 ALA B O 1
ATOM 5157 N N . GLN B 2 48 ? -6.004 -25.610 -10.455 1.000 0.980 48 GLN B N 1
ATOM 5158 C CA . GLN B 2 48 ? -5.717 -24.211 -10.742 1.000 0.980 48 GLN B CA 1
ATOM 5159 C C . GLN B 2 48 ? -6.583 -23.339 -9.839 1.000 0.980 48 GLN B C 1
ATOM 5160 O O . GLN B 2 48 ? -7.783 -23.200 -10.065 1.000 0.980 48 GLN B O 1
ATOM 5174 N N . ILE B 2 49 ? -5.930 -22.822 -8.803 1.000 0.970 49 ILE B N 1
ATOM 5175 C CA . ILE B 2 49 ? -6.394 -21.775 -7.893 1.000 0.970 49 ILE B CA 1
ATOM 5176 C C . ILE B 2 49 ? -5.210 -20.820 -7.679 1.000 0.970 49 ILE B C 1
ATOM 5177 O O . ILE B 2 49 ? -4.055 -21.238 -7.814 1.000 0.970 49 ILE B O 1
ATOM 5193 N N . HIS B 2 50 ? -5.460 -19.563 -7.323 1.000 0.940 50 HIS B N 1
ATOM 5194 C CA . HIS B 2 50 ? -4.422 -18.553 -7.084 1.000 0.940 50 HIS B CA 1
ATOM 5195 C C . HIS B 2 50 ? -3.557 -18.855 -5.853 1.000 0.940 50 HIS B C 1
ATOM 5196 O O . HIS B 2 50 ? -2.407 -18.414 -5.759 1.000 0.940 50 HIS B O 1
ATOM 5210 N N . ALA B 2 51 ? -4.109 -19.591 -4.890 1.000 0.900 51 ALA B N 1
ATOM 5211 C CA . ALA B 2 51 ? -3.421 -19.950 -3.662 1.000 0.900 51 ALA B CA 1
ATOM 5212 C C . ALA B 2 51 ? -2.319 -21.003 -3.889 1.000 0.900 51 ALA B C 1
ATOM 5213 O O . ALA B 2 51 ? -2.482 -21.981 -4.621 1.000 0.900 51 ALA B O 1
ATOM 5220 N N . GLY B 2 52 ? -1.190 -20.830 -3.198 1.000 0.880 52 GLY B N 1
ATOM 5221 C CA . GLY B 2 52 ? -0.089 -21.792 -3.157 1.000 0.880 52 GLY B CA 1
ATOM 5222 C C . GLY B 2 52 ? -0.373 -23.003 -2.261 1.000 0.880 52 GLY B C 1
ATOM 5223 O O . GLY B 2 52 ? -1.462 -23.167 -1.711 1.000 0.880 52 GLY B O 1
ATOM 5227 N N . GLY B 2 53 ? 0.616 -23.890 -2.111 1.000 0.880 53 GLY B N 1
ATOM 5228 C CA . GLY B 2 53 ? 0.518 -25.061 -1.225 1.000 0.880 53 GLY B CA 1
ATOM 5229 C C . GLY B 2 53 ? -0.365 -26.208 -1.737 1.000 0.880 53 GLY B C 1
ATOM 5230 O O . GLY B 2 53 ? -0.605 -27.174 -1.011 1.000 0.880 53 GLY B O 1
ATOM 5234 N N . ARG B 2 54 ? -0.817 -26.137 -2.994 1.000 0.940 54 ARG B N 1
ATOM 5235 C CA . ARG B 2 54 ? -1.717 -27.109 -3.640 1.000 0.940 54 ARG B CA 1
ATOM 5236 C C . ARG B 2 54 ? -1.185 -28.541 -3.578 1.000 0.940 54 ARG B C 1
ATOM 5237 O O . ARG B 2 54 ? -1.958 -29.461 -3.342 1.000 0.940 54 ARG B O 1
ATOM 5258 N N . GLY B 2 55 ? 0.130 -28.729 -3.726 1.000 0.920 55 GLY B N 1
ATOM 5259 C CA . GLY B 2 55 ? 0.768 -30.046 -3.629 1.000 0.920 55 GLY B CA 1
ATOM 5260 C C . GLY B 2 55 ? 0.533 -30.723 -2.276 1.000 0.920 55 GLY B C 1
ATOM 5261 O O . GLY B 2 55 ? 0.027 -31.841 -2.232 1.000 0.920 55 GLY B O 1
ATOM 5265 N N . LYS B 2 56 ? 0.797 -30.015 -1.167 1.000 0.900 56 LYS B N 1
ATOM 5266 C CA . LYS B 2 56 ? 0.537 -30.517 0.198 1.000 0.900 56 LYS B CA 1
ATOM 5267 C C . LYS B 2 56 ? -0.955 -30.731 0.472 1.000 0.900 56 LYS B C 1
ATOM 5268 O O . LYS B 2 56 ? -1.304 -31.637 1.217 1.000 0.900 56 LYS B O 1
ATOM 5287 N N . ALA B 2 57 ? -1.821 -29.932 -0.148 1.000 0.940 57 ALA B N 1
ATOM 5288 C CA . ALA B 2 57 ? -3.274 -30.065 -0.043 1.000 0.940 57 ALA B CA 1
ATOM 5289 C C . ALA B 2 57 ? -3.868 -31.184 -0.926 1.000 0.940 57 ALA B C 1
ATOM 5290 O O . ALA B 2 57 ? -5.074 -31.417 -0.901 1.000 0.940 57 ALA B O 1
ATOM 5297 N N . GLY B 2 58 ? -3.047 -31.877 -1.725 1.000 0.950 58 GLY B N 1
ATOM 5298 C CA . GLY B 2 58 ? -3.499 -32.947 -2.619 1.000 0.950 58 GLY B CA 1
ATOM 5299 C C . GLY B 2 58 ? -4.100 -32.467 -3.944 1.000 0.950 58 GLY B C 1
ATOM 5300 O O . GLY B 2 58 ? -4.693 -33.264 -4.665 1.000 0.950 58 GLY B O 1
ATOM 5304 N N . GLY B 2 59 ? -3.927 -31.191 -4.286 1.000 0.970 59 GLY B N 1
ATOM 5305 C CA . GLY B 2 59 ? -4.343 -30.598 -5.558 1.000 0.970 59 GLY B CA 1
ATOM 5306 C C . GLY B 2 59 ? -3.373 -30.840 -6.718 1.000 0.970 59 GLY B C 1
ATOM 5307 O O . GLY B 2 59 ? -3.618 -30.347 -7.811 1.000 0.970 59 GLY B O 1
ATOM 5311 N N . VAL B 2 60 ? -2.267 -31.560 -6.511 1.000 0.970 60 VAL B N 1
ATOM 5312 C CA . VAL B 2 60 ? -1.311 -31.931 -7.569 1.000 0.970 60 VAL B CA 1
ATOM 5313 C C . VAL B 2 60 ? -1.123 -33.445 -7.557 1.000 0.970 60 VAL B C 1
ATOM 5314 O O . VAL B 2 60 ? -0.754 -34.016 -6.532 1.000 0.970 60 VAL B O 1
ATOM 5327 N N . LYS B 2 61 ? -1.391 -34.103 -8.688 1.000 0.970 61 LYS B N 1
ATOM 5328 C CA . LYS B 2 61 ? -1.381 -35.568 -8.827 1.000 0.970 61 LYS B CA 1
ATOM 5329 C C . LYS B 2 61 ? -0.506 -35.991 -10.006 1.000 0.970 61 LYS B C 1
ATOM 5330 O O . LYS B 2 61 ? -0.496 -35.323 -11.036 1.000 0.970 61 LYS B O 1
ATOM 5349 N N . ILE B 2 62 ? 0.193 -37.119 -9.873 1.000 0.970 62 ILE B N 1
ATOM 5350 C CA . ILE B 2 62 ? 0.983 -37.723 -10.957 1.000 0.970 62 ILE B CA 1
ATOM 5351 C C . ILE B 2 62 ? 0.203 -38.908 -11.516 1.000 0.970 62 ILE B C 1
ATOM 5352 O O . ILE B 2 62 ? -0.021 -39.889 -10.807 1.000 0.970 62 ILE B O 1
ATOM 5368 N N . ALA B 2 63 ? -0.175 -38.815 -12.786 1.000 0.980 63 ALA B N 1
ATOM 5369 C CA . ALA B 2 63 ? -0.797 -39.890 -13.541 1.000 0.980 63 ALA B CA 1
ATOM 5370 C C . ALA B 2 63 ? 0.217 -40.537 -14.490 1.000 0.980 63 ALA B C 1
ATOM 5371 O O . ALA B 2 63 ? 1.029 -39.861 -15.116 1.000 0.980 63 ALA B O 1
ATOM 5378 N N . LYS B 2 64 ? 0.157 -41.856 -14.628 1.000 0.970 64 LYS B N 1
ATOM 5379 C CA . LYS B 2 64 ? 0.973 -42.661 -15.553 1.000 0.970 64 LYS B CA 1
ATOM 5380 C C . LYS B 2 64 ? 0.131 -43.355 -16.625 1.000 0.970 64 LYS B C 1
ATOM 5381 O O . LYS B 2 64 ? 0.641 -44.160 -17.400 1.000 0.970 64 LYS B O 1
ATOM 5400 N N . SER B 2 65 ? -1.171 -43.086 -16.650 1.000 0.970 65 SER B N 1
ATOM 5401 C CA . SER B 2 65 ? -2.099 -43.582 -17.662 1.000 0.970 65 SER B CA 1
ATOM 5402 C C . SER B 2 65 ? -3.214 -42.572 -17.914 1.000 0.970 65 SER B C 1
ATOM 5403 O O . SER B 2 65 ? -3.476 -41.699 -17.085 1.000 0.970 65 SER B O 1
ATOM 5411 N N . LEU B 2 66 ? -3.888 -42.704 -19.058 1.000 0.970 66 LEU B N 1
ATOM 5412 C CA . LEU B 2 66 ? -5.033 -41.855 -19.399 1.000 0.970 66 LEU B CA 1
ATOM 5413 C C . LEU B 2 66 ? -6.221 -42.072 -18.451 1.000 0.970 66 LEU B C 1
ATOM 5414 O O . LEU B 2 66 ? -6.959 -41.130 -18.174 1.000 0.970 66 LEU B O 1
ATOM 5430 N N . ASP B 2 67 ? -6.376 -43.280 -17.915 1.000 0.970 67 ASP B N 1
ATOM 5431 C CA . ASP B 2 67 ? -7.437 -43.590 -16.957 1.000 0.970 67 ASP B CA 1
ATOM 5432 C C . ASP B 2 67 ? -7.182 -42.912 -15.607 1.000 0.970 67 ASP B C 1
ATOM 5433 O O . ASP B 2 67 ? -8.093 -42.325 -15.026 1.000 0.970 67 ASP B O 1
ATOM 5442 N N . GLU B 2 68 ? -5.927 -42.909 -15.141 1.000 0.980 68 GLU B N 1
ATOM 5443 C CA . GLU B 2 68 ? -5.540 -42.149 -13.948 1.000 0.980 68 GLU B CA 1
ATOM 5444 C C . GLU B 2 68 ? -5.745 -40.641 -14.143 1.000 0.980 68 GLU B C 1
ATOM 5445 O O . GLU B 2 68 ? -6.225 -39.980 -13.224 1.000 0.980 68 GLU B O 1
ATOM 5457 N N . VAL B 2 69 ? -5.442 -40.090 -15.331 1.000 0.980 69 VAL B N 1
ATOM 5458 C CA . VAL B 2 69 ? -5.736 -38.675 -15.638 1.000 0.980 69 VAL B CA 1
ATOM 5459 C C . VAL B 2 69 ? -7.226 -38.394 -15.475 1.000 0.980 69 VAL B C 1
ATOM 5460 O O . VAL B 2 69 ? -7.584 -37.427 -14.804 1.000 0.980 69 VAL B O 1
ATOM 5473 N N . LYS B 2 70 ? -8.092 -39.241 -16.048 1.000 0.980 70 LYS B N 1
ATOM 5474 C CA . LYS B 2 70 ? -9.544 -39.080 -15.925 1.000 0.980 70 LYS B CA 1
ATOM 5475 C C . LYS B 2 70 ? -9.990 -39.123 -14.463 1.000 0.980 70 LYS B C 1
ATOM 5476 O O . LYS B 2 70 ? -10.691 -38.220 -14.019 1.000 0.980 70 LYS B O 1
ATOM 5495 N N . ALA B 2 71 ? -9.533 -40.125 -13.715 1.000 0.980 71 ALA B N 1
ATOM 5496 C CA . ALA B 2 71 ? -9.905 -40.318 -12.317 1.000 0.980 71 ALA B CA 1
ATOM 5497 C C . ALA B 2 71 ? -9.486 -39.133 -11.434 1.000 0.980 71 ALA B C 1
ATOM 5498 O O . ALA B 2 71 ? -10.285 -38.639 -10.642 1.000 0.980 71 ALA B O 1
ATOM 5505 N N . TYR B 2 72 ? -8.257 -38.628 -11.588 1.000 0.980 72 TYR B N 1
ATOM 5506 C CA . TYR B 2 72 ? -7.827 -37.440 -10.848 1.000 0.980 72 TYR B CA 1
ATOM 5507 C C . TYR B 2 72 ? -8.576 -36.184 -11.278 1.000 0.980 72 TYR B C 1
ATOM 5508 O O . TYR B 2 72 ? -8.827 -35.322 -10.440 1.000 0.980 72 TYR B O 1
ATOM 5526 N N . ALA B 2 73 ? -8.952 -36.074 -12.554 1.000 0.990 73 ALA B N 1
ATOM 5527 C CA . ALA B 2 73 ? -9.757 -34.955 -13.011 1.000 0.990 73 ALA B CA 1
ATOM 5528 C C . ALA B 2 73 ? -11.159 -34.960 -12.379 1.000 0.990 73 ALA B C 1
ATOM 5529 O O . ALA B 2 73 ? -11.601 -33.921 -11.895 1.000 0.990 73 ALA B O 1
ATOM 5536 N N . GLU B 2 74 ? -11.814 -36.123 -12.313 1.000 0.980 74 GLU B N 1
ATOM 5537 C CA . GLU B 2 74 ? -13.106 -36.313 -11.633 1.000 0.980 74 GLU B CA 1
ATOM 5538 C C . GLU B 2 74 ? -13.012 -36.113 -10.111 1.000 0.980 74 GLU B C 1
ATOM 5539 O O . GLU B 2 74 ? -13.942 -35.593 -9.502 1.000 0.980 74 GLU B O 1
ATOM 5551 N N . GLU B 2 75 ? -11.893 -36.495 -9.485 1.000 0.980 75 GLU B N 1
ATOM 5552 C CA . GLU B 2 75 ? -11.664 -36.288 -8.048 1.000 0.980 75 GLU B CA 1
ATOM 5553 C C . GLU B 2 75 ? -11.492 -34.801 -7.694 1.000 0.980 75 GLU B C 1
ATOM 5554 O O . GLU B 2 75 ? -11.907 -34.360 -6.619 1.000 0.980 75 GLU B O 1
ATOM 5566 N N . LEU B 2 76 ? -10.807 -34.045 -8.555 1.000 0.980 76 LEU B N 1
ATOM 5567 C CA . LEU B 2 76 ? -10.393 -32.675 -8.264 1.000 0.980 76 LEU B CA 1
ATOM 5568 C C . LEU B 2 76 ? -11.420 -31.630 -8.711 1.000 0.980 76 LEU B C 1
ATOM 5569 O O . LEU B 2 76 ? -11.653 -30.685 -7.964 1.000 0.980 76 LEU B O 1
ATOM 5585 N N . LEU B 2 77 ? -12.026 -31.755 -9.896 1.000 0.980 77 LEU B N 1
ATOM 5586 C CA . LEU B 2 77 ? -12.971 -30.749 -10.400 1.000 0.980 77 LEU B CA 1
ATOM 5587 C C . LEU B 2 77 ? -14.215 -30.644 -9.508 1.000 0.980 77 LEU B C 1
ATOM 5588 O O . LEU B 2 77 ? -14.838 -31.637 -9.151 1.000 0.980 77 LEU B O 1
ATOM 5604 N N . GLY B 2 78 ? -14.582 -29.414 -9.147 1.000 0.970 78 GLY B N 1
ATOM 5605 C CA . GLY B 2 78 ? -15.695 -29.116 -8.243 1.000 0.970 78 GLY B CA 1
ATOM 5606 C C . GLY B 2 78 ? -15.383 -29.327 -6.758 1.000 0.970 78 GLY B C 1
ATOM 5607 O O . GLY B 2 78 ? -16.189 -28.946 -5.911 1.000 0.970 78 GLY B O 1
ATOM 5611 N N . LYS B 2 79 ? -14.217 -29.884 -6.411 1.000 0.970 79 LYS B N 1
ATOM 5612 C CA . LYS B 2 79 ? -13.786 -30.042 -5.021 1.000 0.970 79 LYS B CA 1
ATOM 5613 C C . LYS B 2 79 ? -13.260 -28.719 -4.472 1.000 0.970 79 LYS B C 1
ATOM 5614 O O . LYS B 2 79 ? -12.518 -28.005 -5.145 1.000 0.970 79 LYS B O 1
ATOM 5633 N N . THR B 2 80 ? -13.583 -28.429 -3.218 1.000 0.970 80 THR B N 1
ATOM 5634 C CA . THR B 2 80 ? -12.957 -27.339 -2.469 1.000 0.970 80 THR B CA 1
ATOM 5635 C C . THR B 2 80 ? -11.575 -27.768 -1.994 1.000 0.970 80 THR B C 1
ATOM 5636 O O . THR B 2 80 ? -11.432 -28.738 -1.244 1.000 0.970 80 THR B O 1
ATOM 5647 N N . LEU B 2 81 ? -10.547 -27.052 -2.436 1.000 0.970 81 LEU B N 1
ATOM 5648 C CA . LEU B 2 81 ? -9.173 -27.261 -2.016 1.000 0.970 81 LEU B CA 1
ATOM 5649 C C . LEU B 2 81 ? -8.822 -26.273 -0.908 1.000 0.970 81 LEU B C 1
ATOM 5650 O O . LEU B 2 81 ? -8.775 -25.067 -1.134 1.000 0.970 81 LEU B O 1
ATOM 5666 N N . VAL B 2 82 ? -8.548 -26.800 0.281 1.000 0.940 82 VAL B N 1
ATOM 5667 C CA . VAL B 2 82 ? -8.069 -26.013 1.420 1.000 0.940 82 VAL B CA 1
ATOM 5668 C C . VAL B 2 82 ? -6.551 -26.097 1.450 1.000 0.940 82 VAL B C 1
ATOM 5669 O O . VAL B 2 82 ? -5.983 -27.181 1.600 1.000 0.940 82 VAL B O 1
ATOM 5682 N N . THR B 2 83 ? -5.885 -24.958 1.300 1.000 0.900 83 THR B N 1
ATOM 5683 C CA . THR B 2 83 ? -4.435 -24.846 1.463 1.000 0.900 83 THR B CA 1
ATOM 5684 C C . THR B 2 83 ? -4.119 -23.935 2.644 1.000 0.900 83 THR B C 1
ATOM 5685 O O . THR B 2 83 ? -4.992 -23.279 3.206 1.000 0.900 83 THR B O 1
ATOM 5696 N N . HIS B 2 84 ? -2.846 -23.851 3.021 1.000 0.810 84 HIS B N 1
ATOM 5697 C CA . HIS B 2 84 ? -2.416 -22.906 4.051 1.000 0.810 84 HIS B CA 1
ATOM 5698 C C . HIS B 2 84 ? -2.556 -21.427 3.619 1.000 0.810 84 HIS B C 1
ATOM 5699 O O . HIS B 2 84 ? -2.370 -20.549 4.452 1.000 0.810 84 HIS B O 1
ATOM 5713 N N . GLN B 2 85 ? -2.866 -21.146 2.341 1.000 0.810 85 GLN B N 1
ATOM 5714 C CA . GLN B 2 85 ? -3.028 -19.788 1.796 1.000 0.810 85 GLN B CA 1
ATOM 5715 C C . GLN B 2 85 ? -4.488 -19.405 1.490 1.000 0.810 85 GLN B C 1
ATOM 5716 O O . GLN B 2 85 ? -4.733 -18.246 1.180 1.000 0.810 85 GLN B O 1
ATOM 5730 N N . THR B 2 86 ? -5.454 -20.333 1.546 1.000 0.810 86 THR B N 1
ATOM 5731 C CA . THR B 2 86 ? -6.875 -20.045 1.236 1.000 0.810 86 THR B CA 1
ATOM 5732 C C . THR B 2 86 ? -7.715 -19.654 2.451 1.000 0.810 86 THR B C 1
ATOM 5733 O O . THR B 2 86 ? -8.830 -19.182 2.282 1.000 0.810 86 THR B O 1
ATOM 5744 N N . GLY B 2 87 ? -7.239 -19.905 3.674 1.000 0.750 87 GLY B N 1
ATOM 5745 C CA . GLY B 2 87 ? -8.111 -19.912 4.854 1.000 0.750 87 GLY B CA 1
ATOM 5746 C C . GLY B 2 87 ? -8.993 -21.174 4.927 1.000 0.750 87 GLY B C 1
ATOM 5747 O O . GLY B 2 87 ? -8.836 -22.079 4.096 1.000 0.750 87 GLY B O 1
ATOM 5751 N N . PRO B 2 88 ? -9.881 -21.267 5.936 1.000 0.830 88 PRO B N 1
ATOM 5752 C CA . PRO B 2 88 ? -10.640 -22.482 6.241 1.000 0.830 88 PRO B CA 1
ATOM 5753 C C . PRO B 2 88 ? -11.682 -22.847 5.176 1.000 0.830 88 PRO B C 1
ATOM 5754 O O . PRO B 2 88 ? -11.954 -24.032 4.992 1.000 0.830 88 PRO B O 1
ATOM 5765 N N . ASP B 2 89 ? -12.214 -21.863 4.450 1.000 0.850 89 ASP B N 1
ATOM 5766 C CA . ASP B 2 89 ? -13.241 -22.086 3.425 1.000 0.850 89 ASP B CA 1
ATOM 5767 C C . ASP B 2 89 ? -12.682 -22.711 2.139 1.000 0.850 89 ASP B C 1
ATOM 5768 O O . ASP B 2 89 ? -13.424 -23.326 1.374 1.000 0.850 89 ASP B O 1
ATOM 5777 N N . GLY B 2 90 ? -11.364 -22.627 1.920 1.000 0.910 90 GLY B N 1
ATOM 5778 C CA . GLY B 2 90 ? -10.719 -23.164 0.723 1.000 0.910 90 GLY B CA 1
ATOM 5779 C C . GLY B 2 90 ? -11.120 -22.440 -0.562 1.000 0.910 90 GLY B C 1
ATOM 5780 O O . GLY B 2 90 ? -11.680 -21.351 -0.535 1.000 0.910 90 GLY B O 1
ATOM 5784 N N . GLN B 2 91 ? -10.818 -23.057 -1.705 1.000 0.940 91 GLN B N 1
ATOM 5785 C CA . GLN B 2 91 ? -11.195 -22.547 -3.024 1.000 0.940 91 GLN B CA 1
ATOM 5786 C C . GLN B 2 91 ? -11.688 -23.685 -3.921 1.000 0.940 91 GLN B C 1
ATOM 5787 O O . GLN B 2 91 ? -11.078 -24.758 -3.971 1.000 0.940 91 GLN B O 1
ATOM 5801 N N . VAL B 2 92 ? -12.803 -23.478 -4.626 1.000 0.960 92 VAL B N 1
ATOM 5802 C CA . VAL B 2 92 ? -13.386 -24.502 -5.507 1.000 0.960 92 VAL B CA 1
ATOM 5803 C C . VAL B 2 92 ? -12.547 -24.644 -6.775 1.000 0.960 92 VAL B C 1
ATOM 5804 O O . VAL B 2 92 ? -12.369 -23.692 -7.529 1.000 0.960 92 VAL B O 1
ATOM 5817 N N . ILE B 2 93 ? -12.081 -25.860 -7.059 1.000 0.980 93 ILE B N 1
ATOM 5818 C CA . ILE B 2 93 ? -11.313 -26.152 -8.271 1.000 0.980 93 ILE B CA 1
ATOM 5819 C C . ILE B 2 93 ? -12.263 -26.170 -9.476 1.000 0.980 93 ILE B C 1
ATOM 5820 O O . ILE B 2 93 ? -12.971 -27.151 -9.710 1.000 0.980 93 ILE B O 1
ATOM 5836 N N . LYS B 2 94 ? -12.260 -25.102 -10.277 1.000 0.980 94 LYS B N 1
ATOM 5837 C CA . LYS B 2 94 ? -13.071 -25.009 -11.509 1.000 0.980 94 LYS B CA 1
ATOM 5838 C C . LYS B 2 94 ? -12.333 -25.435 -12.780 1.000 0.980 94 LYS B C 1
ATOM 5839 O O . LYS B 2 94 ? -12.957 -25.589 -13.826 1.000 0.980 94 LYS B O 1
ATOM 5858 N N . ARG B 2 95 ? -11.010 -25.602 -12.709 1.000 0.980 95 ARG B N 1
ATOM 5859 C CA . ARG B 2 95 ? -10.174 -25.979 -13.852 1.000 0.980 95 ARG B CA 1
ATOM 5860 C C . ARG B 2 95 ? -8.889 -26.668 -13.405 1.000 0.980 95 ARG B C 1
ATOM 5861 O O . ARG B 2 95 ? -8.425 -26.503 -12.274 1.000 0.980 95 ARG B O 1
ATOM 5882 N N . LEU B 2 96 ? -8.309 -27.423 -14.322 1.000 0.990 96 LEU B N 1
ATOM 5883 C CA . LEU B 2 96 ? -7.072 -28.164 -14.128 1.000 0.990 96 LEU B CA 1
ATOM 5884 C C . LEU B 2 96 ? -6.060 -27.760 -15.191 1.000 0.990 96 LEU B C 1
ATOM 5885 O O . LEU B 2 96 ? -6.429 -27.424 -16.311 1.000 0.990 96 LEU B O 1
ATOM 5901 N N . LEU B 2 97 ? -4.783 -27.834 -14.844 1.000 0.990 97 LEU B N 1
ATOM 5902 C CA . LEU B 2 97 ? -3.673 -27.794 -15.784 1.000 0.990 97 LEU B CA 1
ATOM 5903 C C . LEU B 2 97 ? -3.130 -29.219 -15.911 1.000 0.990 97 LEU B C 1
ATOM 5904 O O . LEU B 2 97 ? -2.714 -29.812 -14.913 1.000 0.990 97 LEU B O 1
ATOM 5920 N N . ILE B 2 98 ? -3.192 -29.770 -17.121 1.000 0.990 98 ILE B N 1
ATOM 5921 C CA . ILE B 2 98 ? -2.656 -31.086 -17.470 1.000 0.990 98 ILE B CA 1
ATOM 5922 C C . ILE B 2 98 ? -1.327 -30.865 -18.177 1.000 0.990 98 ILE B C 1
ATOM 5923 O O . ILE B 2 98 ? -1.294 -30.287 -19.262 1.000 0.990 98 ILE B O 1
ATOM 5939 N N . GLU B 2 99 ? -0.245 -31.310 -17.554 1.000 0.970 99 GLU B N 1
ATOM 5940 C CA . GLU B 2 99 ? 1.125 -31.100 -18.023 1.000 0.970 99 GLU B CA 1
ATOM 5941 C C . GLU B 2 99 ? 1.861 -32.415 -18.232 1.000 0.970 99 GLU B C 1
ATOM 5942 O O . GLU B 2 99 ? 1.522 -33.446 -17.647 1.000 0.970 99 GLU B O 1
ATOM 5954 N N . GLU B 2 100 ? 2.902 -32.380 -19.054 1.000 0.960 100 GLU B N 1
ATOM 5955 C CA . GLU B 2 100 ? 3.860 -33.475 -19.142 1.000 0.960 100 GLU B CA 1
ATOM 5956 C C . GLU B 2 100 ? 4.701 -33.580 -17.859 1.000 0.960 100 GLU B C 1
ATOM 5957 O O . GLU B 2 100 ? 5.124 -32.590 -17.261 1.000 0.960 100 GLU B O 1
ATOM 5969 N N . GLY B 2 101 ? 4.935 -34.809 -17.406 1.000 0.940 101 GLY B N 1
ATOM 5970 C CA . GLY B 2 101 ? 5.878 -35.090 -16.331 1.000 0.940 101 GLY B CA 1
ATOM 5971 C C . GLY B 2 101 ? 7.304 -34.701 -16.721 1.000 0.940 101 GLY B C 1
ATOM 5972 O O . GLY B 2 101 ? 7.680 -34.738 -17.890 1.000 0.940 101 GLY B O 1
ATOM 5976 N N . CYS B 2 102 ? 8.113 -34.368 -15.721 1.000 0.910 102 CYS B N 1
ATOM 5977 C CA . CYS B 2 102 ? 9.502 -33.964 -15.906 1.000 0.910 102 CYS B CA 1
ATOM 5978 C C . CYS B 2 102 ? 10.452 -34.943 -15.209 1.000 0.910 102 CYS B C 1
ATOM 5979 O O . CYS B 2 102 ? 10.194 -35.374 -14.085 1.000 0.910 102 CYS B O 1
ATOM 5987 N N . ASP B 2 103 ? 11.577 -35.256 -15.853 1.000 0.930 103 ASP B N 1
ATOM 5988 C CA . ASP B 2 103 ? 12.676 -36.009 -15.237 1.000 0.930 103 ASP B CA 1
ATOM 5989 C C . ASP B 2 103 ? 13.537 -35.066 -14.377 1.000 0.930 103 ASP B C 1
ATOM 5990 O O . ASP B 2 103 ? 14.554 -34.540 -14.832 1.000 0.930 103 ASP B O 1
ATOM 5999 N N . ILE B 2 104 ? 13.073 -34.767 -13.159 1.000 0.950 104 ILE B N 1
ATOM 6000 C CA . ILE B 2 104 ? 13.678 -33.779 -12.250 1.000 0.950 104 ILE B CA 1
ATOM 6001 C C . ILE B 2 104 ? 14.964 -34.344 -11.624 1.000 0.950 104 ILE B C 1
ATOM 6002 O O . ILE B 2 104 ? 14.932 -35.299 -10.851 1.000 0.950 104 ILE B O 1
ATOM 6018 N N . LYS B 2 105 ? 16.110 -33.709 -11.900 1.000 0.970 105 LYS B N 1
ATOM 6019 C CA . LYS B 2 105 ? 17.408 -34.018 -11.267 1.000 0.970 105 LYS B CA 1
ATOM 6020 C C . LYS B 2 105 ? 17.611 -33.284 -9.948 1.000 0.970 105 LYS B C 1
ATOM 6021 O O . LYS B 2 105 ? 18.190 -33.845 -9.019 1.000 0.970 105 LYS B O 1
ATOM 6040 N N . LYS B 2 106 ? 17.230 -32.006 -9.909 1.000 0.970 106 LYS B N 1
ATOM 6041 C CA . LYS B 2 106 ? 17.348 -31.135 -8.736 1.000 0.970 106 LYS B CA 1
ATOM 6042 C C . LYS B 2 106 ? 16.375 -29.965 -8.848 1.000 0.970 106 LYS B C 1
ATOM 6043 O O . LYS B 2 106 ? 16.158 -29.440 -9.944 1.000 0.970 106 LYS B O 1
ATOM 6062 N N . GLU B 2 107 ? 15.827 -29.579 -7.705 1.000 0.980 107 GLU B N 1
ATOM 6063 C CA . GLU B 2 107 ? 14.921 -28.448 -7.530 1.000 0.980 107 GLU B CA 1
ATOM 6064 C C . GLU B 2 107 ? 15.682 -27.264 -6.916 1.000 0.980 107 GLU B C 1
ATOM 6065 O O . GLU B 2 107 ? 16.529 -27.445 -6.046 1.000 0.980 107 GLU B O 1
ATOM 6077 N N . TYR B 2 108 ? 15.392 -26.059 -7.395 1.000 0.990 108 TYR B N 1
ATOM 6078 C CA . TYR B 2 108 ? 15.968 -24.778 -6.984 1.000 0.990 108 TYR B CA 1
ATOM 6079 C C . TYR B 2 108 ? 14.841 -23.751 -6.796 1.000 0.990 108 TYR B C 1
ATOM 6080 O O . TYR B 2 108 ? 13.720 -23.959 -7.256 1.000 0.990 108 TYR B O 1
ATOM 6098 N N . TYR B 2 109 ? 15.138 -22.620 -6.165 1.000 0.980 109 TYR B N 1
ATOM 6099 C CA . TYR B 2 109 ? 14.224 -21.485 -6.024 1.000 0.980 109 TYR B CA 1
ATOM 6100 C C . TYR B 2 109 ? 14.750 -20.283 -6.802 1.000 0.980 109 TYR B C 1
ATOM 6101 O O . TYR B 2 109 ? 15.941 -19.972 -6.706 1.000 0.980 109 TYR B O 1
ATOM 6119 N N . ILE B 2 110 ? 13.867 -19.571 -7.507 1.000 0.990 110 ILE B N 1
ATOM 6120 C CA . ILE B 2 110 ? 14.131 -18.223 -8.026 1.000 0.990 110 ILE B CA 1
ATOM 6121 C C . ILE B 2 110 ? 12.916 -17.327 -7.781 1.000 0.990 110 ILE B C 1
ATOM 6122 O O . ILE B 2 110 ? 11.796 -17.703 -8.106 1.000 0.990 110 ILE B O 1
ATOM 6138 N N . GLY B 2 111 ? 13.147 -16.107 -7.295 1.000 0.980 111 GLY B N 1
ATOM 6139 C CA . GLY B 2 111 ? 12.117 -15.089 -7.108 1.000 0.980 111 GLY B CA 1
ATOM 6140 C C . GLY B 2 111 ? 12.594 -13.685 -7.485 1.000 0.980 111 GLY B C 1
ATOM 6141 O O . GLY B 2 111 ? 13.762 -13.349 -7.303 1.000 0.980 111 GLY B O 1
ATOM 6145 N N . LEU B 2 112 ? 11.691 -12.853 -7.997 1.000 0.980 112 LEU B N 1
ATOM 6146 C CA . LEU B 2 112 ? 11.859 -11.411 -8.165 1.000 0.980 112 LEU B CA 1
ATOM 6147 C C . LEU B 2 112 ? 10.795 -10.690 -7.351 1.000 0.980 112 LEU B C 1
ATOM 6148 O O . LEU B 2 112 ? 9.603 -10.973 -7.485 1.000 0.980 112 LEU B O 1
ATOM 6164 N N . VAL B 2 113 ? 11.238 -9.740 -6.538 1.000 0.950 113 VAL B N 1
ATOM 6165 C CA . VAL B 2 113 ? 10.377 -8.896 -5.707 1.000 0.950 113 VAL B CA 1
ATOM 6166 C C . VAL B 2 113 ? 10.973 -7.498 -5.590 1.000 0.950 113 VAL B C 1
ATOM 6167 O O . VAL B 2 113 ? 12.157 -7.282 -5.864 1.000 0.950 113 VAL B O 1
ATOM 6180 N N . LEU B 2 114 ? 10.156 -6.545 -5.151 1.000 0.940 114 LEU B N 1
ATOM 6181 C CA . LEU B 2 114 ? 10.639 -5.252 -4.682 1.000 0.940 114 LEU B CA 1
ATOM 6182 C C . LEU B 2 114 ? 11.244 -5.398 -3.278 1.000 0.940 114 LEU B C 1
ATOM 6183 O O . LEU B 2 114 ? 10.542 -5.758 -2.334 1.000 0.940 114 LEU B O 1
ATOM 6199 N N . ASP B 2 115 ? 12.509 -5.025 -3.125 1.000 0.930 115 ASP B N 1
ATOM 6200 C CA . ASP B 2 115 ? 13.096 -4.747 -1.820 1.000 0.930 115 ASP B CA 1
ATOM 6201 C C . ASP B 2 115 ? 12.864 -3.276 -1.453 1.000 0.930 115 ASP B C 1
ATOM 6202 O O . ASP B 2 115 ? 13.409 -2.363 -2.080 1.000 0.930 115 ASP B O 1
ATOM 6211 N N . ARG B 2 116 ? 12.031 -3.043 -0.433 1.000 0.890 116 ARG B N 1
ATOM 6212 C CA . ARG B 2 116 ? 11.664 -1.692 0.017 1.000 0.890 116 ARG B CA 1
ATOM 6213 C C . ARG B 2 116 ? 12.850 -0.939 0.618 1.000 0.890 116 ARG B C 1
ATOM 6214 O O . ARG B 2 116 ? 12.969 0.257 0.373 1.000 0.890 116 ARG B O 1
ATOM 6235 N N . ALA B 2 117 ? 13.745 -1.633 1.328 1.000 0.850 117 ALA B N 1
ATOM 6236 C CA . ALA B 2 117 ? 14.890 -1.011 1.995 1.000 0.850 117 ALA B CA 1
ATOM 6237 C C . ALA B 2 117 ? 15.858 -0.372 0.987 1.000 0.850 117 ALA B C 1
ATOM 6238 O O . ALA B 2 117 ? 16.344 0.739 1.193 1.000 0.850 117 ALA B O 1
ATOM 6245 N N . THR B 2 118 ? 16.096 -1.040 -0.146 1.000 0.900 118 THR B N 1
ATOM 6246 C CA . THR B 2 118 ? 16.925 -0.497 -1.233 1.000 0.900 118 THR B CA 1
ATOM 6247 C C . THR B 2 118 ? 16.124 0.258 -2.295 1.000 0.900 118 THR B C 1
ATOM 6248 O O . THR B 2 118 ? 16.719 0.969 -3.103 1.000 0.900 118 THR B O 1
ATOM 6259 N N . SER B 2 119 ? 14.787 0.143 -2.305 1.000 0.950 119 SER B N 1
ATOM 6260 C CA . SER B 2 119 ? 13.913 0.640 -3.382 1.000 0.950 119 SER B CA 1
ATOM 6261 C C . SER B 2 119 ? 14.333 0.103 -4.761 1.000 0.950 119 SER B C 1
ATOM 6262 O O . SER B 2 119 ? 14.433 0.838 -5.753 1.000 0.950 119 SER B O 1
ATOM 6270 N N . ARG B 2 120 ? 14.647 -1.197 -4.819 1.000 0.970 120 ARG B N 1
ATOM 6271 C CA . ARG B 2 120 ? 15.147 -1.891 -6.015 1.000 0.970 120 ARG B CA 1
ATOM 6272 C C . ARG B 2 120 ? 14.431 -3.216 -6.200 1.000 0.970 120 ARG B C 1
ATOM 6273 O O . ARG B 2 120 ? 13.948 -3.821 -5.248 1.000 0.970 120 ARG B O 1
ATOM 6294 N N . ILE B 2 121 ? 14.421 -3.696 -7.438 1.000 0.980 121 ILE B N 1
ATOM 6295 C CA . ILE B 2 121 ? 14.051 -5.085 -7.694 1.000 0.980 121 ILE B CA 1
ATOM 6296 C C . ILE B 2 121 ? 15.238 -5.966 -7.327 1.000 0.980 121 ILE B C 1
ATOM 6297 O O . ILE B 2 121 ? 16.381 -5.673 -7.689 1.000 0.980 121 ILE B O 1
ATOM 6313 N N . VAL B 2 122 ? 14.960 -7.038 -6.599 1.000 0.980 122 VAL B N 1
ATOM 6314 C CA . VAL B 2 122 ? 15.961 -8.005 -6.165 1.000 0.980 122 VAL B CA 1
ATOM 6315 C C . VAL B 2 122 ? 15.595 -9.365 -6.719 1.000 0.980 122 VAL B C 1
ATOM 6316 O O . VAL B 2 122 ? 14.483 -9.854 -6.524 1.000 0.980 122 VAL B O 1
ATOM 6329 N N . LEU B 2 123 ? 16.559 -9.982 -7.395 1.000 0.990 123 LEU B N 1
ATOM 6330 C CA . LEU B 2 123 ? 16.507 -11.398 -7.712 1.000 0.990 123 LEU B CA 1
ATOM 6331 C C . LEU B 2 123 ? 17.029 -12.176 -6.507 1.000 0.990 123 LEU B C 1
ATOM 6332 O O . LEU B 2 123 ? 18.163 -11.965 -6.081 1.000 0.990 123 LEU B O 1
ATOM 6348 N N . MET B 2 124 ? 16.214 -13.078 -5.983 1.000 0.980 124 MET B N 1
ATOM 6349 C CA . MET B 2 124 ? 16.583 -14.032 -4.948 1.000 0.980 124 MET B CA 1
ATOM 6350 C C . MET B 2 124 ? 16.631 -15.431 -5.545 1.000 0.980 124 MET B C 1
ATOM 6351 O O . MET B 2 124 ? 15.805 -15.779 -6.385 1.000 0.980 124 MET B O 1
ATOM 6365 N N . ALA B 2 125 ? 17.578 -16.243 -5.103 1.000 0.990 125 ALA B N 1
ATOM 6366 C CA . ALA B 2 125 ? 17.664 -17.635 -5.504 1.000 0.990 125 ALA B CA 1
ATOM 6367 C C . ALA B 2 125 ? 18.180 -18.503 -4.357 1.000 0.990 125 ALA B C 1
ATOM 6368 O O . ALA B 2 125 ? 18.898 -18.017 -3.483 1.000 0.990 125 ALA B O 1
ATOM 6375 N N . SER B 2 126 ? 17.838 -19.786 -4.375 1.000 0.980 126 SER B N 1
ATOM 6376 C CA . SER B 2 126 ? 18.321 -20.768 -3.403 1.000 0.980 126 SER B CA 1
ATOM 6377 C C . SER B 2 126 ? 18.440 -22.145 -4.048 1.000 0.980 126 SER B C 1
ATOM 6378 O O . SER B 2 126 ? 17.766 -22.450 -5.032 1.000 0.980 126 SER B O 1
ATOM 6386 N N . GLU B 2 127 ? 19.287 -22.989 -3.471 1.000 0.970 127 GLU B N 1
ATOM 6387 C CA . GLU B 2 127 ? 19.299 -24.428 -3.757 1.000 0.970 127 GLU B CA 1
ATOM 6388 C C . GLU B 2 127 ? 18.144 -25.191 -3.128 1.000 0.970 127 GLU B C 1
ATOM 6389 O O . GLU B 2 127 ? 17.884 -26.321 -3.522 1.000 0.970 127 GLU B O 1
ATOM 6401 N N . GLU B 2 128 ? 17.464 -24.591 -2.159 1.000 0.960 128 GLU B N 1
ATOM 6402 C CA . GLU B 2 128 ? 16.337 -25.198 -1.458 1.000 0.960 128 GLU B CA 1
ATOM 6403 C C . GLU B 2 128 ? 15.046 -24.922 -2.241 1.000 0.960 128 GLU B C 1
ATOM 6404 O O . GLU B 2 128 ? 14.210 -24.115 -1.837 1.000 0.960 128 GLU B O 1
ATOM 6416 N N . GLY B 2 129 ? 14.936 -25.528 -3.427 1.000 0.940 129 GLY B N 1
ATOM 6417 C CA . GLY B 2 129 ? 13.703 -25.519 -4.214 1.000 0.940 129 GLY B CA 1
ATOM 6418 C C . GLY B 2 129 ? 12.676 -26.523 -3.700 1.000 0.940 129 GLY B C 1
ATOM 6419 O O . GLY B 2 129 ? 13.027 -27.491 -3.028 1.000 0.940 129 GLY B O 1
ATOM 6423 N N . GLY B 2 130 ? 11.401 -26.284 -4.014 1.000 0.910 130 GLY B N 1
ATOM 6424 C CA . GLY B 2 130 ? 10.292 -27.168 -3.634 1.000 0.910 130 GLY B CA 1
ATOM 6425 C C . GLY B 2 130 ? 9.886 -27.066 -2.157 1.000 0.910 130 GLY B C 1
ATOM 6426 O O . GLY B 2 130 ? 8.961 -27.744 -1.709 1.000 0.910 130 GLY B O 1
ATOM 6430 N N . THR B 2 131 ? 10.553 -26.202 -1.394 1.000 0.880 131 THR B N 1
ATOM 6431 C CA . THR B 2 131 ? 10.254 -25.884 0.008 1.000 0.880 131 THR B CA 1
ATOM 6432 C C . THR B 2 131 ? 9.760 -24.443 0.156 1.000 0.880 131 THR B C 1
ATOM 6433 O O . THR B 2 131 ? 9.945 -23.629 -0.749 1.000 0.880 131 THR B O 1
ATOM 6444 N N . GLU B 2 132 ? 9.142 -24.115 1.295 1.000 0.850 132 GLU B N 1
ATOM 6445 C CA . GLU B 2 132 ? 8.732 -22.737 1.620 1.000 0.850 132 GLU B CA 1
ATOM 6446 C C . GLU B 2 132 ? 9.976 -21.873 1.840 1.000 0.850 132 GLU B C 1
ATOM 6447 O O . GLU B 2 132 ? 10.792 -22.149 2.727 1.000 0.850 132 GLU B O 1
ATOM 6459 N N . ILE B 2 133 ? 10.145 -20.837 1.022 1.000 0.880 133 ILE B N 1
ATOM 6460 C CA . ILE B 2 133 ? 11.366 -20.029 1.030 1.000 0.880 133 ILE B CA 1
ATOM 6461 C C . ILE B 2 133 ? 11.482 -19.188 2.306 1.000 0.880 133 ILE B C 1
ATOM 6462 O O . ILE B 2 133 ? 12.588 -18.867 2.734 1.000 0.880 133 ILE B O 1
ATOM 6478 N N . GLU B 2 134 ? 10.361 -18.877 2.952 1.000 0.840 134 GLU B N 1
ATOM 6479 C CA . GLU B 2 134 ? 10.297 -18.174 4.228 1.000 0.840 134 GLU B CA 1
ATOM 6480 C C . GLU B 2 134 ? 10.958 -18.988 5.345 1.000 0.840 134 GLU B C 1
ATOM 6481 O O . GLU B 2 134 ? 11.764 -18.443 6.099 1.000 0.840 134 GLU B O 1
ATOM 6493 N N . GLU B 2 135 ? 10.715 -20.305 5.408 1.000 0.870 135 GLU B N 1
ATOM 6494 C CA . GLU B 2 135 ? 11.403 -21.166 6.379 1.000 0.870 135 GLU B CA 1
ATOM 6495 C C . GLU B 2 135 ? 12.912 -21.206 6.117 1.000 0.870 135 GLU B C 1
ATOM 6496 O O . GLU B 2 135 ? 13.705 -21.231 7.060 1.000 0.870 135 GLU B O 1
ATOM 6508 N N . VAL B 2 136 ? 13.326 -21.201 4.846 1.000 0.920 136 VAL B N 1
ATOM 6509 C CA . VAL B 2 136 ? 14.746 -21.151 4.468 1.000 0.920 136 VAL B CA 1
ATOM 6510 C C . VAL B 2 136 ? 15.354 -19.810 4.877 1.000 0.920 136 VAL B C 1
ATOM 6511 O O . VAL B 2 136 ? 16.460 -19.787 5.413 1.000 0.920 136 VAL B O 1
ATOM 6524 N N . ALA B 2 137 ? 14.636 -18.703 4.668 1.000 0.890 137 ALA B N 1
ATOM 6525 C CA . ALA B 2 137 ? 15.068 -17.361 5.046 1.000 0.890 137 ALA B CA 1
ATOM 6526 C C . ALA B 2 137 ? 15.237 -17.201 6.562 1.000 0.890 137 ALA B C 1
ATOM 6527 O O . ALA B 2 137 ? 16.084 -16.424 6.995 1.000 0.890 137 ALA B O 1
ATOM 6534 N N . GLU B 2 138 ? 14.451 -17.925 7.357 1.000 0.880 138 GLU B N 1
ATOM 6535 C CA . GLU B 2 138 ? 14.504 -17.871 8.817 1.000 0.880 138 GLU B CA 1
ATOM 6536 C C . GLU B 2 138 ? 15.549 -18.838 9.405 1.000 0.880 138 GLU B C 1
ATOM 6537 O O . GLU B 2 138 ? 16.333 -18.447 10.270 1.000 0.880 138 GLU B O 1
ATOM 6549 N N . LYS B 2 139 ? 15.604 -20.089 8.916 1.000 0.930 139 LYS B N 1
ATOM 6550 C CA . LYS B 2 139 ? 16.464 -21.157 9.468 1.000 0.930 139 LYS B CA 1
ATOM 6551 C C . LYS B 2 139 ? 17.877 -21.180 8.882 1.000 0.930 139 LYS B C 1
ATOM 6552 O O . LYS B 2 139 ? 18.823 -21.484 9.604 1.000 0.930 139 LYS B O 1
ATOM 6571 N N . THR B 2 140 ? 18.016 -20.917 7.583 1.000 0.950 140 THR B N 1
ATOM 6572 C CA . THR B 2 140 ? 19.289 -20.985 6.836 1.000 0.950 140 THR B CA 1
ATOM 6573 C C . THR B 2 140 ? 19.410 -19.821 5.837 1.000 0.950 140 THR B C 1
ATOM 6574 O O . THR B 2 140 ? 19.515 -20.055 4.623 1.000 0.950 140 THR B O 1
ATOM 6585 N N . PRO B 2 141 ? 19.354 -18.553 6.301 1.000 0.940 141 PRO B N 1
ATOM 6586 C CA . PRO B 2 141 ? 19.352 -17.363 5.442 1.000 0.940 141 PRO B CA 1
ATOM 6587 C C . PRO B 2 141 ? 20.532 -17.307 4.467 1.000 0.940 141 PRO B C 1
ATOM 6588 O O . PRO B 2 141 ? 20.418 -16.751 3.377 1.000 0.940 141 PRO B O 1
ATOM 6599 N N . GLU B 2 142 ? 21.667 -17.907 4.821 1.000 0.960 142 GLU B N 1
ATOM 6600 C CA . GLU B 2 142 ? 22.872 -17.976 3.999 1.000 0.960 142 GLU B CA 1
ATOM 6601 C C . GLU B 2 142 ? 22.686 -18.745 2.684 1.000 0.960 142 GLU B C 1
ATOM 6602 O O . GLU B 2 142 ? 23.465 -18.540 1.742 1.000 0.960 142 GLU B O 1
ATOM 6614 N N . LYS B 2 143 ? 21.667 -19.609 2.599 1.000 0.970 143 LYS B N 1
ATOM 6615 C CA . LYS B 2 143 ? 21.309 -20.328 1.371 1.000 0.970 143 LYS B CA 1
ATOM 6616 C C . LYS B 2 143 ? 20.588 -19.442 0.359 1.000 0.970 143 LYS B C 1
ATOM 6617 O O . LYS B 2 143 ? 20.590 -19.758 -0.828 1.000 0.970 143 LYS B O 1
ATOM 6636 N N . ILE B 2 144 ? 20.041 -18.307 0.794 1.000 0.970 144 ILE B N 1
ATOM 6637 C CA . ILE B 2 144 ? 19.410 -17.337 -0.096 1.000 0.970 144 ILE B CA 1
ATOM 6638 C C . ILE B 2 144 ? 20.475 -16.390 -0.638 1.000 0.970 144 ILE B C 1
ATOM 6639 O O . ILE B 2 144 ? 21.074 -15.585 0.077 1.000 0.970 144 ILE B O 1
ATOM 6655 N N . LYS B 2 145 ? 20.698 -16.470 -1.946 1.000 0.980 145 LYS B N 1
ATOM 6656 C CA . LYS B 2 145 ? 21.571 -15.566 -2.692 1.000 0.980 145 LYS B CA 1
ATOM 6657 C C . LYS B 2 145 ? 20.731 -14.473 -3.329 1.000 0.980 145 LYS B C 1
ATOM 6658 O O . LYS B 2 145 ? 19.622 -14.732 -3.787 1.000 0.980 145 LYS B O 1
ATOM 6677 N N . LYS B 2 146 ? 21.248 -13.245 -3.339 1.000 0.980 146 LYS B N 1
ATOM 6678 C CA . LYS B 2 146 ? 20.518 -12.063 -3.807 1.000 0.980 146 LYS B CA 1
ATOM 6679 C C . LYS B 2 146 ? 21.354 -11.259 -4.793 1.000 0.980 146 LYS B C 1
ATOM 6680 O O . LYS B 2 146 ? 22.554 -11.097 -4.589 1.000 0.980 146 LYS B O 1
ATOM 6699 N N . ALA B 2 147 ? 20.710 -10.724 -5.823 1.000 0.980 147 ALA B N 1
ATOM 6700 C CA . ALA B 2 147 ? 21.275 -9.736 -6.731 1.000 0.980 147 ALA B CA 1
ATOM 6701 C C . ALA B 2 147 ? 20.343 -8.523 -6.794 1.000 0.980 147 ALA B C 1
ATOM 6702 O O . ALA B 2 147 ? 19.190 -8.638 -7.211 1.000 0.980 147 ALA B O 1
ATOM 6709 N N . VAL B 2 148 ? 20.849 -7.362 -6.375 1.000 0.980 148 VAL B N 1
ATOM 6710 C CA . VAL B 2 148 ? 20.136 -6.082 -6.473 1.000 0.980 148 VAL B CA 1
ATOM 6711 C C . VAL B 2 148 ? 20.272 -5.552 -7.896 1.000 0.980 148 VAL B C 1
ATOM 6712 O O . VAL B 2 148 ? 21.376 -5.500 -8.442 1.000 0.980 148 VAL B O 1
ATOM 6725 N N . ILE B 2 149 ? 19.154 -5.176 -8.511 1.000 0.990 149 ILE B N 1
ATOM 6726 C CA . ILE B 2 149 ? 19.105 -4.795 -9.921 1.000 0.990 149 ILE B CA 1
ATOM 6727 C C . ILE B 2 149 ? 18.958 -3.278 -10.033 1.000 0.990 149 ILE B C 1
ATOM 6728 O O . ILE B 2 149 ? 17.997 -2.702 -9.523 1.000 0.990 149 ILE B O 1
ATOM 6744 N N . ASP B 2 150 ? 19.898 -2.628 -10.723 1.000 0.980 150 ASP B N 1
ATOM 6745 C CA . ASP B 2 150 ? 19.781 -1.209 -11.067 1.000 0.980 150 ASP B CA 1
ATOM 6746 C C . ASP B 2 150 ? 18.700 -1.045 -12.157 1.000 0.980 150 ASP B C 1
ATOM 6747 O O . ASP B 2 150 ? 18.849 -1.605 -13.249 1.000 0.980 150 ASP B O 1
ATOM 6756 N N . PRO B 2 151 ? 17.611 -0.293 -11.905 1.000 0.980 151 PRO B N 1
ATOM 6757 C CA . PRO B 2 151 ? 16.524 -0.135 -12.869 1.000 0.980 151 PRO B CA 1
ATOM 6758 C C . PRO B 2 151 ? 16.932 0.626 -14.140 1.000 0.980 151 PRO B C 1
ATOM 6759 O O . PRO B 2 151 ? 16.214 0.542 -15.132 1.000 0.980 151 PRO B O 1
ATOM 6770 N N . ALA B 2 152 ? 18.062 1.346 -14.147 1.000 0.970 152 ALA B N 1
ATOM 6771 C CA . ALA B 2 152 ? 18.551 2.059 -15.330 1.000 0.970 152 ALA B CA 1
ATOM 6772 C C . ALA B 2 152 ? 19.116 1.117 -16.407 1.000 0.970 152 ALA B C 1
ATOM 6773 O O . ALA B 2 152 ? 19.070 1.436 -17.593 1.000 0.970 152 ALA B O 1
ATOM 6780 N N . VAL B 2 153 ? 19.652 -0.039 -16.003 1.000 0.980 153 VAL B N 1
ATOM 6781 C CA . VAL B 2 153 ? 20.284 -1.014 -16.913 1.000 0.980 153 VAL B CA 1
ATOM 6782 C C . VAL B 2 153 ? 19.593 -2.375 -16.910 1.000 0.980 153 VAL B C 1
ATOM 6783 O O . VAL B 2 153 ? 19.759 -3.150 -17.850 1.000 0.980 153 VAL B O 1
ATOM 6796 N N . GLY B 2 154 ? 18.813 -2.674 -15.873 1.000 0.980 154 GLY B N 1
ATOM 6797 C CA . GLY B 2 154 ? 18.167 -3.963 -15.682 1.000 0.980 154 GLY B CA 1
ATOM 6798 C C . GLY B 2 154 ? 19.134 -5.086 -15.312 1.000 0.980 154 GLY B C 1
ATOM 6799 O O . GLY B 2 154 ? 20.345 -4.880 -15.199 1.000 0.980 154 GLY B O 1
ATOM 6803 N N . LEU B 2 155 ? 18.592 -6.294 -15.112 1.000 0.990 155 LEU B N 1
ATOM 6804 C CA . LEU B 2 155 ? 19.383 -7.462 -14.725 1.000 0.990 155 LEU B CA 1
ATOM 6805 C C . LEU B 2 155 ? 20.446 -7.748 -15.786 1.000 0.990 155 LEU B C 1
ATOM 6806 O O . LEU B 2 155 ? 20.128 -7.999 -16.948 1.000 0.990 155 LEU B O 1
ATOM 6822 N N . GLN B 2 156 ? 21.711 -7.752 -15.372 1.000 0.990 156 GLN B N 1
ATOM 6823 C CA . GLN B 2 156 ? 22.823 -8.014 -16.275 1.000 0.990 156 GLN B CA 1
ATOM 6824 C C . GLN B 2 156 ? 23.217 -9.488 -16.287 1.000 0.990 156 GLN B C 1
ATOM 6825 O O . GLN B 2 156 ? 23.129 -10.206 -15.290 1.000 0.990 156 GLN B O 1
ATOM 6839 N N . GLY B 2 157 ? 23.748 -9.941 -17.425 1.000 0.980 157 GLY B N 1
ATOM 6840 C CA . GLY B 2 157 ? 24.146 -11.338 -17.598 1.000 0.980 157 GLY B CA 1
ATOM 6841 C C . GLY B 2 157 ? 25.218 -11.811 -16.608 1.000 0.980 157 GLY B C 1
ATOM 6842 O O . GLY B 2 157 ? 25.289 -13.004 -16.331 1.000 0.980 157 GLY B O 1
ATOM 6846 N N . TYR B 2 158 ? 26.051 -10.914 -16.063 1.000 0.980 158 TYR B N 1
ATOM 6847 C CA . TYR B 2 158 ? 27.034 -11.293 -15.041 1.000 0.980 158 TYR B CA 1
ATOM 6848 C C . TYR B 2 158 ? 26.369 -11.610 -13.698 1.000 0.980 158 TYR B C 1
ATOM 6849 O O . TYR B 2 158 ? 26.674 -12.654 -13.133 1.000 0.980 158 TYR B O 1
ATOM 6867 N N . GLN B 2 159 ? 25.406 -10.793 -13.262 1.000 0.990 159 GLN B N 1
ATOM 6868 C CA . GLN B 2 159 ? 24.657 -11.005 -12.021 1.000 0.990 159 GLN B CA 1
ATOM 6869 C C . GLN B 2 159 ? 23.896 -12.333 -12.076 1.000 0.990 159 GLN B C 1
ATOM 6870 O O . GLN B 2 159 ? 23.947 -13.129 -11.144 1.000 0.990 159 GLN B O 1
ATOM 6884 N N . ALA B 2 160 ? 23.249 -12.620 -13.212 1.000 0.990 160 ALA B N 1
ATOM 6885 C CA . ALA B 2 160 ? 22.541 -13.881 -13.419 1.000 0.990 160 ALA B CA 1
ATOM 6886 C C . ALA B 2 160 ? 23.483 -15.101 -13.341 1.000 0.990 160 ALA B C 1
ATOM 6887 O O . ALA B 2 160 ? 23.135 -16.126 -12.759 1.000 0.990 160 ALA B O 1
ATOM 6894 N N . ARG B 2 161 ? 24.703 -15.004 -13.886 1.000 0.990 161 ARG B N 1
ATOM 6895 C CA . ARG B 2 161 ? 25.705 -16.074 -13.751 1.000 0.990 161 ARG B CA 1
ATOM 6896 C C . ARG B 2 161 ? 26.228 -16.197 -12.323 1.000 0.990 161 ARG B C 1
ATOM 6897 O O . ARG B 2 161 ? 26.344 -17.317 -11.846 1.000 0.990 161 ARG B O 1
ATOM 6918 N N . GLU B 2 162 ? 26.536 -15.085 -11.656 1.000 0.990 162 GLU B N 1
ATOM 6919 C CA . GLU B 2 162 ? 26.972 -15.078 -10.252 1.000 0.990 162 GLU B CA 1
ATOM 6920 C C . GLU B 2 162 ? 25.954 -15.785 -9.363 1.000 0.990 162 GLU B C 1
ATOM 6921 O O . GLU B 2 162 ? 26.331 -16.654 -8.582 1.000 0.990 162 GLU B O 1
ATOM 6933 N N . ILE B 2 163 ? 24.668 -15.495 -9.556 1.000 0.990 163 ILE B N 1
ATOM 6934 C CA . ILE B 2 163 ? 23.587 -16.181 -8.854 1.000 0.990 163 ILE B CA 1
ATOM 6935 C C . ILE B 2 163 ? 23.565 -17.669 -9.198 1.000 0.990 163 ILE B C 1
ATOM 6936 O O . ILE B 2 163 ? 23.610 -18.484 -8.282 1.000 0.990 163 ILE B O 1
ATOM 6952 N N . ALA B 2 164 ? 23.577 -18.041 -10.485 1.000 0.990 164 ALA B N 1
ATOM 6953 C CA . ALA B 2 164 ? 23.590 -19.448 -10.900 1.000 0.990 164 ALA B CA 1
ATOM 6954 C C . ALA B 2 164 ? 24.755 -20.238 -10.275 1.000 0.990 164 ALA B C 1
ATOM 6955 O O . ALA B 2 164 ? 24.574 -21.382 -9.860 1.000 0.990 164 ALA B O 1
ATOM 6962 N N . PHE B 2 165 ? 25.940 -19.630 -10.179 1.000 0.980 165 PHE B N 1
ATOM 6963 C CA . PHE B 2 165 ? 27.083 -20.230 -9.494 1.000 0.980 165 PHE B CA 1
ATOM 6964 C C . PHE B 2 165 ? 26.874 -20.315 -7.983 1.000 0.980 165 PHE B C 1
ATOM 6965 O O . PHE B 2 165 ? 27.178 -21.342 -7.385 1.000 0.980 165 PHE B O 1
ATOM 6982 N N . ALA B 2 166 ? 26.351 -19.260 -7.362 1.000 0.980 166 ALA B N 1
ATOM 6983 C CA . ALA B 2 166 ? 26.173 -19.187 -5.918 1.000 0.980 166 ALA B CA 1
ATOM 6984 C C . ALA B 2 166 ? 25.112 -20.164 -5.375 1.000 0.980 166 ALA B C 1
ATOM 6985 O O . ALA B 2 166 ? 25.147 -20.465 -4.183 1.000 0.980 166 ALA B O 1
ATOM 6992 N N . ILE B 2 167 ? 24.212 -20.656 -6.237 1.000 0.980 167 ILE B N 1
ATOM 6993 C CA . ILE B 2 167 ? 23.239 -21.720 -5.940 1.000 0.980 167 ILE B CA 1
ATOM 6994 C C . ILE B 2 167 ? 23.598 -23.059 -6.609 1.000 0.980 167 ILE B C 1
ATOM 6995 O O . ILE B 2 167 ? 22.723 -23.874 -6.857 1.000 0.980 167 ILE B O 1
ATOM 7011 N N . ASN B 2 168 ? 24.860 -23.285 -6.985 1.000 0.980 168 ASN B N 1
ATOM 7012 C CA . ASN B 2 168 ? 25.346 -24.556 -7.540 1.000 0.980 168 ASN B CA 1
ATOM 7013 C C . ASN B 2 168 ? 24.475 -25.153 -8.671 1.000 0.980 168 ASN B C 1
ATOM 7014 O O . ASN B 2 168 ? 24.180 -26.356 -8.695 1.000 0.980 168 ASN B O 1
ATOM 7025 N N . ILE B 2 169 ? 24.076 -24.328 -9.644 1.000 0.980 169 ILE B N 1
ATOM 7026 C CA . ILE B 2 169 ? 23.588 -24.837 -10.932 1.000 0.980 169 ILE B CA 1
ATOM 7027 C C . ILE B 2 169 ? 24.756 -25.563 -11.631 1.000 0.980 169 ILE B C 1
ATOM 7028 O O . ILE B 2 169 ? 25.874 -25.033 -11.645 1.000 0.980 169 ILE B O 1
ATOM 7044 N N . PRO B 2 170 ? 24.542 -26.748 -12.239 1.000 0.980 170 PRO B N 1
ATOM 7045 C CA . PRO B 2 170 ? 25.587 -27.454 -12.976 1.000 0.980 170 PRO B CA 1
ATOM 7046 C C . PRO B 2 170 ? 26.237 -26.556 -14.033 1.000 0.980 170 PRO B C 1
ATOM 7047 O O . PRO B 2 170 ? 25.550 -25.793 -14.715 1.000 0.980 170 PRO B O 1
ATOM 7058 N N . LYS B 2 171 ? 27.564 -26.631 -14.184 1.000 0.970 171 LYS B N 1
ATOM 7059 C CA . LYS B 2 171 ? 28.347 -25.685 -15.005 1.000 0.970 171 LYS B CA 1
ATOM 7060 C C . LYS B 2 171 ? 27.835 -25.577 -16.440 1.000 0.970 171 LYS B C 1
ATOM 7061 O O . LYS B 2 171 ? 27.727 -24.481 -16.983 1.000 0.970 171 LYS B O 1
ATOM 7080 N N . GLU B 2 172 ? 27.500 -26.708 -17.034 1.000 0.970 172 GLU B N 1
ATOM 7081 C CA . GLU B 2 172 ? 26.953 -26.848 -18.379 1.000 0.970 172 GLU B CA 1
ATOM 7082 C C . GLU B 2 172 ? 25.559 -26.212 -18.542 1.000 0.970 172 GLU B C 1
ATOM 7083 O O . GLU B 2 172 ? 25.151 -25.902 -19.661 1.000 0.970 172 GLU B O 1
ATOM 7095 N N . LEU B 2 173 ? 24.856 -25.936 -17.438 1.000 0.980 173 LEU B N 1
ATOM 7096 C CA . LEU B 2 173 ? 23.532 -25.308 -17.407 1.000 0.980 173 LEU B CA 1
ATOM 7097 C C . LEU B 2 173 ? 23.548 -23.850 -16.953 1.000 0.980 173 LEU B C 1
ATOM 7098 O O . LEU B 2 173 ? 22.536 -23.167 -17.109 1.000 0.980 173 LEU B O 1
ATOM 7114 N N . VAL B 2 174 ? 24.683 -23.327 -16.478 1.000 0.980 174 VAL B N 1
ATOM 7115 C CA . VAL B 2 174 ? 24.800 -21.921 -16.049 1.000 0.980 174 VAL B CA 1
ATOM 7116 C C . VAL B 2 174 ? 24.368 -20.962 -17.159 1.000 0.980 174 VAL B C 1
ATOM 7117 O O . VAL B 2 174 ? 23.693 -19.971 -16.891 1.000 0.980 174 VAL B O 1
ATOM 7130 N N . GLY B 2 175 ? 24.677 -21.280 -18.421 1.000 0.980 175 GLY B N 1
ATOM 7131 C CA . GLY B 2 175 ? 24.214 -20.501 -19.572 1.000 0.980 175 GLY B CA 1
ATOM 7132 C C . GLY B 2 175 ? 22.687 -20.500 -19.734 1.000 0.980 175 GLY B C 1
ATOM 7133 O O . GLY B 2 175 ? 22.096 -19.439 -19.944 1.000 0.980 175 GLY B O 1
ATOM 7137 N N . LYS B 2 176 ? 22.033 -21.664 -19.595 1.000 0.980 176 LYS B N 1
ATOM 7138 C CA . LYS B 2 176 ? 20.565 -21.790 -19.677 1.000 0.980 176 LYS B CA 1
ATOM 7139 C C . LYS B 2 176 ? 19.873 -21.113 -18.487 1.000 0.980 176 LYS B C 1
ATOM 7140 O O . LYS B 2 176 ? 18.917 -20.374 -18.700 1.000 0.980 176 LYS B O 1
ATOM 7159 N N . ALA B 2 177 ? 20.390 -21.283 -17.269 1.000 0.990 177 ALA B N 1
ATOM 7160 C CA . ALA B 2 177 ? 19.858 -20.645 -16.062 1.000 0.990 177 ALA B CA 1
ATOM 7161 C C . ALA B 2 177 ? 20.009 -19.117 -16.089 1.000 0.990 177 ALA B C 1
ATOM 7162 O O . ALA B 2 177 ? 19.076 -18.393 -15.748 1.000 0.990 177 ALA B O 1
ATOM 7169 N N . ALA B 2 178 ? 21.148 -18.603 -16.565 1.000 0.990 178 ALA B N 1
ATOM 7170 C CA . ALA B 2 178 ? 21.325 -17.166 -16.743 1.000 0.990 178 ALA B CA 1
ATOM 7171 C C . ALA B 2 178 ? 20.328 -16.600 -17.767 1.000 0.990 178 ALA B C 1
ATOM 7172 O O . ALA B 2 178 ? 19.706 -15.570 -17.516 1.000 0.990 178 ALA B O 1
ATOM 7179 N N . LYS B 2 179 ? 20.122 -17.291 -18.897 1.000 0.980 179 LYS B N 1
ATOM 7180 C CA . LYS B 2 179 ? 19.117 -16.898 -19.897 1.000 0.980 179 LYS B CA 1
ATOM 7181 C C . LYS B 2 179 ? 17.695 -16.922 -19.320 1.000 0.980 179 LYS B C 1
ATOM 7182 O O . LYS B 2 179 ? 16.932 -15.999 -19.590 1.000 0.980 179 LYS B O 1
ATOM 7201 N N . PHE B 2 180 ? 17.371 -17.924 -18.500 1.000 0.990 180 PHE B N 1
ATOM 7202 C CA . PHE B 2 180 ? 16.102 -18.015 -17.774 1.000 0.990 180 PHE B CA 1
ATOM 7203 C C . PHE B 2 180 ? 15.877 -16.781 -16.888 1.000 0.990 180 PHE B C 1
ATOM 7204 O O . PHE B 2 180 ? 14.854 -16.115 -17.020 1.000 0.990 180 PHE B O 1
ATOM 7221 N N . MET B 2 181 ? 16.852 -16.428 -16.041 1.000 0.990 181 MET B N 1
ATOM 7222 C CA . MET B 2 181 ? 16.747 -15.279 -15.130 1.000 0.990 181 MET B CA 1
ATOM 7223 C C . MET B 2 181 ? 16.561 -13.953 -15.873 1.000 0.990 181 MET B C 1
ATOM 7224 O O . MET B 2 181 ? 15.752 -13.125 -15.463 1.000 0.990 181 MET B O 1
ATOM 7238 N N . LEU B 2 182 ? 17.270 -13.764 -16.990 1.000 0.990 182 LEU B N 1
ATOM 7239 C CA . LEU B 2 182 ? 17.116 -12.578 -17.838 1.000 0.990 182 LEU B CA 1
ATOM 7240 C C . LEU B 2 182 ? 15.710 -12.486 -18.452 1.000 0.990 182 LEU B C 1
ATOM 7241 O O . LEU B 2 182 ? 15.128 -11.402 -18.476 1.000 0.990 182 LEU B O 1
ATOM 7257 N N . GLY B 2 183 ? 15.152 -13.608 -18.919 1.000 0.990 183 GLY B N 1
ATOM 7258 C CA . GLY B 2 183 ? 13.779 -13.669 -19.430 1.000 0.990 183 GLY B CA 1
ATOM 7259 C C . GLY B 2 183 ? 12.738 -13.393 -18.343 1.000 0.990 183 GLY B C 1
ATOM 7260 O O . GLY B 2 183 ? 11.821 -12.602 -18.560 1.000 0.990 183 GLY B O 1
ATOM 7264 N N . LEU B 2 184 ? 12.927 -13.973 -17.152 1.000 0.990 184 LEU B N 1
ATOM 7265 C CA . LEU B 2 184 ? 12.057 -13.758 -15.995 1.000 0.990 184 LEU B CA 1
ATOM 7266 C C . LEU B 2 184 ? 12.045 -12.284 -15.570 1.000 0.990 184 LEU B C 1
ATOM 7267 O O . LEU B 2 184 ? 10.980 -11.715 -15.351 1.000 0.990 184 LEU B O 1
ATOM 7283 N N . TYR B 2 185 ? 13.216 -11.642 -15.515 1.000 0.990 185 TYR B N 1
ATOM 7284 C CA . TYR B 2 185 ? 13.319 -10.217 -15.201 1.000 0.990 185 TYR B CA 1
ATOM 7285 C C . TYR B 2 185 ? 12.629 -9.338 -16.239 1.000 0.990 185 TYR B C 1
ATOM 7286 O O . TYR B 2 185 ? 11.918 -8.396 -15.890 1.000 0.990 185 TYR B O 1
ATOM 7304 N N . LYS B 2 186 ? 12.808 -9.657 -17.521 1.000 0.990 186 LYS B N 1
ATOM 7305 C CA . LYS B 2 186 ? 12.168 -8.905 -18.595 1.000 0.990 186 LYS B CA 1
ATOM 7306 C C . LYS B 2 186 ? 10.641 -8.990 -18.505 1.000 0.990 186 LYS B C 1
ATOM 7307 O O . LYS B 2 186 ? 9.987 -7.954 -18.582 1.000 0.990 186 LYS B O 1
ATOM 7326 N N . ALA B 2 187 ? 10.098 -10.187 -18.264 1.000 0.990 187 ALA B N 1
ATOM 7327 C CA . ALA B 2 187 ? 8.671 -10.377 -18.008 1.000 0.990 187 ALA B CA 1
ATOM 7328 C C . ALA B 2 187 ? 8.205 -9.576 -16.781 1.000 0.990 187 ALA B C 1
ATOM 7329 O O . ALA B 2 187 ? 7.205 -8.871 -16.861 1.000 0.990 187 ALA B O 1
ATOM 7336 N N . PHE B 2 188 ? 8.963 -9.625 -15.678 1.000 0.990 188 PHE B N 1
ATOM 7337 C CA . PHE B 2 188 ? 8.650 -8.909 -14.438 1.000 0.990 188 PHE B CA 1
ATOM 7338 C C . PHE B 2 188 ? 8.503 -7.397 -14.652 1.000 0.990 188 PHE B C 1
ATOM 7339 O O . PHE B 2 188 ? 7.548 -6.794 -14.170 1.000 0.990 188 PHE B O 1
ATOM 7356 N N . VAL B 2 189 ? 9.433 -6.783 -15.390 1.000 0.990 189 VAL B N 1
ATOM 7357 C CA . VAL B 2 189 ? 9.421 -5.333 -15.629 1.000 0.990 189 VAL B CA 1
ATOM 7358 C C . VAL B 2 189 ? 8.361 -4.933 -16.645 1.000 0.990 189 VAL B C 1
ATOM 7359 O O . VAL B 2 189 ? 7.609 -3.997 -16.402 1.000 0.990 189 VAL B O 1
ATOM 7372 N N . GLU B 2 190 ? 8.298 -5.613 -17.789 1.000 0.980 190 GLU B N 1
ATOM 7373 C CA . GLU B 2 190 ? 7.384 -5.215 -18.864 1.000 0.980 190 GLU B CA 1
ATOM 7374 C C . GLU B 2 190 ? 5.916 -5.474 -18.529 1.000 0.980 190 GLU B C 1
ATOM 7375 O O . GLU B 2 190 ? 5.048 -4.801 -19.085 1.000 0.980 190 GLU B O 1
ATOM 7387 N N . LYS B 2 191 ? 5.631 -6.426 -17.632 1.000 0.990 191 LYS B N 1
ATOM 7388 C CA . LYS B 2 191 ? 4.272 -6.735 -17.176 1.000 0.990 191 LYS B CA 1
ATOM 7389 C C . LYS B 2 191 ? 3.880 -6.089 -15.854 1.000 0.990 191 LYS B C 1
ATOM 7390 O O . LYS B 2 191 ? 2.770 -6.329 -15.397 1.000 0.990 191 LYS B O 1
ATOM 7409 N N . ASP B 2 192 ? 4.736 -5.252 -15.268 1.000 0.980 192 ASP B N 1
ATOM 7410 C CA . ASP B 2 192 ? 4.494 -4.632 -13.959 1.000 0.980 192 ASP B CA 1
ATOM 7411 C C . ASP B 2 192 ? 4.182 -5.659 -12.861 1.000 0.980 192 ASP B C 1
ATOM 7412 O O . ASP B 2 192 ? 3.238 -5.520 -12.075 1.000 0.980 192 ASP B O 1
ATOM 7421 N N . CYS B 2 193 ? 4.979 -6.726 -12.806 1.000 0.980 193 CYS B N 1
ATOM 7422 C CA . CYS B 2 193 ? 4.862 -7.696 -11.732 1.000 0.980 193 CYS B CA 1
ATOM 7423 C C . CYS B 2 193 ? 5.231 -7.052 -10.387 1.000 0.980 193 CYS B C 1
ATOM 7424 O O . CYS B 2 193 ? 6.205 -6.308 -10.270 1.000 0.980 193 CYS B O 1
ATOM 7432 N N . SER B 2 194 ? 4.477 -7.390 -9.345 1.000 0.950 194 SER B N 1
ATOM 7433 C CA . SER B 2 194 ? 4.852 -7.139 -7.952 1.000 0.950 194 SER B CA 1
ATOM 7434 C C . SER B 2 194 ? 5.650 -8.309 -7.373 1.000 0.950 194 SER B C 1
ATOM 7435 O O . SER B 2 194 ? 6.537 -8.106 -6.543 1.000 0.950 194 SER B O 1
ATOM 7443 N N . ILE B 2 195 ? 5.359 -9.527 -7.840 1.000 0.950 195 ILE B N 1
ATOM 7444 C CA . ILE B 2 195 ? 6.046 -10.767 -7.473 1.000 0.950 195 ILE B CA 1
ATOM 7445 C C . ILE B 2 195 ? 6.165 -11.639 -8.722 1.000 0.950 195 ILE B C 1
ATOM 7446 O O . ILE B 2 195 ? 5.200 -11.792 -9.471 1.000 0.950 195 ILE B O 1
ATOM 7462 N N . ALA B 2 196 ? 7.333 -12.243 -8.923 1.000 0.980 196 ALA B N 1
ATOM 7463 C CA . ALA B 2 196 ? 7.474 -13.416 -9.774 1.000 0.980 196 ALA B CA 1
ATOM 7464 C C . ALA B 2 196 ? 8.252 -14.490 -9.021 1.000 0.980 196 ALA B C 1
ATOM 7465 O O . ALA B 2 196 ? 9.427 -14.298 -8.724 1.000 0.980 196 ALA B O 1
ATOM 7472 N N . GLU B 2 197 ? 7.609 -15.609 -8.724 1.000 0.970 197 GLU B N 1
ATOM 7473 C CA . GLU B 2 197 ? 8.182 -16.713 -7.962 1.000 0.970 197 GLU B CA 1
ATOM 7474 C C . GLU B 2 197 ? 8.145 -17.995 -8.790 1.000 0.970 197 GLU B C 1
ATOM 7475 O O . GLU B 2 197 ? 7.102 -18.398 -9.302 1.000 0.970 197 GLU B O 1
ATOM 7487 N N . ILE B 2 198 ? 9.306 -18.630 -8.914 1.000 0.980 198 ILE B N 1
ATOM 7488 C CA . ILE B 2 198 ? 9.514 -19.901 -9.595 1.000 0.980 198 ILE B CA 1
ATOM 7489 C C . ILE B 2 198 ? 9.991 -20.894 -8.546 1.000 0.980 198 ILE B C 1
ATOM 7490 O O . ILE B 2 198 ? 11.174 -20.925 -8.185 1.000 0.980 198 ILE B O 1
ATOM 7506 N N . ASN B 2 199 ? 9.054 -21.689 -8.041 1.000 0.960 199 ASN B N 1
ATOM 7507 C CA . ASN B 2 199 ? 9.316 -22.629 -6.966 1.000 0.960 199 ASN B CA 1
ATOM 7508 C C . ASN B 2 199 ? 8.576 -23.965 -7.194 1.000 0.960 199 ASN B C 1
ATOM 7509 O O . ASN B 2 199 ? 7.405 -24.065 -6.836 1.000 0.960 199 ASN B O 1
ATOM 7520 N N . PRO B 2 200 ? 9.223 -24.994 -7.770 1.000 0.960 200 PRO B N 1
ATOM 7521 C CA . PRO B 2 200 ? 10.648 -25.053 -8.072 1.000 0.960 200 PRO B CA 1
ATOM 7522 C C . PRO B 2 200 ? 11.005 -24.585 -9.490 1.000 0.960 200 PRO B C 1
ATOM 7523 O O . PRO B 2 200 ? 10.288 -24.803 -10.472 1.000 0.960 200 PRO B O 1
ATOM 7534 N N . LEU B 2 201 ? 12.205 -24.024 -9.606 1.000 0.980 201 LEU B N 1
ATOM 7535 C CA . LEU B 2 201 ? 13.008 -24.099 -10.818 1.000 0.980 201 LEU B CA 1
ATOM 7536 C C . LEU B 2 201 ? 13.659 -25.482 -10.860 1.000 0.980 201 LEU B C 1
ATOM 7537 O O . LEU B 2 201 ? 14.319 -25.880 -9.905 1.000 0.980 201 LEU B O 1
ATOM 7553 N N . VAL B 2 202 ? 13.538 -26.202 -11.968 1.000 0.980 202 VAL B N 1
ATOM 7554 C CA . VAL B 2 202 ? 14.099 -27.552 -12.073 1.000 0.980 202 VAL B CA 1
ATOM 7555 C C . VAL B 2 202 ? 15.204 -27.638 -13.107 1.000 0.980 202 VAL B C 1
ATOM 7556 O O . VAL B 2 202 ? 15.132 -27.032 -14.178 1.000 0.980 202 VAL B O 1
ATOM 7569 N N . VAL B 2 203 ? 16.218 -28.437 -12.780 1.000 0.980 203 VAL B N 1
ATOM 7570 C CA . VAL B 2 203 ? 17.157 -29.003 -13.747 1.000 0.980 203 VAL B CA 1
ATOM 7571 C C . VAL B 2 203 ? 16.672 -30.400 -14.113 1.000 0.980 203 VAL B C 1
ATOM 7572 O O . VAL B 2 203 ? 16.381 -31.196 -13.219 1.000 0.980 203 VAL B O 1
ATOM 7585 N N . TH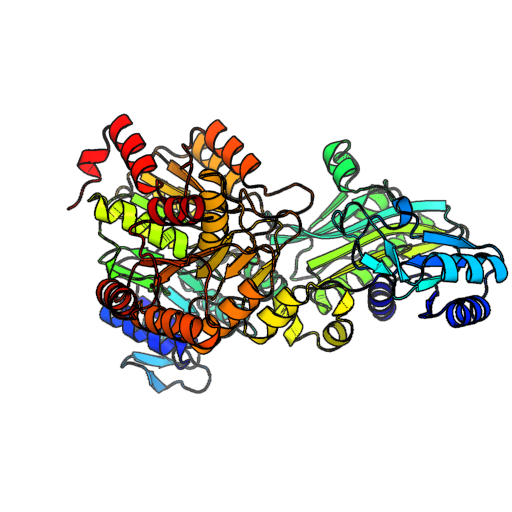R B 2 204 ? 16.610 -30.711 -15.406 1.000 0.960 204 THR B N 1
ATOM 7586 C CA . THR B 2 204 ? 16.115 -32.001 -15.909 1.000 0.960 204 THR B CA 1
ATOM 7587 C C . THR B 2 204 ? 17.237 -32.958 -16.328 1.000 0.960 204 THR B C 1
ATOM 7588 O O . THR B 2 204 ? 18.377 -32.544 -16.564 1.000 0.960 204 THR B O 1
ATOM 7599 N N . GLY B 2 205 ? 16.929 -34.255 -16.433 1.000 0.940 205 GLY B N 1
ATOM 7600 C CA . GLY B 2 205 ? 17.882 -35.304 -16.819 1.000 0.940 205 GLY B CA 1
ATOM 7601 C C . GLY B 2 205 ? 18.491 -35.159 -18.218 1.000 0.940 205 GLY B C 1
ATOM 7602 O O . GLY B 2 205 ? 19.656 -35.499 -18.417 1.000 0.940 205 GLY B O 1
ATOM 7606 N N . ASP B 2 206 ? 17.750 -34.587 -19.163 1.000 0.930 206 ASP B N 1
ATOM 7607 C CA . ASP B 2 206 ? 18.183 -34.247 -20.526 1.000 0.930 206 ASP B CA 1
ATOM 7608 C C . ASP B 2 206 ? 18.923 -32.893 -20.612 1.000 0.930 206 ASP B C 1
ATOM 7609 O O . ASP B 2 206 ? 19.347 -32.471 -21.691 1.000 0.930 206 ASP B O 1
ATOM 7618 N N . GLY B 2 207 ? 19.120 -32.207 -19.480 1.000 0.950 207 GLY B N 1
ATOM 7619 C CA . GLY B 2 207 ? 19.936 -30.998 -19.392 1.000 0.950 207 GLY B CA 1
ATOM 7620 C C . GLY B 2 207 ? 19.200 -29.710 -19.762 1.000 0.950 207 GLY B C 1
ATOM 7621 O O . GLY B 2 207 ? 19.772 -28.837 -20.425 1.000 0.950 207 GLY B O 1
ATOM 7625 N N . ASN B 2 208 ? 17.946 -29.556 -19.345 1.000 0.960 208 ASN B N 1
ATOM 7626 C CA . ASN B 2 208 ? 17.198 -28.303 -19.434 1.000 0.960 208 ASN B CA 1
ATOM 7627 C C . ASN B 2 208 ? 17.032 -27.630 -18.065 1.000 0.960 208 ASN B C 1
ATOM 7628 O O . ASN B 2 208 ? 17.306 -28.214 -17.018 1.000 0.960 208 ASN B O 1
ATOM 7639 N N . VAL B 2 209 ? 16.645 -26.354 -18.108 1.000 0.980 209 VAL B N 1
ATOM 7640 C CA . VAL B 2 209 ? 16.325 -25.521 -16.942 1.000 0.980 209 VAL B CA 1
ATOM 7641 C C . VAL B 2 209 ? 14.941 -24.932 -17.187 1.000 0.980 209 VAL B C 1
ATOM 7642 O O . VAL B 2 209 ? 14.770 -24.240 -18.193 1.000 0.980 209 VAL B O 1
ATOM 7655 N N . MET B 2 210 ? 13.963 -25.204 -16.318 1.000 0.970 210 MET B N 1
ATOM 7656 C CA . MET B 2 210 ? 12.584 -24.731 -16.513 1.000 0.970 210 MET B CA 1
ATOM 7657 C C . MET B 2 210 ? 11.851 -24.386 -15.218 1.000 0.970 210 MET B C 1
ATOM 7658 O O . MET B 2 210 ? 12.180 -24.893 -14.147 1.000 0.970 210 MET B O 1
ATOM 7672 N N . ALA B 2 211 ? 10.818 -23.555 -15.343 1.000 0.980 211 ALA B N 1
ATOM 7673 C CA . ALA B 2 211 ? 9.879 -23.242 -14.274 1.000 0.980 211 ALA B CA 1
ATOM 7674 C C . ALA B 2 211 ? 8.811 -24.337 -14.160 1.000 0.980 211 ALA B C 1
ATOM 7675 O O . ALA B 2 211 ? 7.877 -24.373 -14.964 1.000 0.980 211 ALA B O 1
ATOM 7682 N N . LEU B 2 212 ? 8.947 -25.232 -13.177 1.000 0.970 212 LEU B N 1
ATOM 7683 C CA . LEU B 2 212 ? 7.979 -26.313 -12.967 1.000 0.970 212 LEU B CA 1
ATOM 7684 C C . LEU B 2 212 ? 6.664 -25.792 -12.366 1.000 0.970 212 LEU B C 1
ATOM 7685 O O . LEU B 2 212 ? 5.594 -26.281 -12.735 1.000 0.970 212 LEU B O 1
ATOM 7701 N N . ASP B 2 213 ? 6.753 -24.790 -11.491 1.000 0.960 213 ASP B N 1
ATOM 7702 C CA . ASP B 2 213 ? 5.640 -23.967 -11.004 1.000 0.960 213 ASP B CA 1
ATOM 7703 C C . ASP B 2 213 ? 6.005 -22.480 -11.156 1.000 0.960 213 ASP B C 1
ATOM 7704 O O . ASP B 2 213 ? 7.187 -22.120 -11.176 1.000 0.960 213 ASP B O 1
ATOM 7713 N N . ALA B 2 214 ? 4.996 -21.625 -11.311 1.000 0.970 214 ALA B N 1
ATOM 7714 C CA . ALA B 2 214 ? 5.172 -20.191 -11.499 1.000 0.970 214 ALA B CA 1
ATOM 7715 C C . ALA B 2 214 ? 4.010 -19.406 -10.887 1.000 0.970 214 ALA B C 1
ATOM 7716 O O . ALA B 2 214 ? 2.859 -19.567 -11.294 1.000 0.970 214 ALA B O 1
ATOM 7723 N N . LYS B 2 215 ? 4.331 -18.493 -9.969 1.000 0.960 215 LYS B N 1
ATOM 7724 C CA . LYS B 2 215 ? 3.392 -17.542 -9.374 1.000 0.960 215 LYS B CA 1
ATOM 7725 C C . LYS B 2 215 ? 3.774 -16.130 -9.797 1.000 0.960 215 LYS B C 1
ATOM 7726 O O . LYS B 2 215 ? 4.836 -15.625 -9.431 1.000 0.960 215 LYS B O 1
ATOM 7745 N N . LEU B 2 216 ? 2.916 -15.505 -10.598 1.000 0.980 216 LEU B N 1
ATOM 7746 C CA . LEU B 2 216 ? 3.070 -14.117 -11.020 1.000 0.980 216 LEU B CA 1
ATOM 7747 C C . LEU B 2 216 ? 1.941 -13.287 -10.420 1.000 0.980 216 LEU B C 1
ATOM 7748 O O . LEU B 2 216 ? 0.767 -13.568 -10.654 1.000 0.980 216 LEU B O 1
ATOM 7764 N N . ASN B 2 217 ? 2.314 -12.235 -9.700 1.000 0.950 217 ASN B N 1
ATOM 7765 C CA . ASN B 2 217 ? 1.380 -11.229 -9.224 1.000 0.950 217 ASN B CA 1
ATOM 7766 C C . ASN B 2 217 ? 1.722 -9.896 -9.876 1.000 0.950 217 ASN B C 1
ATOM 7767 O O . ASN B 2 217 ? 2.893 -9.576 -10.081 1.000 0.950 217 ASN B O 1
ATOM 7778 N N . PHE B 2 218 ? 0.698 -9.096 -10.139 1.000 0.970 218 PHE B N 1
ATOM 7779 C CA . PHE B 2 218 ? 0.819 -7.815 -10.825 1.000 0.970 218 PHE B CA 1
ATOM 7780 C C . PHE B 2 218 ? 0.456 -6.660 -9.909 1.000 0.970 218 PHE B C 1
ATOM 7781 O O . PHE B 2 218 ? -0.448 -6.780 -9.070 1.000 0.970 218 PHE B O 1
ATOM 7798 N N . ASP B 2 219 ? 1.151 -5.542 -10.089 1.000 0.960 219 ASP B N 1
ATOM 7799 C CA . ASP B 2 219 ? 0.805 -4.283 -9.453 1.000 0.960 219 ASP B CA 1
ATOM 7800 C C . ASP B 2 219 ? -0.548 -3.794 -9.982 1.000 0.960 219 ASP B C 1
ATOM 7801 O O . ASP B 2 219 ? -0.696 -3.436 -11.152 1.000 0.960 219 ASP B O 1
ATOM 7810 N N . SER B 2 220 ? -1.550 -3.766 -9.102 1.000 0.940 220 SER B N 1
ATOM 7811 C CA . SER B 2 220 ? -2.890 -3.298 -9.450 1.000 0.940 220 SER B CA 1
ATOM 7812 C C . SER B 2 220 ? -2.885 -1.845 -9.944 1.000 0.940 220 SER B C 1
ATOM 7813 O O . SER B 2 220 ? -3.702 -1.496 -10.791 1.000 0.940 220 SER B O 1
ATOM 7821 N N . ASN B 2 221 ? -1.925 -1.025 -9.496 1.000 0.950 221 ASN B N 1
ATOM 7822 C CA . ASN B 2 221 ? -1.774 0.361 -9.940 1.000 0.950 221 ASN B CA 1
ATOM 7823 C C . ASN B 2 221 ? -1.345 0.466 -11.419 1.000 0.950 221 ASN B C 1
ATOM 7824 O O . ASN B 2 221 ? -1.516 1.513 -12.038 1.000 0.950 221 ASN B O 1
ATOM 7835 N N . ALA B 2 222 ? -0.802 -0.604 -12.008 1.000 0.980 222 ALA B N 1
ATOM 7836 C CA . ALA B 2 222 ? -0.321 -0.630 -13.387 1.000 0.980 222 ALA B CA 1
ATOM 7837 C C . ALA B 2 222 ? -1.280 -1.322 -14.372 1.000 0.980 222 ALA B C 1
ATOM 7838 O O . ALA B 2 222 ? -1.046 -1.299 -15.581 1.000 0.980 222 ALA B O 1
ATOM 7845 N N . LEU B 2 223 ? -2.385 -1.915 -13.904 1.000 0.960 223 LEU B N 1
ATOM 7846 C CA . LEU B 2 223 ? -3.280 -2.707 -14.763 1.000 0.960 223 LEU B CA 1
ATOM 7847 C C . LEU B 2 223 ? -3.887 -1.910 -15.922 1.000 0.960 223 LEU B C 1
ATOM 7848 O O . LEU B 2 223 ? -4.148 -2.476 -16.983 1.000 0.960 223 LEU B O 1
ATOM 7864 N N . TYR B 2 224 ? -4.038 -0.591 -15.771 1.000 0.960 224 TYR B N 1
ATOM 7865 C CA . TYR B 2 224 ? -4.525 0.284 -16.841 1.000 0.960 224 TYR B CA 1
ATOM 7866 C C . TYR B 2 224 ? -3.660 0.212 -18.117 1.000 0.960 224 TYR B C 1
ATOM 7867 O O . TYR B 2 224 ? -4.172 0.434 -19.216 1.000 0.960 224 TYR B O 1
ATOM 7885 N N . ARG B 2 225 ? -2.361 -0.114 -17.988 1.000 0.980 225 ARG B N 1
ATOM 7886 C CA . ARG B 2 225 ? -1.424 -0.312 -19.108 1.000 0.980 225 ARG B CA 1
ATOM 7887 C C . ARG B 2 225 ? -1.144 -1.783 -19.434 1.000 0.980 225 ARG B C 1
ATOM 7888 O O . ARG B 2 225 ? -0.396 -2.051 -20.367 1.000 0.980 225 ARG B O 1
ATOM 7909 N N . GLN B 2 226 ? -1.777 -2.724 -18.731 1.000 0.980 226 GLN B N 1
ATOM 7910 C CA . GLN B 2 226 ? -1.586 -4.172 -18.886 1.000 0.980 226 GLN B CA 1
ATOM 7911 C C . GLN B 2 226 ? -2.894 -4.863 -19.313 1.000 0.980 226 GLN B C 1
ATOM 7912 O O . GLN B 2 226 ? -3.427 -5.724 -18.613 1.000 0.980 226 GLN B O 1
ATOM 7926 N N . LYS B 2 227 ? -3.440 -4.470 -20.475 1.000 0.970 227 LYS B N 1
ATOM 7927 C CA . LYS B 2 227 ? -4.733 -4.980 -20.978 1.000 0.970 227 LYS B CA 1
ATOM 7928 C C . LYS B 2 227 ? -4.762 -6.497 -21.177 1.000 0.970 227 LYS B C 1
ATOM 7929 O O . LYS B 2 227 ? -5.766 -7.118 -20.865 1.000 0.970 227 LYS B O 1
ATOM 7948 N N . ASP B 2 228 ? -3.677 -7.085 -21.670 1.000 0.980 228 ASP B N 1
ATOM 7949 C CA . ASP B 2 228 ? -3.588 -8.532 -21.883 1.000 0.980 228 ASP B CA 1
ATOM 7950 C C . ASP B 2 228 ? -3.510 -9.310 -20.564 1.000 0.980 228 ASP B C 1
ATOM 7951 O O . ASP B 2 228 ? -4.023 -10.417 -20.466 1.000 0.980 228 ASP B O 1
ATOM 7960 N N . ILE B 2 229 ? -2.925 -8.713 -19.523 1.000 0.980 229 ILE B N 1
ATOM 7961 C CA . ILE B 2 229 ? -2.973 -9.272 -18.170 1.000 0.980 229 ILE B CA 1
ATOM 7962 C C . ILE B 2 229 ? -4.388 -9.163 -17.596 1.000 0.980 229 ILE B C 1
ATOM 7963 O O . ILE B 2 229 ? -4.873 -10.124 -17.012 1.000 0.980 229 ILE B O 1
ATOM 7979 N N . MET B 2 230 ? -5.080 -8.039 -17.801 1.000 0.970 230 MET B N 1
ATOM 7980 C CA . MET B 2 230 ? -6.476 -7.853 -17.377 1.000 0.970 230 MET B CA 1
ATOM 7981 C C . MET B 2 230 ? -7.429 -8.927 -17.931 1.000 0.970 230 MET B C 1
ATOM 7982 O O . MET B 2 230 ? -8.372 -9.302 -17.239 1.000 0.970 230 MET B O 1
ATOM 7996 N N . GLU B 2 231 ? -7.178 -9.461 -19.132 1.000 0.970 231 GLU B N 1
ATOM 7997 C CA . GLU B 2 231 ? -7.966 -10.565 -19.714 1.000 0.970 231 GLU B CA 1
ATOM 7998 C C . GLU B 2 231 ? -7.836 -11.886 -18.936 1.000 0.970 231 GLU B C 1
ATOM 7999 O O . GLU B 2 231 ? -8.698 -12.756 -19.052 1.000 0.970 231 GLU B O 1
ATOM 8011 N N . TYR B 2 232 ? -6.795 -12.041 -18.114 1.000 0.980 232 TYR B N 1
ATOM 8012 C CA . TYR B 2 232 ? -6.600 -13.223 -17.275 1.000 0.980 232 TYR B CA 1
ATOM 8013 C C . TYR B 2 232 ? -7.332 -13.171 -15.936 1.000 0.980 232 TYR B C 1
ATOM 8014 O O . TYR B 2 232 ? -7.334 -14.189 -15.239 1.000 0.980 232 TYR B O 1
ATOM 8032 N N . ARG B 2 233 ? -7.937 -12.032 -15.567 1.000 0.960 233 ARG B N 1
ATOM 8033 C CA . ARG B 2 233 ? -8.606 -11.863 -14.272 1.000 0.960 233 ARG B CA 1
ATOM 8034 C C . ARG B 2 233 ? -9.720 -12.896 -14.101 1.000 0.960 233 ARG B C 1
ATOM 8035 O O . ARG B 2 233 ? -10.696 -12.897 -14.850 1.000 0.960 233 ARG B O 1
ATOM 8056 N N . ASP B 2 234 ? -9.579 -13.741 -13.086 1.000 0.960 234 ASP B N 1
ATOM 8057 C CA . ASP B 2 234 ? -10.581 -14.736 -12.720 1.000 0.960 234 ASP B CA 1
ATOM 8058 C C . ASP B 2 234 ? -11.407 -14.245 -11.530 1.000 0.960 234 ASP B C 1
ATOM 8059 O O . ASP B 2 234 ? -10.955 -14.279 -10.388 1.000 0.960 234 ASP B O 1
ATOM 8068 N N . LEU B 2 235 ? -12.625 -13.780 -11.808 1.000 0.940 235 LEU B N 1
ATOM 8069 C CA . LEU B 2 235 ? -13.544 -13.288 -10.780 1.000 0.940 235 LEU B CA 1
ATOM 8070 C C . LEU B 2 235 ? -14.030 -14.398 -9.837 1.000 0.940 235 LEU B C 1
ATOM 8071 O O . LEU B 2 235 ? -14.494 -14.093 -8.747 1.000 0.940 235 LEU B O 1
ATOM 8087 N N . ASP B 2 236 ? -13.916 -15.672 -10.223 1.000 0.930 236 ASP B N 1
ATOM 8088 C CA . ASP B 2 236 ? -14.271 -16.791 -9.344 1.000 0.930 236 ASP B CA 1
ATOM 8089 C C . ASP B 2 236 ? -13.260 -17.001 -8.201 1.000 0.930 236 ASP B C 1
ATOM 8090 O O . ASP B 2 236 ? -13.543 -17.741 -7.260 1.000 0.930 236 ASP B O 1
ATOM 8099 N N . GLU B 2 237 ? -12.088 -16.365 -8.283 1.000 0.930 237 GLU B N 1
ATOM 8100 C CA . GLU B 2 237 ? -11.008 -16.428 -7.289 1.000 0.930 237 GLU B CA 1
ATOM 8101 C C . GLU B 2 237 ? -10.962 -15.201 -6.360 1.000 0.930 237 GLU B C 1
ATOM 8102 O O . GLU B 2 237 ? -10.043 -15.069 -5.549 1.000 0.930 237 GLU B O 1
ATOM 8114 N N . GLU B 2 238 ? -11.905 -14.272 -6.499 1.000 0.910 238 GLU B N 1
ATOM 8115 C CA . GLU B 2 238 ? -11.983 -13.039 -5.713 1.000 0.910 238 GLU B CA 1
ATOM 8116 C C . GLU B 2 238 ? -13.301 -13.007 -4.919 1.000 0.910 238 GLU B C 1
ATOM 8117 O O . GLU B 2 238 ? -14.304 -13.588 -5.335 1.000 0.910 238 GLU B O 1
ATOM 8129 N N . ASP B 2 239 ? -13.321 -12.326 -3.768 1.000 0.900 239 ASP B N 1
ATOM 8130 C CA . ASP B 2 239 ? -14.550 -12.196 -2.978 1.000 0.900 239 ASP B CA 1
ATOM 8131 C C . ASP B 2 239 ? -15.584 -11.357 -3.763 1.000 0.900 239 ASP B C 1
ATOM 8132 O O . ASP B 2 239 ? -15.267 -10.240 -4.191 1.000 0.900 239 ASP B O 1
ATOM 8141 N N . PRO B 2 240 ? -16.830 -11.837 -3.937 1.000 0.930 240 PRO B N 1
ATOM 8142 C CA . PRO B 2 240 ? -17.889 -11.093 -4.618 1.000 0.930 240 PRO B CA 1
ATOM 8143 C C . PRO B 2 240 ? -18.091 -9.659 -4.105 1.000 0.930 240 PRO B C 1
ATOM 8144 O O . PRO B 2 240 ? -18.396 -8.760 -4.891 1.000 0.930 240 PRO B O 1
ATOM 8155 N N . LYS B 2 241 ? -17.897 -9.425 -2.803 1.000 0.940 241 LYS B N 1
ATOM 8156 C CA . LYS B 2 241 ? -17.993 -8.113 -2.154 1.000 0.940 241 LYS B CA 1
ATOM 8157 C C . LYS B 2 241 ? -16.800 -7.222 -2.500 1.000 0.940 241 LYS B C 1
ATOM 8158 O O . LYS B 2 241 ? -16.996 -6.036 -2.761 1.000 0.940 241 LYS B O 1
ATOM 8177 N N . GLU B 2 242 ? -15.586 -7.777 -2.575 1.000 0.930 242 GLU B N 1
ATOM 8178 C CA . GLU B 2 242 ? -14.394 -7.056 -3.059 1.000 0.930 242 GLU B CA 1
ATOM 8179 C C . GLU B 2 242 ? -14.551 -6.666 -4.544 1.000 0.930 242 GLU B C 1
ATOM 8180 O O . GLU B 2 242 ? -14.214 -5.545 -4.938 1.000 0.930 242 GLU B O 1
ATOM 8192 N N . ILE B 2 243 ? -15.144 -7.546 -5.363 1.000 0.930 243 ILE B N 1
ATOM 8193 C CA . ILE B 2 243 ? -15.459 -7.262 -6.772 1.000 0.930 243 ILE B CA 1
ATOM 8194 C C . ILE B 2 243 ? -16.459 -6.112 -6.874 1.000 0.930 243 ILE B C 1
ATOM 8195 O O . ILE B 2 243 ? -16.232 -5.173 -7.640 1.000 0.930 243 ILE B O 1
ATOM 8211 N N . GLU B 2 244 ? -17.556 -6.171 -6.121 1.000 0.950 244 GLU B N 1
ATOM 8212 C CA . GLU B 2 244 ? -18.590 -5.139 -6.170 1.000 0.950 244 GLU B CA 1
ATOM 8213 C C . GLU B 2 244 ? -18.051 -3.784 -5.705 1.000 0.950 244 GLU B C 1
ATOM 8214 O O . GLU B 2 244 ? -18.229 -2.786 -6.400 1.000 0.950 244 GLU B O 1
ATOM 8226 N N . ALA B 2 245 ? -17.296 -3.759 -4.604 1.000 0.940 245 ALA B N 1
ATOM 8227 C CA . ALA B 2 245 ? -16.613 -2.561 -4.123 1.000 0.940 245 ALA B CA 1
ATOM 8228 C C . ALA B 2 245 ? -15.705 -1.934 -5.191 1.000 0.940 245 ALA B C 1
ATOM 8229 O O . ALA B 2 245 ? -15.727 -0.715 -5.384 1.000 0.940 245 ALA B O 1
ATOM 8236 N N . SER B 2 246 ? -14.967 -2.759 -5.946 1.000 0.890 246 SER B N 1
ATOM 8237 C CA . SER B 2 246 ? -14.063 -2.278 -6.997 1.000 0.890 246 SER B CA 1
ATOM 8238 C C . SER B 2 246 ? -14.773 -1.538 -8.139 1.000 0.890 246 SER B C 1
ATOM 8239 O O . SER B 2 246 ? -14.159 -0.685 -8.775 1.000 0.890 246 SER B O 1
ATOM 8247 N N . LYS B 2 247 ? -16.068 -1.798 -8.385 1.000 0.920 247 LYS B N 1
ATOM 8248 C CA . LYS B 2 247 ? -16.861 -1.081 -9.407 1.000 0.920 247 LYS B CA 1
ATOM 8249 C C . LYS B 2 247 ? -17.149 0.368 -9.023 1.000 0.920 247 LYS B C 1
ATOM 8250 O O . LYS B 2 247 ? -17.406 1.186 -9.903 1.000 0.920 247 LYS B O 1
ATOM 8269 N N . TYR B 2 248 ? -17.105 0.669 -7.728 1.000 0.910 248 TYR B N 1
ATOM 8270 C CA . TYR B 2 248 ? -17.388 1.986 -7.171 1.000 0.910 248 TYR B CA 1
ATOM 8271 C C . TYR B 2 248 ? -16.135 2.672 -6.632 1.000 0.910 248 TYR B C 1
ATOM 8272 O O . TYR B 2 248 ? -16.273 3.606 -5.852 1.000 0.910 248 TYR B O 1
ATOM 8290 N N . ASP B 2 249 ? -14.922 2.236 -7.000 1.000 0.880 249 ASP B N 1
ATOM 8291 C CA . ASP B 2 249 ? -13.659 2.750 -6.441 1.000 0.880 249 ASP B CA 1
ATOM 8292 C C . ASP B 2 249 ? -13.658 2.757 -4.899 1.000 0.880 249 ASP B C 1
ATOM 8293 O O . ASP B 2 249 ? -13.262 3.743 -4.263 1.000 0.880 249 ASP B O 1
ATOM 8302 N N . LEU B 2 250 ? -14.167 1.679 -4.297 1.000 0.930 250 LEU B N 1
ATOM 8303 C CA . LEU B 2 250 ? -14.113 1.427 -2.860 1.000 0.930 250 LEU B CA 1
ATOM 8304 C C . LEU B 2 250 ? -13.063 0.353 -2.578 1.000 0.930 250 LEU B C 1
ATOM 8305 O O . LEU B 2 250 ? -13.012 -0.678 -3.251 1.000 0.930 250 LEU B O 1
ATOM 8321 N N . SER B 2 251 ? -12.238 0.580 -1.557 1.000 0.930 251 SER B N 1
ATOM 8322 C CA . SER B 2 251 ? -11.272 -0.420 -1.105 1.000 0.930 251 SER B CA 1
ATOM 8323 C C . SER B 2 251 ? -11.892 -1.215 0.038 1.000 0.930 251 SER B C 1
ATOM 8324 O O . SER B 2 251 ? -11.990 -0.710 1.152 1.000 0.930 251 SER B O 1
ATOM 8332 N N . TYR B 2 252 ? -12.352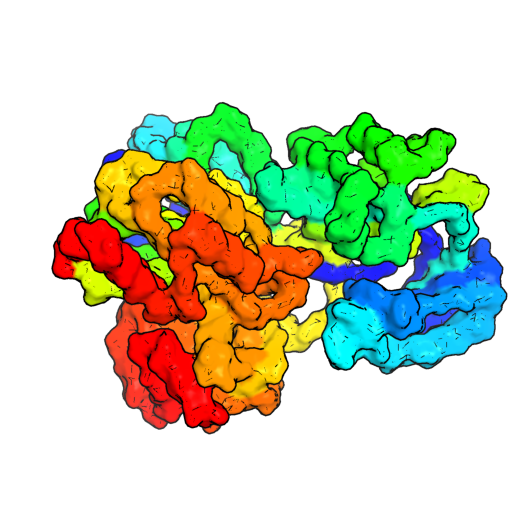 -2.430 -0.251 1.000 0.960 252 TYR B N 1
ATOM 8333 C CA . TYR B 2 252 ? -13.050 -3.306 0.691 1.000 0.960 252 TYR B CA 1
ATOM 8334 C C . TYR B 2 252 ? -12.280 -4.614 0.877 1.000 0.960 252 TYR B C 1
ATOM 8335 O O . TYR B 2 252 ? -11.699 -5.108 -0.085 1.000 0.960 252 TYR B O 1
ATOM 8353 N N . ILE B 2 253 ? -12.282 -5.169 2.092 1.000 0.960 253 ILE B N 1
ATOM 8354 C CA . ILE B 2 253 ? -11.801 -6.527 2.398 1.000 0.960 253 ILE B CA 1
ATOM 8355 C C . ILE B 2 253 ? -12.762 -7.143 3.412 1.000 0.960 253 ILE B C 1
ATOM 8356 O O . ILE B 2 253 ? -13.008 -6.535 4.458 1.000 0.960 253 ILE B O 1
ATOM 8372 N N . SER B 2 254 ? -13.270 -8.342 3.131 1.000 0.940 254 SER B N 1
ATOM 8373 C CA . SER B 2 254 ? -14.071 -9.101 4.097 1.000 0.940 254 SER B CA 1
ATOM 8374 C C . SER B 2 254 ? -13.213 -9.719 5.200 1.000 0.940 254 SER B C 1
ATOM 8375 O O . SER B 2 254 ? -12.080 -10.141 4.969 1.000 0.940 254 SER B O 1
ATOM 8383 N N . LEU B 2 255 ? -13.778 -9.752 6.404 1.000 0.950 255 LEU B N 1
ATOM 8384 C CA . LEU B 2 255 ? -13.232 -10.368 7.612 1.000 0.950 255 LEU B CA 1
ATOM 8385 C C . LEU B 2 255 ? -14.337 -11.208 8.280 1.000 0.950 255 LEU B C 1
ATOM 8386 O O . LEU B 2 255 ? -15.486 -11.197 7.845 1.000 0.950 255 LEU B O 1
ATOM 8402 N N . ASP B 2 256 ? -14.004 -11.890 9.375 1.000 0.930 256 ASP B N 1
ATOM 8403 C CA . ASP B 2 256 ? -14.898 -12.876 10.008 1.000 0.930 256 ASP B CA 1
ATOM 8404 C C . ASP B 2 256 ? -15.785 -12.297 11.131 1.000 0.930 256 ASP B C 1
ATOM 8405 O O . ASP B 2 256 ? -16.506 -13.030 11.810 1.000 0.930 256 ASP B O 1
ATOM 8414 N N . GLY B 2 257 ? -15.693 -10.989 11.385 1.000 0.970 257 GLY B N 1
ATOM 8415 C CA . GLY B 2 257 ? -16.398 -10.327 12.481 1.000 0.970 257 GLY B CA 1
ATOM 8416 C C . GLY B 2 257 ? -17.864 -9.984 12.202 1.000 0.970 257 GLY B C 1
ATOM 8417 O O . GLY B 2 257 ? -18.467 -10.405 11.219 1.000 0.970 257 GLY B O 1
ATOM 8421 N N . ASN B 2 258 ? -18.451 -9.184 13.094 1.000 0.980 258 ASN B N 1
ATOM 8422 C CA . ASN B 2 258 ? -19.867 -8.806 13.070 1.000 0.980 258 ASN B CA 1
ATOM 8423 C C . ASN B 2 258 ? -20.120 -7.286 13.121 1.000 0.980 258 ASN B C 1
ATOM 8424 O O . ASN B 2 258 ? -21.274 -6.858 13.060 1.000 0.980 258 ASN B O 1
ATOM 8435 N N . ILE B 2 259 ? -19.076 -6.458 13.198 1.000 0.980 259 ILE B N 1
ATOM 8436 C CA . ILE B 2 259 ? -19.187 -4.995 13.159 1.000 0.980 259 ILE B CA 1
ATOM 8437 C C . ILE B 2 259 ? -18.662 -4.480 11.823 1.000 0.980 259 ILE B C 1
ATOM 8438 O O . ILE B 2 259 ? -17.462 -4.514 11.553 1.000 0.980 259 ILE B O 1
ATOM 8454 N N . GLY B 2 260 ? -19.562 -3.974 10.989 1.000 0.980 260 GLY B N 1
ATOM 8455 C CA . GLY B 2 260 ? -19.200 -3.350 9.728 1.000 0.980 260 GLY B CA 1
ATOM 8456 C C . GLY B 2 260 ? -18.474 -2.024 9.944 1.000 0.980 260 GLY B C 1
ATOM 8457 O O . GLY B 2 260 ? -18.900 -1.215 10.766 1.000 0.980 260 GLY B O 1
ATOM 8461 N N . CYS B 2 261 ? -17.407 -1.769 9.195 1.000 0.980 261 CYS B N 1
ATOM 8462 C CA . CYS B 2 261 ? -16.656 -0.514 9.264 1.000 0.980 261 CYS B CA 1
ATOM 8463 C C . CYS B 2 261 ? -16.804 0.266 7.958 1.000 0.980 261 CYS B C 1
ATOM 8464 O O . CYS B 2 261 ? -16.617 -0.309 6.888 1.000 0.980 261 CYS B O 1
ATOM 8472 N N . MET B 2 262 ? -17.070 1.572 8.042 1.000 0.960 262 MET B N 1
ATOM 8473 C CA . MET B 2 262 ? -16.995 2.504 6.910 1.000 0.960 262 MET B CA 1
ATOM 8474 C C . MET B 2 262 ? -16.167 3.724 7.313 1.000 0.960 262 MET B C 1
ATOM 8475 O O . MET B 2 262 ? -16.558 4.481 8.202 1.000 0.960 262 MET B O 1
ATOM 8489 N N . VAL B 2 263 ? -15.011 3.906 6.678 1.000 0.970 263 VAL B N 1
ATOM 8490 C CA . VAL B 2 263 ? -14.002 4.881 7.114 1.000 0.970 263 VAL B CA 1
ATOM 8491 C C . VAL B 2 263 ? -13.375 5.570 5.907 1.000 0.970 263 VAL B C 1
ATOM 8492 O O . VAL B 2 263 ? -13.380 5.013 4.815 1.000 0.970 263 VAL B O 1
ATOM 8505 N N . ASN B 2 264 ? -12.839 6.782 6.075 1.000 0.920 264 ASN B N 1
ATOM 8506 C CA . ASN B 2 264 ? -12.050 7.448 5.039 1.000 0.920 264 ASN B CA 1
ATOM 8507 C C . ASN B 2 264 ? -10.552 7.455 5.386 1.000 0.920 264 ASN B C 1
ATOM 8508 O O . ASN B 2 264 ? -10.120 7.930 6.438 1.000 0.920 264 ASN B O 1
ATOM 8519 N N . GLY B 2 265 ? -9.743 6.965 4.455 1.000 0.940 265 GLY B N 1
ATOM 8520 C CA . GLY B 2 265 ? -8.306 6.794 4.588 1.000 0.940 265 GLY B CA 1
ATOM 8521 C C . GLY B 2 265 ? -7.931 5.467 5.246 1.000 0.940 265 GLY B C 1
ATOM 8522 O O . GLY B 2 265 ? -8.292 5.180 6.389 1.000 0.940 265 GLY B O 1
ATOM 8526 N N . ALA B 2 266 ? -7.122 4.693 4.533 1.000 0.960 266 ALA B N 1
ATOM 8527 C CA . ALA B 2 266 ? -6.690 3.353 4.904 1.000 0.960 266 ALA B CA 1
ATOM 8528 C C . ALA B 2 266 ? -6.110 3.226 6.322 1.000 0.960 266 ALA B C 1
ATOM 8529 O O . ALA B 2 266 ? -6.464 2.302 7.055 1.000 0.960 266 ALA B O 1
ATOM 8536 N N . GLY B 2 267 ? -5.256 4.161 6.751 1.000 0.970 267 GLY B N 1
ATOM 8537 C CA . GLY B 2 267 ? -4.686 4.105 8.099 1.000 0.970 267 GLY B CA 1
ATOM 8538 C C . GLY B 2 267 ? -5.731 4.308 9.200 1.000 0.970 267 GLY B C 1
ATOM 8539 O O . GLY B 2 267 ? -5.670 3.639 10.232 1.000 0.970 267 GLY B O 1
ATOM 8543 N N . LEU B 2 268 ? -6.729 5.172 8.974 1.000 0.970 268 LEU B N 1
ATOM 8544 C CA . LEU B 2 268 ? -7.846 5.330 9.908 1.000 0.970 268 LEU B CA 1
ATOM 8545 C C . LEU B 2 268 ? -8.766 4.105 9.863 1.000 0.970 268 LEU B C 1
ATOM 8546 O O . LEU B 2 268 ? -9.248 3.680 10.908 1.000 0.970 268 LEU B O 1
ATOM 8562 N N . ALA B 2 269 ? -8.967 3.499 8.690 1.000 0.980 269 ALA B N 1
ATOM 8563 C CA . ALA B 2 269 ? -9.769 2.288 8.533 1.000 0.980 269 ALA B CA 1
ATOM 8564 C C . ALA B 2 269 ? -9.165 1.100 9.303 1.000 0.980 269 ALA B C 1
ATOM 8565 O O . ALA B 2 269 ? -9.849 0.510 10.138 1.000 0.980 269 ALA B O 1
ATOM 8572 N N . MET B 2 270 ? -7.864 0.829 9.131 1.000 0.980 270 MET B N 1
ATOM 8573 C CA . MET B 2 270 ? -7.142 -0.180 9.924 1.000 0.980 270 MET B CA 1
ATOM 8574 C C . MET B 2 270 ? -7.234 0.108 11.426 1.000 0.980 270 MET B C 1
ATOM 8575 O O . MET B 2 270 ? -7.555 -0.769 12.219 1.000 0.980 270 MET B O 1
ATOM 8589 N N . SER B 2 271 ? -7.018 1.361 11.821 1.000 0.980 271 SER B N 1
ATOM 8590 C CA . SER B 2 271 ? -7.078 1.762 13.231 1.000 0.980 271 SER B CA 1
ATOM 8591 C C . SER B 2 271 ? -8.487 1.674 13.827 1.000 0.980 271 SER B C 1
ATOM 8592 O O . SER B 2 271 ? -8.634 1.452 15.026 1.000 0.980 271 SER B O 1
ATOM 8600 N N . THR B 2 272 ? -9.524 1.831 13.000 1.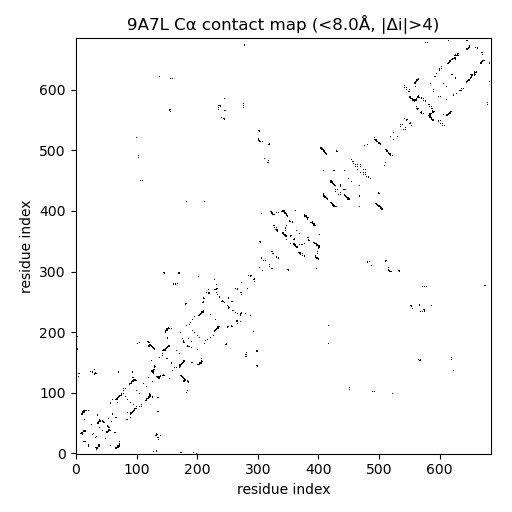000 0.980 272 THR B N 1
ATOM 8601 C CA . THR B 2 272 ? -10.927 1.667 13.403 1.000 0.980 272 THR B CA 1
ATOM 8602 C C . THR B 2 272 ? -11.236 0.197 13.686 1.000 0.980 272 THR B C 1
ATOM 8603 O O . THR B 2 272 ? -11.861 -0.111 14.698 1.000 0.980 272 THR B O 1
ATOM 8614 N N . MET B 2 273 ? -10.734 -0.718 12.852 1.000 0.980 273 MET B N 1
ATOM 8615 C CA . MET B 2 273 ? -10.806 -2.157 13.125 1.000 0.980 273 MET B CA 1
ATOM 8616 C C . MET B 2 273 ? -10.062 -2.515 14.421 1.000 0.980 273 MET B C 1
ATOM 8617 O O . MET B 2 273 ? -10.601 -3.219 15.276 1.000 0.980 273 MET B O 1
ATOM 8631 N N . ASP B 2 274 ? -8.854 -1.968 14.599 1.000 0.980 274 ASP B N 1
ATOM 8632 C CA . ASP B 2 274 ? -8.022 -2.212 15.780 1.000 0.980 274 ASP B CA 1
ATOM 8633 C C . ASP B 2 274 ? -8.708 -1.766 17.075 1.000 0.980 274 ASP B C 1
ATOM 8634 O O . ASP B 2 274 ? -8.691 -2.498 18.065 1.000 0.980 274 ASP B O 1
ATOM 8643 N N . ILE B 2 275 ? -9.336 -0.584 17.081 1.000 0.980 275 ILE B N 1
ATOM 8644 C CA . ILE B 2 275 ? -10.005 -0.068 18.280 1.000 0.980 275 ILE B CA 1
ATOM 8645 C C . ILE B 2 275 ? -11.323 -0.801 18.575 1.000 0.980 275 ILE B C 1
ATOM 8646 O O . ILE B 2 275 ? -11.634 -1.020 19.743 1.000 0.980 275 ILE B O 1
ATOM 8662 N N . ILE B 2 276 ? -12.065 -1.256 17.555 1.000 0.980 276 ILE B N 1
ATOM 8663 C CA . ILE B 2 276 ? -13.225 -2.144 17.754 1.000 0.980 276 ILE B CA 1
ATOM 8664 C C . ILE B 2 276 ? -12.781 -3.421 18.479 1.000 0.980 276 ILE B C 1
ATOM 8665 O O . ILE B 2 276 ? -13.363 -3.782 19.504 1.000 0.980 276 ILE B O 1
ATOM 8681 N N . LYS B 2 277 ? -11.705 -4.058 17.997 1.000 0.980 277 LYS B N 1
ATOM 8682 C CA . LYS B 2 277 ? -11.134 -5.266 18.608 1.000 0.980 277 LYS B CA 1
ATOM 8683 C C . LYS B 2 277 ? -10.633 -5.020 20.026 1.000 0.980 277 LYS B C 1
ATOM 8684 O O . LYS B 2 277 ? -10.858 -5.845 20.908 1.000 0.980 277 LYS B O 1
ATOM 8703 N N . HIS B 2 278 ? -9.993 -3.877 20.264 1.000 0.980 278 HIS B N 1
ATOM 8704 C CA . HIS B 2 278 ? -9.522 -3.482 21.591 1.000 0.980 278 HIS B CA 1
ATOM 8705 C C . HIS B 2 278 ? -10.660 -3.432 22.625 1.000 0.980 278 HIS B C 1
ATOM 8706 O O . HIS B 2 278 ? -10.472 -3.881 23.753 1.000 0.980 278 HIS B O 1
ATOM 8720 N N . TYR B 2 279 ? -11.848 -2.952 22.242 1.000 0.980 279 TYR B N 1
ATOM 8721 C CA . TYR B 2 279 ? -13.022 -2.924 23.124 1.000 0.980 279 TYR B CA 1
ATOM 8722 C C . TYR B 2 279 ? -13.822 -4.236 23.161 1.000 0.980 279 TYR B C 1
ATOM 8723 O O . TYR B 2 279 ? -14.874 -4.282 23.793 1.000 0.980 279 TYR B O 1
ATOM 8741 N N . GLY B 2 280 ? -13.316 -5.311 22.549 1.000 0.980 280 GLY B N 1
ATOM 8742 C CA . GLY B 2 280 ? -13.928 -6.642 22.577 1.000 0.980 280 GLY B CA 1
ATOM 8743 C C . GLY B 2 280 ? -14.916 -6.922 21.444 1.000 0.980 280 GLY B C 1
ATOM 8744 O O . GLY B 2 280 ? -15.593 -7.945 21.488 1.000 0.980 280 GLY B O 1
ATOM 8748 N N . GLY B 2 281 ? -15.007 -6.041 20.444 1.000 0.980 281 GLY B N 1
ATOM 8749 C CA . GLY B 2 281 ? -15.770 -6.285 19.221 1.000 0.980 281 GLY B CA 1
ATOM 8750 C C . GLY B 2 281 ? -14.991 -7.070 18.170 1.000 0.980 281 GLY B C 1
ATOM 8751 O O . GLY B 2 281 ? -13.778 -7.235 18.265 1.000 0.980 281 GLY B O 1
ATOM 8755 N N . GLU B 2 282 ? -15.677 -7.495 17.112 1.000 0.980 282 GLU B N 1
ATOM 8756 C CA . GLU B 2 282 ? -15.047 -8.159 15.969 1.000 0.980 282 GLU B CA 1
ATOM 8757 C C . GLU B 2 282 ? -15.355 -7.396 14.673 1.000 0.980 282 GLU B C 1
ATOM 8758 O O . GLU B 2 282 ? -16.514 -7.374 14.243 1.000 0.980 282 GLU B O 1
ATOM 8770 N N . PRO B 2 283 ? -14.361 -6.759 14.027 1.000 0.990 283 PRO B N 1
ATOM 8771 C CA . PRO B 2 283 ? -14.581 -6.065 12.764 1.000 0.990 283 PRO B CA 1
ATOM 8772 C C . PRO B 2 283 ? -14.918 -7.064 11.647 1.000 0.990 283 PRO B C 1
ATOM 8773 O O . PRO B 2 283 ? -14.196 -8.031 11.421 1.000 0.990 283 PRO B O 1
ATOM 8784 N N . ALA B 2 284 ? -16.014 -6.819 10.932 1.000 0.980 284 ALA B N 1
ATOM 8785 C CA . ALA B 2 284 ? -16.497 -7.649 9.825 1.000 0.980 284 ALA B CA 1
ATOM 8786 C C . ALA B 2 284 ? -15.818 -7.324 8.488 1.000 0.980 284 ALA B C 1
ATOM 8787 O O . ALA B 2 284 ? -15.864 -8.112 7.548 1.000 0.980 284 ALA B O 1
ATOM 8794 N N . ASN B 2 285 ? -15.205 -6.146 8.369 1.000 0.980 285 ASN B N 1
ATOM 8795 C CA . ASN B 2 285 ? -14.559 -5.725 7.136 1.000 0.980 285 ASN B CA 1
ATOM 8796 C C . ASN B 2 285 ? -13.582 -4.566 7.357 1.000 0.980 285 ASN B C 1
ATOM 8797 O O . ASN B 2 285 ? -13.676 -3.810 8.325 1.000 0.980 285 ASN B O 1
ATOM 8808 N N . PHE B 2 286 ? -12.720 -4.376 6.367 1.000 0.980 286 PHE B N 1
ATOM 8809 C CA . PHE B 2 286 ? -12.090 -3.098 6.061 1.000 0.980 286 PHE B CA 1
ATOM 8810 C C . PHE B 2 286 ? -12.888 -2.422 4.942 1.000 0.980 286 PHE B C 1
ATOM 8811 O O . PHE B 2 286 ? -13.269 -3.089 3.979 1.000 0.980 286 PHE B O 1
ATOM 8828 N N . LEU B 2 287 ? -13.163 -1.120 5.046 1.000 0.980 287 LEU B N 1
ATOM 8829 C CA . LEU B 2 287 ? -13.695 -0.326 3.934 1.000 0.980 287 LEU B CA 1
ATOM 8830 C C . LEU B 2 287 ? -13.157 1.101 4.015 1.000 0.980 287 LEU B C 1
ATOM 8831 O O . LEU B 2 287 ? -13.454 1.825 4.968 1.000 0.980 287 LEU B O 1
ATOM 8847 N N . ASP B 2 288 ? -12.400 1.491 2.991 1.000 0.950 288 ASP B N 1
ATOM 8848 C CA . ASP B 2 288 ? -11.970 2.867 2.749 1.000 0.950 288 ASP B CA 1
ATOM 8849 C C . ASP B 2 288 ? -12.811 3.503 1.626 1.000 0.950 288 ASP B C 1
ATOM 8850 O O . ASP B 2 288 ? -12.756 3.061 0.474 1.000 0.950 288 ASP B O 1
ATOM 8859 N N . VAL B 2 289 ? -13.598 4.537 1.960 1.000 0.920 289 VAL B N 1
ATOM 8860 C CA . VAL B 2 289 ? -14.398 5.315 0.988 1.000 0.920 289 VAL B CA 1
ATOM 8861 C C . VAL B 2 289 ? -13.584 6.377 0.236 1.000 0.920 289 VAL B C 1
ATOM 8862 O O . VAL B 2 289 ? -14.051 6.938 -0.761 1.000 0.920 289 VAL B O 1
ATOM 8875 N N . GLY B 2 290 ? -12.369 6.665 0.704 1.000 0.870 290 GLY B N 1
ATOM 8876 C CA . GLY B 2 290 ? -11.482 7.689 0.167 1.000 0.870 290 GLY B CA 1
ATOM 8877 C C . GLY B 2 290 ? -11.919 9.126 0.476 1.000 0.870 290 GLY B C 1
ATOM 8878 O O . GLY B 2 290 ? -12.882 9.392 1.196 1.000 0.870 290 GLY B O 1
ATOM 8882 N N . GLY B 2 291 ? -11.177 10.093 -0.070 1.000 0.790 291 GLY B N 1
ATOM 8883 C CA . GLY B 2 291 ? -11.412 11.525 0.165 1.000 0.790 291 GLY B CA 1
ATOM 8884 C C . GLY B 2 291 ? -12.522 12.162 -0.681 1.000 0.790 291 GLY B C 1
ATOM 8885 O O . GLY B 2 291 ? -12.858 13.319 -0.450 1.000 0.790 291 GLY B O 1
ATOM 8889 N N . GLY B 2 292 ? -13.065 11.441 -1.666 1.000 0.750 292 GLY B N 1
ATOM 8890 C CA . GLY B 2 292 ? -14.064 11.934 -2.622 1.000 0.750 292 GLY B CA 1
ATOM 8891 C C . GLY B 2 292 ? -15.391 11.177 -2.561 1.000 0.750 292 GLY B C 1
ATOM 8892 O O . GLY B 2 292 ? -15.998 10.940 -3.604 1.000 0.750 292 GLY B O 1
ATOM 8896 N N . ALA B 2 293 ? -15.809 10.726 -1.376 1.000 0.770 293 ALA B N 1
ATOM 8897 C CA . ALA B 2 293 ? -17.025 9.935 -1.232 1.000 0.770 293 ALA B CA 1
ATOM 8898 C C . ALA B 2 293 ? -18.272 10.789 -1.514 1.000 0.770 293 ALA B C 1
ATOM 8899 O O . ALA B 2 293 ? -18.580 11.744 -0.802 1.000 0.770 293 ALA B O 1
ATOM 8906 N N . THR B 2 294 ? -18.990 10.438 -2.577 1.000 0.810 294 THR B N 1
ATOM 8907 C CA . THR B 2 294 ? -20.309 10.986 -2.904 1.000 0.810 294 THR B CA 1
ATOM 8908 C C . THR B 2 294 ? -21.400 10.244 -2.128 1.000 0.810 294 THR B C 1
ATOM 8909 O O . THR B 2 294 ? -21.164 9.153 -1.605 1.000 0.810 294 THR B O 1
ATOM 8920 N N . ALA B 2 295 ? -22.622 10.787 -2.093 1.000 0.810 295 ALA B N 1
ATOM 8921 C CA . ALA B 2 295 ? -23.773 10.088 -1.508 1.000 0.810 295 ALA B CA 1
ATOM 8922 C C . ALA B 2 295 ? -24.006 8.702 -2.147 1.000 0.810 295 ALA B C 1
ATOM 8923 O O . ALA B 2 295 ? -24.341 7.747 -1.450 1.000 0.810 295 ALA B O 1
ATOM 8930 N N . GLU B 2 296 ? -23.759 8.574 -3.455 1.000 0.860 296 GLU B N 1
ATOM 8931 C CA . GLU B 2 296 ? -23.818 7.301 -4.182 1.000 0.860 296 GLU B CA 1
ATOM 8932 C C . GLU B 2 296 ? -22.753 6.316 -3.677 1.000 0.860 296 GLU B C 1
ATOM 8933 O O . GLU B 2 296 ? -23.093 5.204 -3.283 1.000 0.860 296 GLU B O 1
ATOM 8945 N N . LYS B 2 297 ? -21.489 6.752 -3.569 1.000 0.900 297 LYS B N 1
ATOM 8946 C CA . LYS B 2 297 ? -20.390 5.938 -3.019 1.000 0.900 297 LYS B CA 1
ATOM 8947 C C . LYS B 2 297 ? -20.684 5.449 -1.599 1.000 0.900 297 LYS B C 1
ATOM 8948 O O . LYS B 2 297 ? -20.458 4.283 -1.292 1.000 0.900 297 LYS B O 1
ATOM 8967 N N . VAL B 2 298 ? -21.198 6.331 -0.739 1.000 0.900 298 VAL B N 1
ATOM 8968 C CA . VAL B 2 298 ? -21.585 5.987 0.640 1.000 0.900 298 VAL B CA 1
ATOM 8969 C C . VAL B 2 298 ? -22.737 4.975 0.646 1.000 0.900 298 VAL B C 1
ATOM 8970 O O . VAL B 2 298 ? -22.693 4.003 1.396 1.000 0.900 298 VAL B O 1
ATOM 8983 N N . THR B 2 299 ? -23.740 5.153 -0.218 1.000 0.910 299 THR B N 1
ATOM 8984 C CA . THR B 2 299 ? -24.877 4.225 -0.341 1.000 0.910 299 THR B CA 1
ATOM 8985 C C . THR B 2 299 ? -24.433 2.831 -0.780 1.000 0.910 299 THR B C 1
ATOM 8986 O O . THR B 2 299 ? -24.845 1.838 -0.179 1.000 0.910 299 THR B O 1
ATOM 8997 N N . GLU B 2 300 ? -23.557 2.738 -1.779 1.000 0.930 300 GLU B N 1
ATOM 8998 C CA . GLU B 2 300 ? -23.015 1.454 -2.238 1.000 0.930 300 GLU B CA 1
ATOM 8999 C C . GLU B 2 300 ? -22.116 0.800 -1.186 1.000 0.930 300 GLU B C 1
ATOM 9000 O O . GLU B 2 300 ? -22.221 -0.402 -0.946 1.000 0.930 300 GLU B O 1
ATOM 9012 N N . ALA B 2 301 ? -21.325 1.589 -0.454 1.000 0.950 301 ALA B N 1
ATOM 9013 C CA . ALA B 2 301 ? -20.555 1.089 0.679 1.000 0.950 301 ALA B CA 1
ATOM 9014 C C . ALA B 2 301 ? -21.456 0.443 1.756 1.000 0.950 301 ALA B C 1
ATOM 9015 O O . ALA B 2 301 ? -21.134 -0.637 2.254 1.000 0.950 301 ALA B O 1
ATOM 9022 N N . PHE B 2 302 ? -22.617 1.037 2.069 1.000 0.930 302 PHE B N 1
ATOM 9023 C CA . PHE B 2 302 ? -23.602 0.431 2.978 1.000 0.930 302 PHE B CA 1
ATOM 9024 C C . PHE B 2 302 ? -24.151 -0.893 2.442 1.000 0.930 302 PHE B C 1
ATOM 9025 O O . PHE B 2 302 ? -24.225 -1.865 3.192 1.000 0.930 302 PHE B O 1
ATOM 9042 N N . LYS B 2 303 ? -24.517 -0.953 1.156 1.000 0.940 303 LYS B N 1
ATOM 9043 C CA . LYS B 2 303 ? -25.035 -2.181 0.530 1.000 0.940 303 LYS B CA 1
ATOM 9044 C C . LYS B 2 303 ? -24.015 -3.316 0.578 1.000 0.940 303 LYS B C 1
ATOM 9045 O O . LYS B 2 303 ? -24.388 -4.443 0.888 1.000 0.940 303 LYS B O 1
ATOM 9064 N N . ILE B 2 304 ? -22.740 -3.018 0.325 1.000 0.960 304 ILE B N 1
ATOM 9065 C CA . ILE B 2 304 ? -21.659 -4.009 0.380 1.000 0.960 304 ILE B CA 1
ATOM 9066 C C . ILE B 2 304 ? -21.490 -4.535 1.807 1.000 0.960 304 ILE B C 1
ATOM 9067 O O . ILE B 2 304 ? -21.520 -5.747 2.006 1.000 0.960 304 ILE B O 1
ATOM 9083 N N . ILE B 2 305 ? -21.396 -3.656 2.812 1.000 0.960 305 ILE B N 1
ATOM 9084 C CA . ILE B 2 305 ? -21.290 -4.075 4.221 1.000 0.960 305 ILE B CA 1
ATOM 9085 C C . ILE B 2 305 ? -22.491 -4.945 4.625 1.000 0.960 305 ILE B C 1
ATOM 9086 O O . ILE B 2 305 ? -22.308 -6.004 5.216 1.000 0.960 305 ILE B O 1
ATOM 9102 N N . LEU B 2 306 ? -23.713 -4.538 4.270 1.000 0.940 306 LEU B N 1
ATOM 9103 C CA . LEU B 2 306 ? -24.952 -5.244 4.628 1.000 0.940 306 LEU B CA 1
ATOM 9104 C C . LEU B 2 306 ? -25.209 -6.520 3.822 1.000 0.940 306 LEU B C 1
ATOM 9105 O O . LEU B 2 306 ? -26.078 -7.309 4.193 1.000 0.940 306 LEU B O 1
ATOM 9121 N N . SER B 2 307 ? -24.476 -6.739 2.730 1.000 0.950 307 SER B N 1
ATOM 9122 C CA . SER B 2 307 ? -24.514 -8.019 2.018 1.000 0.950 307 SER B CA 1
ATOM 9123 C C . SER B 2 307 ? -23.891 -9.153 2.841 1.000 0.950 307 SER B C 1
ATOM 9124 O O . SER B 2 307 ? -24.144 -10.327 2.569 1.000 0.950 307 SER B O 1
ATOM 9132 N N . ASP B 2 308 ? -23.123 -8.814 3.881 1.000 0.950 308 ASP B N 1
ATOM 9133 C CA . ASP B 2 308 ? -22.628 -9.758 4.868 1.000 0.950 308 ASP B CA 1
ATOM 9134 C C . ASP B 2 308 ? -23.657 -10.020 5.978 1.000 0.950 308 ASP B C 1
ATOM 9135 O O . ASP B 2 308 ? -24.007 -9.144 6.770 1.000 0.950 308 ASP B O 1
ATOM 9144 N N . GLN B 2 309 ? -24.115 -11.267 6.078 1.000 0.930 309 GLN B N 1
ATOM 9145 C CA . GLN B 2 309 ? -25.131 -11.666 7.055 1.000 0.930 309 GLN B CA 1
ATOM 9146 C C . GLN B 2 309 ? -24.614 -11.712 8.502 1.000 0.930 309 GLN B C 1
ATOM 9147 O O . GLN B 2 309 ? -25.414 -11.719 9.453 1.000 0.930 309 GLN B O 1
ATOM 9161 N N . ASN B 2 310 ? -23.292 -11.732 8.690 1.000 0.960 310 ASN B N 1
ATOM 9162 C CA . ASN B 2 310 ? -22.679 -11.688 10.011 1.000 0.960 310 ASN B CA 1
ATOM 9163 C C . ASN B 2 310 ? -22.738 -10.287 10.617 1.000 0.960 310 ASN B C 1
ATOM 9164 O O . ASN B 2 310 ? -22.710 -10.172 11.840 1.000 0.960 310 ASN B O 1
ATOM 9175 N N . VAL B 2 311 ? -22.906 -9.237 9.804 1.000 0.970 311 VAL B N 1
ATOM 9176 C CA . VAL B 2 311 ? -22.967 -7.859 10.297 1.000 0.970 311 VAL B CA 1
ATOM 9177 C C . VAL B 2 311 ? -24.202 -7.662 11.175 1.000 0.970 311 VAL B C 1
ATOM 9178 O O . VAL B 2 311 ? -25.346 -7.863 10.764 1.000 0.970 311 VAL B O 1
ATOM 9191 N N . LYS B 2 312 ? -23.948 -7.274 12.424 1.000 0.970 312 LYS B N 1
ATOM 9192 C CA . LYS B 2 312 ? -24.945 -6.963 13.453 1.000 0.970 312 LYS B CA 1
ATOM 9193 C C . LYS B 2 312 ? -24.974 -5.493 13.827 1.000 0.970 312 LYS B C 1
ATOM 9194 O O . LYS B 2 312 ? -25.927 -5.087 14.470 1.000 0.970 312 LYS B O 1
ATOM 9213 N N . GLY B 2 313 ? -24.002 -4.701 13.390 1.000 0.970 313 GLY B N 1
ATOM 9214 C CA . GLY B 2 313 ? -23.968 -3.254 13.573 1.000 0.970 313 GLY B CA 1
ATOM 9215 C C . GLY B 2 313 ? -22.914 -2.618 12.676 1.000 0.970 313 GLY B C 1
ATOM 9216 O O . GLY B 2 313 ? -22.038 -3.311 12.164 1.000 0.970 313 GLY B O 1
ATOM 9220 N N . ILE B 2 314 ? -23.004 -1.308 12.459 1.000 0.980 314 ILE B N 1
ATOM 9221 C CA . ILE B 2 314 ? -22.075 -0.561 11.605 1.000 0.980 314 ILE B CA 1
ATOM 9222 C C . ILE B 2 314 ? -21.482 0.612 12.383 1.000 0.980 314 ILE B C 1
ATOM 9223 O O . ILE B 2 314 ? -22.208 1.381 13.014 1.000 0.980 314 ILE B O 1
ATOM 9239 N N . PHE B 2 315 ? -20.164 0.776 12.292 1.000 0.980 315 PHE B N 1
ATOM 9240 C CA . PHE B 2 315 ? -19.457 1.964 12.743 1.000 0.980 315 PHE B CA 1
ATOM 9241 C C . PHE B 2 315 ? -18.944 2.766 11.545 1.000 0.980 315 PHE B C 1
ATOM 9242 O O . PHE B 2 315 ? -18.068 2.325 10.797 1.000 0.980 315 PHE B O 1
ATOM 9259 N N . VAL B 2 316 ? -19.496 3.965 11.373 1.000 0.970 316 VAL B N 1
ATOM 9260 C CA . VAL B 2 316 ? -19.003 4.963 10.423 1.000 0.970 316 VAL B CA 1
ATOM 9261 C C . VAL B 2 316 ? -18.060 5.898 11.173 1.000 0.970 316 VAL B C 1
ATOM 9262 O O . VAL B 2 316 ? -18.479 6.580 12.107 1.000 0.970 316 VAL B O 1
ATOM 9275 N N . ASN B 2 317 ? -16.797 5.950 10.767 1.000 0.960 317 ASN B N 1
ATOM 9276 C CA . ASN B 2 317 ? -15.793 6.826 11.369 1.000 0.960 317 ASN B CA 1
ATOM 9277 C C . ASN B 2 317 ? -15.166 7.686 10.278 1.000 0.960 317 ASN B C 1
ATOM 9278 O O . ASN B 2 317 ? -14.373 7.194 9.483 1.000 0.960 317 ASN B O 1
ATOM 9289 N N . ILE B 2 318 ? -15.530 8.964 10.218 1.000 0.940 318 ILE B N 1
ATOM 9290 C CA . ILE B 2 318 ? -15.090 9.853 9.145 1.000 0.940 318 ILE B CA 1
ATOM 9291 C C . ILE B 2 318 ? -14.411 11.083 9.732 1.000 0.940 318 ILE B C 1
ATOM 9292 O O . ILE B 2 318 ? -15.014 11.826 10.503 1.000 0.940 318 ILE B O 1
ATOM 9308 N N . PHE B 2 319 ? -13.178 11.335 9.294 1.000 0.900 319 PHE B N 1
ATOM 9309 C CA . PHE B 2 319 ? -12.502 12.611 9.504 1.000 0.900 319 PHE B CA 1
ATOM 9310 C C . PHE B 2 319 ? -12.561 13.429 8.206 1.000 0.900 319 PHE B C 1
ATOM 9311 O O . PHE B 2 319 ? -11.778 13.234 7.270 1.000 0.900 319 PHE B O 1
ATOM 9328 N N . GLY B 2 320 ? -13.506 14.361 8.145 1.000 0.820 320 GLY B N 1
ATOM 9329 C CA . GLY B 2 320 ? -13.745 15.303 7.061 1.000 0.820 320 GLY B CA 1
ATOM 9330 C C . GLY B 2 320 ? -12.655 16.367 6.924 1.000 0.820 320 GLY B C 1
ATOM 9331 O O . GLY B 2 320 ? -12.815 17.507 7.358 1.000 0.820 320 GLY B O 1
ATOM 9335 N N . GLY B 2 321 ? -11.537 16.001 6.292 1.000 0.750 321 GLY B N 1
ATOM 9336 C CA . GLY B 2 321 ? -10.533 16.959 5.819 1.000 0.750 321 GLY B CA 1
ATOM 9337 C C . GLY B 2 321 ? -11.007 17.672 4.549 1.000 0.750 321 GLY B C 1
ATOM 9338 O O . GLY B 2 321 ? -11.404 18.832 4.589 1.000 0.750 321 GLY B O 1
ATOM 9342 N N . ILE B 2 322 ? -10.985 16.949 3.423 1.000 0.710 322 ILE B N 1
ATOM 9343 C CA . ILE B 2 322 ? -11.509 17.407 2.121 1.000 0.710 322 ILE B CA 1
ATOM 9344 C C . ILE B 2 322 ? -13.037 17.341 2.107 1.000 0.710 322 ILE B C 1
ATOM 9345 O O . ILE B 2 322 ? -13.715 18.248 1.623 1.000 0.710 322 ILE B O 1
ATOM 9361 N N . MET B 2 323 ? -13.574 16.244 2.640 1.000 0.760 323 MET B N 1
ATOM 9362 C CA . MET B 2 323 ? -15.010 16.034 2.718 1.000 0.760 323 MET B CA 1
ATOM 9363 C C . MET B 2 323 ? -15.591 16.898 3.819 1.000 0.760 323 MET B C 1
ATOM 9364 O O . MET B 2 323 ? -15.068 16.945 4.931 1.000 0.760 323 MET B O 1
ATOM 9378 N N . LYS B 2 324 ? -16.705 17.547 3.509 1.000 0.830 324 LYS B N 1
ATOM 9379 C CA . LYS B 2 324 ? -17.475 18.263 4.511 1.000 0.830 324 LYS B CA 1
ATOM 9380 C C . LYS B 2 324 ? -18.422 17.274 5.193 1.000 0.830 324 LYS B C 1
ATOM 9381 O O . LYS B 2 324 ? -19.079 16.476 4.523 1.000 0.830 324 LYS B O 1
ATOM 9400 N N . CYS B 2 325 ? -18.453 17.293 6.519 1.000 0.890 325 CYS B N 1
ATOM 9401 C CA . CYS B 2 325 ? -19.197 16.337 7.337 1.000 0.890 325 CYS B CA 1
ATOM 9402 C C . CYS B 2 325 ? -20.706 16.384 7.080 1.000 0.890 325 CYS B C 1
ATOM 9403 O O . CYS B 2 325 ? -21.372 15.373 7.253 1.000 0.890 325 CYS B O 1
ATOM 9411 N N . ASP B 2 326 ? -21.242 17.519 6.639 1.000 0.900 326 ASP B N 1
ATOM 9412 C CA . ASP B 2 326 ? -22.630 17.675 6.203 1.000 0.900 326 ASP B CA 1
ATOM 9413 C C . ASP B 2 326 ? -22.956 16.831 4.968 1.000 0.900 326 ASP B C 1
ATOM 9414 O O . ASP B 2 326 ? -23.938 16.096 4.986 1.000 0.900 326 ASP B O 1
ATOM 9423 N N . VAL B 2 327 ? -22.094 16.838 3.947 1.000 0.860 327 VAL B N 1
ATOM 9424 C CA . VAL B 2 327 ? -22.278 16.010 2.738 1.000 0.860 327 VAL B CA 1
ATOM 9425 C C . VAL B 2 327 ? -22.254 14.521 3.088 1.000 0.860 327 VAL B C 1
ATOM 9426 O O . VAL B 2 327 ? -23.032 13.728 2.560 1.000 0.860 327 VAL B O 1
ATOM 9439 N N . ILE B 2 328 ? -21.369 14.133 4.008 1.000 0.880 328 ILE B N 1
ATOM 9440 C CA . ILE B 2 328 ? -21.286 12.751 4.483 1.000 0.880 328 ILE B CA 1
ATOM 9441 C C . ILE B 2 328 ? -22.499 12.385 5.325 1.000 0.880 328 ILE B C 1
ATOM 9442 O O . ILE B 2 328 ? -23.051 11.307 5.136 1.000 0.880 328 ILE B O 1
ATOM 9458 N N . ALA B 2 329 ? -22.945 13.272 6.212 1.000 0.930 329 ALA B N 1
ATOM 9459 C CA . ALA B 2 329 ? -24.150 13.058 6.995 1.000 0.930 329 ALA B CA 1
ATOM 9460 C C . ALA B 2 329 ? -25.378 12.877 6.093 1.000 0.930 329 ALA B C 1
ATOM 9461 O O . ALA B 2 329 ? -26.145 11.943 6.309 1.000 0.930 329 ALA B O 1
ATOM 9468 N N . GLU B 2 330 ? -25.534 13.693 5.046 1.000 0.910 330 GLU B N 1
ATOM 9469 C CA . GLU B 2 330 ? -26.587 13.515 4.037 1.000 0.910 330 GLU B CA 1
ATOM 9470 C C . GLU B 2 330 ? -26.471 12.160 3.331 1.000 0.910 330 GLU B C 1
ATOM 9471 O O . GLU B 2 330 ? -27.465 11.443 3.224 1.000 0.910 330 GLU B O 1
ATOM 9483 N N . GLY B 2 331 ? -25.260 11.772 2.913 1.000 0.890 331 GLY B N 1
ATOM 9484 C CA . GLY B 2 331 ? -25.003 10.473 2.288 1.000 0.890 331 GLY B CA 1
ATOM 9485 C C . GLY B 2 331 ? -25.339 9.289 3.199 1.000 0.890 331 GLY B C 1
ATOM 9486 O O . GLY B 2 331 ? -25.982 8.340 2.760 1.000 0.890 331 GLY B O 1
ATOM 9490 N N . VAL B 2 332 ? -24.967 9.358 4.480 1.000 0.920 332 VAL B N 1
ATOM 9491 C CA . VAL B 2 332 ? -25.294 8.338 5.489 1.000 0.920 332 VAL B CA 1
ATOM 9492 C C . VAL B 2 332 ? -26.806 8.272 5.722 1.000 0.920 332 VAL B C 1
ATOM 9493 O O . VAL B 2 332 ? -27.364 7.177 5.778 1.000 0.920 332 VAL B O 1
ATOM 9506 N N . VAL B 2 333 ? -27.490 9.415 5.828 1.000 0.940 333 VAL B N 1
ATOM 9507 C CA . VAL B 2 333 ? -28.950 9.480 6.021 1.000 0.940 333 VAL B CA 1
ATOM 9508 C C . VAL B 2 333 ? -29.698 8.898 4.822 1.000 0.940 333 VAL B C 1
ATOM 9509 O O . VAL B 2 333 ? -30.612 8.089 5.005 1.000 0.940 333 VAL B O 1
ATOM 9522 N N . GLU B 2 334 ? -29.310 9.276 3.605 1.000 0.900 334 GLU B N 1
ATOM 9523 C CA . GLU B 2 334 ? -29.927 8.781 2.373 1.000 0.900 334 GLU B CA 1
ATOM 9524 C C . GLU B 2 334 ? -29.691 7.275 2.200 1.000 0.900 334 GLU B C 1
ATOM 9525 O O . GLU B 2 334 ? -30.644 6.530 1.960 1.000 0.900 334 GLU B O 1
ATOM 9537 N N . ALA B 2 335 ? -28.462 6.803 2.436 1.000 0.880 335 ALA B N 1
ATOM 9538 C CA . ALA B 2 335 ? -28.138 5.380 2.424 1.000 0.880 335 ALA B CA 1
ATOM 9539 C C . ALA B 2 335 ? -28.996 4.603 3.436 1.000 0.880 335 ALA B C 1
ATOM 9540 O O . ALA B 2 335 ? -29.659 3.629 3.086 1.000 0.880 335 ALA B O 1
ATOM 9547 N N . THR B 2 336 ? -29.066 5.075 4.683 1.000 0.900 336 THR B N 1
ATOM 9548 C CA . THR B 2 336 ? -29.848 4.432 5.752 1.000 0.900 336 THR B CA 1
ATOM 9549 C C . THR B 2 336 ? -31.328 4.294 5.368 1.000 0.900 336 THR B C 1
ATOM 9550 O O . THR B 2 336 ? -31.938 3.254 5.632 1.000 0.900 336 THR B O 1
ATOM 9561 N N . ARG B 2 337 ? -31.905 5.303 4.694 1.000 0.900 337 ARG B N 1
ATOM 9562 C CA . ARG B 2 337 ? -33.286 5.254 4.180 1.000 0.900 337 ARG B CA 1
ATOM 9563 C C . ARG B 2 337 ? -33.452 4.285 3.016 1.000 0.900 337 ARG B C 1
ATOM 9564 O O . ARG B 2 337 ? -34.394 3.499 3.038 1.000 0.900 337 ARG B O 1
ATOM 9585 N N . GLN B 2 338 ? -32.571 4.334 2.017 1.000 0.890 338 GLN B N 1
ATOM 9586 C CA . GLN B 2 338 ? -32.689 3.490 0.826 1.000 0.890 338 GLN B CA 1
ATOM 9587 C C . GLN B 2 338 ? -32.504 2.004 1.127 1.000 0.890 338 GLN B C 1
ATOM 9588 O O . GLN B 2 338 ? -33.210 1.182 0.546 1.000 0.890 338 GLN B O 1
ATOM 9602 N N . VAL B 2 339 ? -31.575 1.650 2.021 1.000 0.870 339 VAL B N 1
ATOM 9603 C CA . VAL B 2 339 ? -31.329 0.242 2.374 1.000 0.870 339 VAL B CA 1
ATOM 9604 C C . VAL B 2 339 ? -32.274 -0.252 3.482 1.000 0.870 339 VAL B C 1
ATOM 9605 O O . VAL B 2 339 ? -32.367 -1.453 3.715 1.000 0.870 339 VAL B O 1
ATOM 9618 N N . GLY B 2 340 ? -33.020 0.642 4.148 1.000 0.860 340 GLY B N 1
ATOM 9619 C CA . GLY B 2 340 ? -33.963 0.274 5.211 1.000 0.860 340 GLY B CA 1
ATOM 9620 C C . GLY B 2 340 ? -33.269 -0.322 6.439 1.000 0.860 340 GLY B C 1
ATOM 9621 O O . GLY B 2 340 ? -33.706 -1.347 6.960 1.000 0.860 340 GLY B O 1
ATOM 9625 N N . LEU B 2 341 ? -32.162 0.291 6.871 1.000 0.860 341 LEU B N 1
ATOM 9626 C CA . LEU B 2 341 ? -31.284 -0.251 7.910 1.000 0.860 341 LEU B CA 1
ATOM 9627 C C . LEU B 2 341 ? -32.018 -0.440 9.249 1.000 0.860 341 LEU B C 1
ATOM 9628 O O . LEU B 2 341 ? -32.532 0.514 9.832 1.000 0.860 341 LEU B O 1
ATOM 9644 N N . THR B 2 342 ? -32.000 -1.670 9.768 1.000 0.870 342 THR B N 1
ATOM 9645 C CA . THR B 2 342 ? -32.530 -2.016 11.100 1.000 0.870 342 THR B CA 1
ATOM 9646 C C . THR B 2 342 ? -31.440 -2.298 12.134 1.000 0.870 342 THR B C 1
ATOM 9647 O O . THR B 2 342 ? -31.749 -2.445 13.315 1.000 0.870 342 THR B O 1
ATOM 9658 N N . LEU B 2 343 ? -30.182 -2.423 11.701 1.000 0.930 343 LEU B N 1
ATOM 9659 C CA . LEU B 2 343 ? -29.044 -2.672 12.586 1.000 0.930 343 LEU B CA 1
ATOM 9660 C C . LEU B 2 343 ? -28.611 -1.374 13.292 1.000 0.930 343 LEU B C 1
ATOM 9661 O O . LEU B 2 343 ? -28.784 -0.292 12.725 1.000 0.930 343 LEU B O 1
ATOM 9677 N N . PRO B 2 344 ? -28.015 -1.457 14.494 1.000 0.950 344 PRO B N 1
ATOM 9678 C CA . PRO B 2 344 ? -27.365 -0.328 15.141 1.000 0.950 344 PRO B CA 1
ATOM 9679 C C . PRO B 2 344 ? -26.342 0.341 14.220 1.000 0.950 344 PRO B C 1
ATOM 9680 O O . PRO B 2 344 ? -25.489 -0.320 13.623 1.000 0.950 344 PRO B O 1
ATOM 9691 N N . LEU B 2 345 ? -26.418 1.666 14.145 1.000 0.970 345 LEU B N 1
ATOM 9692 C CA . LEU B 2 345 ? -25.498 2.500 13.387 1.000 0.970 345 LEU B CA 1
ATOM 9693 C C . LEU B 2 345 ? -24.893 3.543 14.321 1.000 0.970 345 LEU B C 1
ATOM 9694 O O . LEU B 2 345 ? -25.601 4.414 14.831 1.000 0.970 345 LEU B O 1
ATOM 9710 N N . VAL B 2 346 ? -23.583 3.451 14.538 1.000 0.980 346 VAL B N 1
ATOM 9711 C CA . VAL B 2 346 ? -22.808 4.460 15.262 1.000 0.980 346 VAL B CA 1
ATOM 9712 C C . VAL B 2 346 ? -22.038 5.293 14.251 1.000 0.980 346 VAL B C 1
ATOM 9713 O O . VAL B 2 346 ? -21.374 4.747 13.373 1.000 0.980 346 VAL B O 1
ATOM 9726 N N . VAL B 2 347 ? -22.125 6.615 14.361 1.000 0.970 347 VAL B N 1
ATOM 9727 C CA . VAL B 2 347 ? -21.444 7.537 13.452 1.000 0.970 347 VAL B CA 1
ATOM 9728 C C . VAL B 2 347 ? -20.598 8.505 14.259 1.000 0.970 347 VAL B C 1
ATOM 9729 O O . VAL B 2 347 ? -21.108 9.266 15.082 1.000 0.970 347 VAL B O 1
ATOM 9742 N N . ARG B 2 348 ? -19.298 8.504 13.986 1.000 0.960 348 ARG B N 1
ATOM 9743 C CA . ARG B 2 348 ? -18.370 9.540 14.419 1.000 0.960 348 ARG B CA 1
ATOM 9744 C C . ARG B 2 348 ? -17.981 10.356 13.196 1.000 0.960 348 ARG B C 1
ATOM 9745 O O . ARG B 2 348 ? -17.384 9.830 12.259 1.000 0.960 348 ARG B O 1
ATOM 9766 N N . LEU B 2 349 ? -18.321 11.637 13.222 1.000 0.940 349 LEU B N 1
ATOM 9767 C CA . LEU B 2 349 ? -17.864 12.622 12.249 1.000 0.940 349 LEU B CA 1
ATOM 9768 C C . LEU B 2 349 ? -16.929 13.581 12.955 1.000 0.940 349 LEU B C 1
ATOM 9769 O O . LEU B 2 349 ? -17.234 13.990 14.071 1.000 0.940 349 LEU B O 1
ATOM 9785 N N . GLU B 2 350 ? -15.857 13.970 12.282 1.000 0.900 350 GLU B N 1
ATOM 9786 C CA . GLU B 2 350 ? -14.996 15.041 12.752 1.000 0.900 350 GLU B CA 1
ATOM 9787 C C . GLU B 2 350 ? -14.456 15.871 11.602 1.000 0.900 350 GLU B C 1
ATOM 9788 O O . GLU B 2 350 ? -14.263 15.357 10.504 1.000 0.900 350 GLU B O 1
ATOM 9800 N N . GLY B 2 351 ? -14.193 17.150 11.843 1.000 0.880 351 GLY B N 1
ATOM 9801 C CA . GLY B 2 351 ? -13.572 18.023 10.855 1.000 0.880 351 GLY B CA 1
ATOM 9802 C C . GLY B 2 351 ? -14.509 19.069 10.239 1.000 0.880 351 GLY B C 1
ATOM 9803 O O . GLY B 2 351 ? -15.293 19.715 10.935 1.000 0.880 351 GLY B O 1
ATOM 9807 N N . THR B 2 352 ? -14.373 19.324 8.934 1.000 0.850 352 THR B N 1
ATOM 9808 C CA . THR B 2 352 ? -15.036 20.457 8.268 1.000 0.850 352 THR B CA 1
ATOM 9809 C C . THR B 2 352 ? -16.551 20.284 8.341 1.000 0.850 352 THR B C 1
ATOM 9810 O O . THR B 2 352 ? -17.061 19.246 7.932 1.000 0.850 352 THR B O 1
ATOM 9821 N N . ASN B 2 353 ? -17.282 21.295 8.820 1.000 0.890 353 ASN B N 1
ATOM 9822 C CA . ASN B 2 353 ? -18.739 21.257 9.015 1.000 0.890 353 ASN B CA 1
ATOM 9823 C C . ASN B 2 353 ? -19.238 20.169 9.991 1.000 0.890 353 ASN B C 1
ATOM 9824 O O . ASN B 2 353 ? -20.377 19.718 9.859 1.000 0.890 353 ASN B O 1
ATOM 9835 N N . VAL B 2 354 ? -18.426 19.743 10.969 1.000 0.910 354 VAL B N 1
ATOM 9836 C CA . VAL B 2 354 ? -18.816 18.698 11.938 1.000 0.910 354 VAL B CA 1
ATOM 9837 C C . VAL B 2 354 ? -20.140 19.001 12.642 1.000 0.910 354 VAL B C 1
ATOM 9838 O O . VAL B 2 354 ? -21.007 18.133 12.683 1.000 0.910 354 VAL B O 1
ATOM 9851 N N . ASP B 2 355 ? -20.357 20.235 13.101 1.000 0.930 355 ASP B N 1
ATOM 9852 C CA . ASP B 2 355 ? -21.593 20.619 13.797 1.000 0.930 355 ASP B CA 1
ATOM 9853 C C . ASP B 2 355 ? -22.831 20.466 12.906 1.000 0.930 355 ASP B C 1
ATOM 9854 O O . ASP B 2 355 ? -23.876 19.976 13.341 1.000 0.930 355 ASP B O 1
ATOM 9863 N N . LEU B 2 356 ? -22.709 20.850 11.631 1.000 0.940 356 LEU B N 1
ATOM 9864 C CA . LEU B 2 356 ? -23.789 20.722 10.657 1.000 0.940 356 LEU B CA 1
ATOM 9865 C C . LEU B 2 356 ? -24.049 19.250 10.319 1.000 0.940 356 LEU B C 1
ATOM 9866 O O . LEU B 2 356 ? -25.202 18.831 10.288 1.000 0.940 356 LEU B O 1
ATOM 9882 N N . GLY B 2 357 ? -22.992 18.451 10.146 1.000 0.940 357 GLY B N 1
ATOM 9883 C CA . GLY B 2 357 ? -23.103 17.005 9.961 1.000 0.940 357 GLY B CA 1
ATOM 9884 C C . GLY B 2 357 ? -23.789 16.320 11.145 1.000 0.940 357 GLY B C 1
ATOM 9885 O O . GLY B 2 357 ? -24.761 15.590 10.956 1.000 0.940 357 GLY B O 1
ATOM 9889 N N . LYS B 2 358 ? -23.365 16.620 12.381 1.000 0.930 358 LYS B N 1
ATOM 9890 C CA . LYS B 2 358 ? -23.995 16.110 13.610 1.000 0.930 358 LYS B CA 1
ATOM 9891 C C . LYS B 2 358 ? -25.480 16.509 13.701 1.000 0.930 358 LYS B C 1
ATOM 9892 O O . LYS B 2 358 ? -26.295 15.677 14.098 1.000 0.930 358 LYS B O 1
ATOM 9911 N N . LYS B 2 359 ? -25.852 17.732 13.288 1.000 0.940 359 LYS B N 1
ATOM 9912 C CA . LYS B 2 359 ? -27.253 18.194 13.218 1.000 0.940 359 LYS B CA 1
ATOM 9913 C C . LYS B 2 359 ? -28.078 17.422 12.182 1.000 0.940 359 LYS B C 1
ATOM 9914 O O . LYS B 2 359 ? -29.204 17.029 12.471 1.000 0.940 359 LYS B O 1
ATOM 9933 N N . ILE B 2 360 ? -27.515 17.167 11.000 1.000 0.950 360 ILE B N 1
ATOM 9934 C CA . ILE B 2 360 ? -28.177 16.389 9.941 1.000 0.950 360 ILE B CA 1
ATOM 9935 C C . ILE B 2 360 ? -28.466 14.964 10.420 1.000 0.950 360 ILE B C 1
ATOM 9936 O O . ILE B 2 360 ? -29.568 14.459 10.211 1.000 0.950 360 ILE B O 1
ATOM 9952 N N . LEU B 2 361 ? -27.515 14.331 11.112 1.000 0.950 361 LEU B N 1
ATOM 9953 C CA . LEU B 2 361 ? -27.717 12.997 11.677 1.000 0.950 361 LEU B CA 1
ATOM 9954 C C . LEU B 2 361 ? -28.819 12.989 12.750 1.000 0.950 361 LEU B C 1
ATOM 9955 O O . LEU B 2 361 ? -29.690 12.120 12.703 1.000 0.950 361 LEU B O 1
ATOM 9971 N N . SER B 2 362 ? -28.826 13.953 13.680 1.000 0.920 362 SER B N 1
ATOM 9972 C CA . SER B 2 362 ? -29.795 13.992 14.789 1.000 0.920 362 SER B CA 1
ATOM 9973 C C . SER B 2 362 ? -31.218 14.376 14.363 1.000 0.920 362 SER B C 1
ATOM 9974 O O . SER B 2 362 ? -32.183 13.848 14.913 1.000 0.920 362 SER B O 1
ATOM 9982 N N . GLU B 2 363 ? -31.373 15.240 13.355 1.000 0.940 363 GLU B N 1
ATOM 9983 C CA . GLU B 2 363 ? -32.675 15.643 12.797 1.000 0.940 363 GLU B CA 1
ATOM 9984 C C . GLU B 2 363 ? -33.207 14.664 11.738 1.000 0.940 363 GLU B C 1
ATOM 9985 O O . GLU B 2 363 ? -34.355 14.780 11.305 1.000 0.940 363 GLU B O 1
ATOM 9997 N N . SER B 2 364 ? -32.407 13.671 11.332 1.000 0.920 364 SER B N 1
ATOM 9998 C CA . SER B 2 364 ? -32.792 12.697 10.302 1.000 0.920 364 SER B CA 1
ATOM 9999 C C . SER B 2 364 ? -34.031 11.863 10.663 1.000 0.920 364 SER B C 1
ATOM 10000 O O . SER B 2 364 ? -34.700 11.343 9.760 1.000 0.920 364 SER B O 1
ATOM 10008 N N . GLY B 2 365 ? -34.326 11.729 11.965 1.000 0.890 365 GLY B N 1
ATOM 10009 C CA . GLY B 2 365 ? -35.390 10.882 12.519 1.000 0.890 365 GLY B CA 1
ATOM 10010 C C . GLY B 2 365 ? -35.080 9.382 12.475 1.000 0.890 365 GLY B C 1
ATOM 10011 O O . GLY B 2 365 ? -35.947 8.561 12.773 1.000 0.890 365 GLY B O 1
ATOM 10015 N N . LEU B 2 366 ? -33.864 9.024 12.074 1.000 0.900 366 LEU B N 1
ATOM 10016 C CA . LEU B 2 366 ? -33.389 7.651 11.982 1.000 0.900 366 LEU B CA 1
ATOM 10017 C C . LEU B 2 366 ? -32.686 7.248 13.282 1.000 0.900 366 LEU B C 1
ATOM 10018 O O . LEU B 2 366 ? -32.259 8.096 14.065 1.000 0.900 366 LEU B O 1
ATOM 10034 N N . ASN B 2 367 ? -32.536 5.943 13.508 1.000 0.880 367 ASN B N 1
ATOM 10035 C CA . ASN B 2 367 ? -31.871 5.413 14.698 1.000 0.880 367 ASN B CA 1
ATOM 10036 C C . ASN B 2 367 ? -30.336 5.431 14.546 1.000 0.880 367 ASN B C 1
ATOM 10037 O O . ASN B 2 367 ? -29.700 4.383 14.439 1.000 0.880 367 ASN B O 1
ATOM 10048 N N . ILE B 2 368 ? -29.757 6.632 14.482 1.000 0.940 368 ILE B N 1
ATOM 10049 C CA . ILE B 2 368 ? -28.315 6.859 14.335 1.000 0.940 368 ILE B CA 1
ATOM 10050 C C . ILE B 2 368 ? -27.752 7.345 15.667 1.000 0.940 368 ILE B C 1
ATOM 10051 O O . ILE B 2 368 ? -28.159 8.381 16.191 1.000 0.940 368 ILE B O 1
ATOM 10067 N N . THR B 2 369 ? -26.786 6.611 16.208 1.000 0.950 369 THR B N 1
ATOM 10068 C CA . THR B 2 369 ? -26.098 7.001 17.439 1.000 0.950 369 THR B CA 1
ATOM 10069 C C . THR B 2 369 ? -24.857 7.818 17.098 1.000 0.950 369 THR B C 1
ATOM 10070 O O . THR B 2 369 ? -23.902 7.298 16.525 1.000 0.950 369 THR B O 1
ATOM 10081 N N . SER B 2 370 ? -24.838 9.093 17.480 1.000 0.940 370 SER B N 1
ATOM 10082 C CA . SER B 2 370 ? -23.649 9.937 17.321 1.000 0.940 370 SER B CA 1
ATOM 10083 C C . SER B 2 370 ? -22.583 9.606 18.368 1.000 0.940 370 SER B C 1
ATOM 10084 O O . SER B 2 370 ? -22.892 9.396 19.547 1.000 0.940 370 SER B O 1
ATOM 10092 N N . ALA B 2 371 ? -21.322 9.593 17.946 1.000 0.960 371 ALA B N 1
ATOM 10093 C CA . ALA B 2 371 ? -20.159 9.425 18.808 1.000 0.960 371 ALA B CA 1
ATOM 10094 C C . ALA B 2 371 ? -19.253 10.663 18.793 1.000 0.960 371 ALA B C 1
ATOM 10095 O O . ALA B 2 371 ? -19.103 11.329 17.770 1.000 0.960 371 ALA B O 1
ATOM 10102 N N . GLU B 2 372 ? -18.654 10.951 19.945 1.000 0.920 372 GLU B N 1
ATOM 10103 C CA . GLU B 2 372 ? -17.831 12.142 20.193 1.000 0.920 372 GLU B CA 1
ATOM 10104 C C . GLU B 2 372 ? -16.343 11.887 19.933 1.000 0.920 372 GLU B C 1
ATOM 10105 O O . GLU B 2 372 ? -15.588 12.792 19.600 1.000 0.920 372 GLU B O 1
ATOM 10117 N N . SER B 2 373 ? -15.908 10.639 20.068 1.000 0.930 373 SER B N 1
ATOM 10118 C CA . SER B 2 373 ? -14.531 10.226 19.820 1.000 0.930 373 SER B CA 1
ATOM 10119 C C . SER B 2 373 ? -14.505 8.830 19.209 1.000 0.930 373 SER B C 1
ATOM 10120 O O . SER B 2 373 ? -15.520 8.132 19.178 1.000 0.930 373 SER B O 1
ATOM 10128 N N . MET B 2 374 ? -13.340 8.389 18.730 1.000 0.950 374 MET B N 1
ATOM 10129 C CA . MET B 2 374 ? -13.184 6.996 18.295 1.000 0.950 374 MET B CA 1
ATOM 10130 C C . MET B 2 374 ? -13.407 6.002 19.434 1.000 0.950 374 MET B C 1
ATOM 10131 O O . MET B 2 374 ? -14.022 4.968 19.201 1.000 0.950 374 MET B O 1
ATOM 10145 N N . ALA B 2 375 ? -12.927 6.305 20.645 1.000 0.970 375 ALA B N 1
ATOM 10146 C CA . ALA B 2 375 ? -13.123 5.439 21.805 1.000 0.970 375 ALA B CA 1
ATOM 10147 C C . ALA B 2 375 ? -14.611 5.308 22.144 1.000 0.970 375 ALA B C 1
ATOM 10148 O O . ALA B 2 375 ? -15.121 4.197 22.258 1.000 0.970 375 ALA B O 1
ATOM 10155 N N . ASP B 2 376 ? -15.316 6.440 22.204 1.000 0.980 376 ASP B N 1
ATOM 10156 C CA . ASP B 2 376 ? -16.762 6.479 22.425 1.000 0.980 376 ASP B CA 1
ATOM 10157 C C . ASP B 2 376 ? -17.518 5.727 21.316 1.000 0.980 376 ASP B C 1
ATOM 10158 O O . ASP B 2 376 ? -18.384 4.905 21.603 1.000 0.980 376 ASP B O 1
ATOM 10167 N N . GLY B 2 377 ? -17.152 5.935 20.046 1.000 0.980 377 GLY B N 1
ATOM 10168 C CA . GLY B 2 377 ? -17.775 5.256 18.907 1.000 0.980 377 GLY B CA 1
ATOM 10169 C C . GLY B 2 377 ? -17.574 3.742 18.919 1.000 0.980 377 GLY B C 1
ATOM 10170 O O . GLY B 2 377 ? -18.541 2.993 18.773 1.000 0.980 377 GLY B O 1
ATOM 10174 N N . ALA B 2 378 ? -16.343 3.291 19.166 1.000 0.980 378 ALA B N 1
ATOM 10175 C CA . ALA B 2 378 ? -16.006 1.878 19.271 1.000 0.980 378 ALA B CA 1
ATOM 10176 C C . ALA B 2 378 ? -16.712 1.213 20.464 1.000 0.980 378 ALA B C 1
ATOM 10177 O O . ALA B 2 378 ? -17.334 0.167 20.303 1.000 0.980 378 ALA B O 1
ATOM 10184 N N . GLN B 2 379 ? -16.704 1.843 21.642 1.000 0.980 379 GLN B N 1
ATOM 10185 C CA . GLN B 2 379 ? -17.437 1.340 22.807 1.000 0.980 379 GLN B CA 1
ATOM 10186 C C . GLN B 2 379 ? -18.945 1.258 22.543 1.000 0.980 379 GLN B C 1
ATOM 10187 O O . GLN B 2 379 ? -19.564 0.243 22.863 1.000 0.980 379 GLN B O 1
ATOM 10201 N N . LYS B 2 380 ? -19.540 2.288 21.923 1.000 0.980 380 LYS B N 1
ATOM 10202 C CA . LYS B 2 380 ? -20.969 2.314 21.583 1.000 0.980 380 LYS B CA 1
ATOM 10203 C C . LYS B 2 380 ? -21.340 1.183 20.641 1.000 0.980 380 LYS B C 1
ATOM 10204 O O . LYS B 2 380 ? -22.282 0.456 20.939 1.000 0.980 380 LYS B O 1
ATOM 10223 N N . ILE B 2 381 ? -20.609 0.994 19.545 1.000 0.980 381 ILE B N 1
ATOM 10224 C CA . ILE B 2 381 ? -20.983 -0.045 18.584 1.000 0.980 381 ILE B CA 1
ATOM 10225 C C . ILE B 2 381 ? -20.827 -1.444 19.184 1.000 0.980 381 ILE B C 1
ATOM 10226 O O . ILE B 2 381 ? -21.725 -2.261 19.019 1.000 0.980 381 ILE B O 1
ATOM 10242 N N . VAL B 2 382 ? -19.762 -1.683 19.960 1.000 0.980 382 VAL B N 1
ATOM 10243 C CA . VAL B 2 382 ? -19.558 -2.958 20.663 1.000 0.980 382 VAL B CA 1
ATOM 10244 C C . VAL B 2 382 ? -20.660 -3.209 21.691 1.000 0.980 382 VAL B C 1
ATOM 10245 O O . VAL B 2 382 ? -21.115 -4.333 21.827 1.000 0.980 382 VAL B O 1
ATOM 10258 N N . SER B 2 383 ? -21.136 -2.175 22.391 1.000 0.980 383 SER B N 1
ATOM 10259 C CA . SER B 2 383 ? -22.208 -2.321 23.389 1.000 0.980 383 SER B CA 1
ATOM 10260 C C . SER B 2 383 ? -23.592 -2.602 22.800 1.000 0.980 383 SER B C 1
ATOM 10261 O O . SER B 2 383 ? -24.478 -3.088 23.503 1.000 0.980 383 SER B O 1
ATOM 10269 N N . LEU B 2 384 ? -23.794 -2.240 21.534 1.000 0.970 384 LEU B N 1
ATOM 10270 C CA . LEU B 2 384 ? -25.072 -2.363 20.839 1.000 0.970 384 LEU B CA 1
ATOM 10271 C C . LEU B 2 384 ? -25.199 -3.679 20.054 1.000 0.970 384 LEU B C 1
ATOM 10272 O O . LEU B 2 384 ? -26.299 -3.968 19.578 1.000 0.970 384 LEU B O 1
ATOM 10288 N N . VAL B 2 385 ? -24.101 -4.428 19.895 1.000 0.940 385 VAL B N 1
ATOM 10289 C CA . VAL B 2 385 ? -23.989 -5.660 19.092 1.000 0.940 385 VAL B CA 1
ATOM 10290 C C . VAL B 2 385 ? -23.988 -6.915 19.962 1.000 0.940 385 VAL B C 1
ATOM 10291 O O . VAL B 2 385 ? -23.337 -6.901 21.028 1.000 0.940 385 VAL B O 1
#

Sequence (685 aa):
MSVFINKDTRVIVQGITGSTALFHTKQMLEYGTNIVGGVTPGKGGTEAEGVPVFNTVAEAVQTTGANASVIYVPAPFAADAIMEAVDAELDLVICITEHIPVLDMVKVKRFMEGKKTRLIGPNCPGVITPEECKIGIMPGYIHKKGHVGVVSRSGTLTYEAVHQLSEAGVGQSTAVGIGGDPVNGTNFIDVLKAFNEDPDTHAVIMIGEIGGTAEEEAAEWVKANMTKPVVGFIGGKTAPPGKRMGHAGAIISGGKGTADEKIKTLNACGIEVAETPSVMGETLIKVLKEKNLFETCKTHMNIHEYQGKEVLRKYGVSVPEGKVAFTAEEAVESAKSLSSSVYVVKAQIHAGGRGKAGGVKIAKSLDEVKAYAEELLGKTLVTHQTGPDGQVIKRLLIEEGCDIKKEYYIGLVLDRATSRIVLMASEEGGTEIEEVAEKTPEKIKKAVIDPAVGLQGYQAREIAFAINIPKELVGKAAKFMLGLYKAFVEKDCSIAEINPLVVTGDGNVMALDAKLNFDSNALYRQKDIMEYRDLDEEDPKEIEASKYDLSYISLDGNIGCMVNGAGLAMSTMDIIKHYGGEPANFLDVGGGATAEKVTEAFKIILSDQNVKGIFVNIFGGIMKCDVIAEGVVEATRQVGLTLPLVVRLEGTNVDLGKKILSESGLNITSAESMADGAQKIVSLV

B-factor: mean 0.96, std 0.04, range [0.64, 0.99]

Radius of gyration: 26.76 Å; Cα contacts (8 Å, |Δi|>4): 1665; chains: 2; bounding box: 64×78×60 Å

Solvent-accessible surface area: 27191 Å² total; per-residue (Å²): 160,32,14,57,3,58,139,92,10,94,0,0,0,4,16,0,48,35,97,76,1,58,92,5,0,102,68,0,62,116,59,56,5,56,10,20,0,0,3,21,108,72,106,26,80,66,135,9,83,68,12,55,2,17,62,61,0,60,71,0,34,162,92,16,46,7,51,1,0,0,0,23,22,86,17,60,128,0,8,96,8,0,50,58,0,1,92,19,118,2,74,8,0,0,0,19,17,95,89,1,0,26,12,15,3,2,94,0,66,74,75,20,99,92,78,133,7,83,1,0,0,0,26,6,9,1,0,1,4,0,125,44,2,8,0,0,37,7,9,6,121,14,9,89,100,6,45,0,0,0,0,0,12,2,16,13,0,5,11,7,0,0,42,32,0,11,137,36,6,0,0,0,9,0,3,0,2,2,0,0,6,19,2,27,12,2,57,0,46,48,0,0,110,17,0,32,122,6,100,66,1,44,0,0,1,0,0,1,0,0,0,23,57,32,0,26,70,0,0,106,46,14,139,82,68,26,122,37,22,8,1,0,5,2,0,1,94,32,7,31,105,55,78,77,0,15,24,12,0,0,50,11,66,48,54,146,3,32,2,93,84,0,25,157,33,0,78,72,18,70,2,56,20,4,124,6,1,24,45,1,1,124,15,0,19,100,14,0,119,114,129,134,48,36,135,80,0,104,59,117,31,58,8,2,7,43,8,0,4,64,2,0,99,126,46,62,2,51,15,2,91,17,103,37,0,105,63,11,104,76,0,21,126,9,0,130,64,18,120,34,87,50,17,21,0,14,0,2,4,25,17,17,24,20,48,180,37,31,0,49,47,108,0,150,45,62,117,69,0,76,54,53,0,106,74,1,40,58,98,61,5,80,11,118,84,35,37,124,126,14,37,61,0,96,35,0,5,0,3,48,23,38,106,70,156,80,60,2,7,0,1,0,38,35,44,62,82,65,13,21,6,6,0,33,0,0,45,57,11,47,71,63,13,85,92,12,49,148,139,41,76,108,76,21,72,132,11,74,1,45,33,74,99,10,9,67,22,118,21,0,109,103,7,0,108,45,2,97,8,44,176,141,10,9,52,97,0,8,152,7,0,64,11,0,23,114,1,2,45,88,27,4,4,48,56,1,39,0,32,15,0,0,6,7,35,115,22,51,7,23,0,28,40,4,60,2,23,5,13,61,12,0,27,104,94,11,165,57,0,88,152,33,84,16,90,71,34,52,41,104,43,42,24,59,0,55,138,69,118,9,47,12,10,28,30,148,8,49,0,0,1,2,0,8,20,2,0,0,1,0,0,0,0,14,0,0,97,91,68,64,6,74,9,1,1,0,0,19,0,26,38,58,7,76,45,123,43,2,10,22,0,0,89,6,0,44,69,12,163,84,7,101,0,0,0,0,0,1,1,0,14,65,14,104,0,21,69,3,0,100,0,0,12,72,0,11,134,115,51,51,31,130,48,35,2,0,2,5,2,23,9,39,60,27,115,86,0,53,110,39,5,86,125,14,76,54,133,24,44,42,1,121,44,1,22,36,0,0,94,58,0,34,90,86,72

Nearest PDB structures (foldseek):
  2nu6-assembly1_B  TM=9.729E-01  e=6.385E-59  Escherichia coli
  1jll-assembly1_B  TM=9.734E-01  e=2.445E-58  Escherichia coli
  6mel-assembly1_B  TM=9.469E-01  e=1.864E-56  Campylobacter jejuni RM1221
  8z02-assembly1_B  TM=9.487E-01  e=3.194E-53  Homo sapiens
  7jmk-assembly1_B  TM=9.492E-01  e=6.573E-50  Sus scrofa